Protein AF-0000000085131841 (afdb_homodimer)

Sequence (648 aa):
MAEFGRPSVGIVGLGHIGASLALRLGRRGPLAVIDEDPEAVAWVRERTSATVGWDAVSAAEIVVVATPTPVVGDVLCALGERGARGLVLDVASVKRPVVDAAPAGLRHLSVHPMAGREGHGAASADPSIWDGASWAFVLHGSESDDDVATALEFVFGDAGAGAVVALDATAHDETLAVVSHLPHLLAAAMGRVLVADSGHPAAWWLGSGSLRDATRVARSDGARVAEMVVPNRDALTSAASVFRAELERLVADLEAPARLRADLDEAWVGASRVVADVVATETVEVRSDLARALLAVSEAGEAVIGFVAPRTVALARRATPTTSMAEFGRPSVGIVGLGHIGASLALRLGRRGPLAVIDEDPEAVAWVRERTSATVGWDAVSAAEIVVVATPTPVVGDVLCALGERGARGLVLDVASVKRPVVDAAPAGLRHLSVHPMAGREGHGAASADPSIWDGASWAFVLHGSESDDDVATALEFVFGDAGAGAVVALDATAHDETLAVVSHLPHLLAAAMGRVLVADSGHPAAWWLGSGSLRDATRVARSDGARVAEMVVPNRDALTSAASVFRAELERLVADLEAPARLRADLDEAWVGASRVVADVVATETVEVRSDLARALLAVSEAGEAVIGFVAPRTVALARRATPTTS

InterPro domains:
  IPR003099 Prephenate dehydrogenase [PS51176] (7-286)
  IPR008927 6-phosphogluconate dehydrogenase-like, C-terminal domain superfamily [SSF48179] (168-256)
  IPR036291 NAD(P)-binding domain superfamily [SSF51735] (9-153)
  IPR046825 Prephenate dehydrogenase, dimerization domain [PF20463] (169-254)
  IPR046826 Prephenate dehydrogenase, nucleotide-binding domain [PF02153] (54-154)
  IPR050812 Prephenate/Arogenate Dehydrogenase [PTHR21363] (7-257)

pLDDT: mean 91.51, std 9.26, range [27.36, 98.69]

Radius of gyration: 29.01 Å; Cα contacts (8 Å, |Δi|>4): 1388; chains: 2; bounding box: 50×90×65 Å

Foldseek 3Di:
DPPPADFAEEEEDQKQVRLLLLLLCAERHAYAYEYPDVVSVVLSVVGHVYHYDDLSQLATQEYEYEDQPVCLLVVLVVSVVSPRDHAYEYAYQAFPVNVVSHDPPHNYKYKHWPFDDFDIGSVNYHNCRLAQTEMETADDPPHALVSVLVVQCCSCPRSHYQWYAYDHRVCSLLVCLQPPLLLLVQLLVLVVCVVPCPDDPCVVVVDDPVNCSSNVSVPGDPVVSCSNCVVSVVSNVVNVVVVVVLVVVLVVCVVPVVVNVVSVLVVVQVVCQVVFDWDDKDKDAAPDDLNVVSNVCVVVVKIFRHDDDSRITMITHTDRDDRD/DPPPADFAEEEEDQKQVRLLLLLLCAERHAYEYEYPDVVSVVLSVVGHVYHYDDLSQLATQEYEYEDQPVCLLVVLVVSVVSVRDHAYEYAYQAFPVNVVSHDPPHNYKYKHWPFDDFDIGSVNYHNCRLAQTEMETADDPPHALVSVLVVQCCSCPRSHYQWYAYDHRVCSLLVCLQPPLLLLVQLLVLVVCVVPCPDDPCVVVVDDPVNCSSNVSVPGDPVVSCSNCVVSVVSNVVNVVVVVVLVVVLVVCVVPVVVNVVSVLVVVQVVCQVVFDWDDKDKDAAPDDLNVVSNVCVVVVKIFRHDPDSRITMITHTDRDDRD

Organism: Acidimicrobium ferrooxidans (strain DSM 10331 / JCM 15462 / NBRC 103882 / ICP) (NCBI:txid525909)

Secondary structure (DSSP, 8-state):
----PPPPEEEE--SHHHHHHHHHHTTSS-EEEE-S-HHHHHHHHTTS--EESHHHHHTSSEEEE-S-HHHHHHHHHHHHHTT--SEEEE--S--HHHHHHSPTT--EEEEEE----S--SGGG--GGGGTT-EEEEE--S-S-HHHHHHHHHIIIIII--SEEEEE-HHHHHHHHIIIIIHHHHHHHHHHHHHHH----GGGGGG--HHHHHHHGGGGS-HHHHHHHHGGGHHHHHHHHHHHHHHHHHHHHHTT-HHHHHHHHHHHHHHHHHHTPPEEEEEEEE--S-HHHHHHHHHHTT-EEEEEEETTEEEEEEE------/----PPPPEEEE--SHHHHHHHHHHTTSS-EEEE-S-HHHHHHHHTTS--EESHHHHHTSSEEEE-S-HHHHHHHHHHHHHTT--SEEEE--S--HHHHHHSPTT--EEEEEE----S--SGGG--GGGGTT-EEEEE--S-S-HHHHHHHHHIIIIII--SEEEEE-HHHHHHHHIIIIIHHHHHHHHHHHHHHH----GGGGGG--HHHHHHHGGGGS-HHHHHHHHGGGHHHHHHHHHHHHHHHHHHHHHTT-HHHHHHHHHHHHHHHHHHTPPEEEEEEEE--S-HHHHHHHHHHTT-EEEEEEETTEEEEEEE------

Solvent-accessible surface area (backbone atoms only — not comparable to full-atom values): 31858 Å² total; per-residue (Å²): 120,80,79,74,72,61,69,30,35,8,34,38,23,33,30,31,68,25,30,11,49,47,54,54,47,25,76,72,43,54,34,15,31,41,48,92,48,64,66,32,46,52,55,49,45,74,65,30,68,46,42,79,34,68,70,56,22,36,67,15,50,31,27,38,38,35,46,62,61,90,49,42,32,59,51,45,40,50,35,46,76,67,61,33,76,26,45,32,32,34,50,36,90,56,39,51,73,42,65,72,42,49,49,88,88,47,48,61,44,48,31,28,60,63,48,73,70,94,58,67,37,34,88,46,38,48,50,68,48,34,59,55,19,25,28,40,37,42,56,82,78,82,63,51,51,66,56,53,50,51,48,42,46,42,38,48,66,67,50,29,38,36,29,39,34,36,34,36,39,66,56,43,38,44,37,42,13,56,29,40,43,41,33,40,49,50,7,23,16,47,5,37,43,52,56,66,51,74,55,56,55,35,43,50,66,61,51,39,70,49,33,49,37,36,16,54,64,10,59,49,60,26,65,58,50,42,65,62,37,38,83,41,34,70,40,29,48,53,43,50,51,53,35,52,51,39,39,50,50,50,57,60,22,45,81,34,62,71,60,33,27,53,53,31,45,49,2,21,36,26,26,41,40,60,70,40,51,78,74,44,74,48,77,45,78,47,90,66,58,45,64,60,51,41,36,52,40,10,66,71,36,24,32,38,55,42,65,78,43,96,49,23,35,27,35,36,33,55,48,79,64,73,81,129,121,83,78,76,70,61,69,31,35,8,34,37,22,33,29,31,68,26,29,10,48,46,53,53,47,26,76,72,42,55,35,17,31,42,46,94,46,63,64,33,47,52,55,50,46,75,65,32,69,47,43,79,32,68,69,54,21,36,68,15,51,31,27,38,39,35,44,63,61,91,50,41,31,60,51,44,38,50,35,47,76,68,61,33,76,27,45,34,34,34,50,36,90,56,38,51,71,42,65,71,41,49,48,87,88,47,50,61,46,49,30,29,63,63,48,74,70,94,60,66,37,35,86,47,36,49,50,67,48,34,58,54,19,25,28,39,38,43,54,83,78,80,63,49,51,64,57,54,50,52,49,43,48,42,37,47,66,66,50,29,38,36,29,40,35,36,36,35,39,67,55,43,38,46,37,41,13,56,30,40,43,41,34,40,49,51,7,23,17,48,6,36,43,53,56,66,50,74,54,57,54,35,44,50,66,61,50,39,71,49,32,50,36,37,16,53,64,11,58,49,61,27,65,58,51,44,64,62,39,40,84,41,33,69,42,30,48,53,42,51,51,52,35,51,53,41,39,50,50,52,57,61,22,45,81,35,61,71,58,32,25,54,53,31,44,48,2,21,36,26,26,40,40,59,71,40,52,78,73,44,74,48,77,46,76,47,90,67,58,46,64,60,50,41,35,52,41,9,64,71,36,22,32,37,54,40,64,79,43,99,49,24,36,26,35,35,32,56,47,78,63,74,81,130

Nearest PDB structures (foldseek):
  3ggp-assembly2_D  TM=8.596E-01  e=8.292E-19  Aquifex aeolicus
  7mqv-assembly1_B  TM=8.521E-01  e=2.688E-17  Bacillus anthracis
  2g5c-assembly1_A  TM=8.497E-01  e=4.848E-17  Aquifex aeolicus VF5
  4wji-assembly1_A-2  TM=8.175E-01  e=4.848E-17  Sinorhizobium meliloti 1021
  5uyy-assembly2_D  TM=7.425E-01  e=5.804E-18  Bacillus anthracis

Structure (mmCIF, N/CA/C/O backbone):
data_AF-0000000085131841-model_v1
#
loop_
_entity.id
_entity.type
_entity.pdbx_description
1 polymer 'Prephenate dehydrogenase'
#
loop_
_atom_site.group_PDB
_atom_site.id
_atom_site.type_symbol
_atom_site.label_atom_id
_atom_site.label_alt_id
_atom_site.label_comp_id
_atom_site.label_asym_id
_atom_site.label_entity_id
_atom_site.label_seq_id
_atom_site.pdbx_PDB_ins_code
_atom_site.Cartn_x
_atom_site.Cartn_y
_atom_site.Cartn_z
_atom_site.occupancy
_atom_site.B_iso_or_equiv
_atom_site.auth_seq_id
_atom_site.auth_comp_id
_atom_site.auth_asym_id
_atom_site.auth_atom_id
_atom_site.pdbx_PDB_model_num
ATOM 1 N N . MET A 1 1 ? -29.016 36.031 12.867 1 27.67 1 MET A N 1
ATOM 2 C CA . MET A 1 1 ? -27.703 35.688 13.383 1 27.67 1 MET A CA 1
ATOM 3 C C . MET A 1 1 ? -26.656 36.688 12.93 1 27.67 1 MET A C 1
ATOM 5 O O . MET A 1 1 ? -26.641 37.125 11.766 1 27.67 1 MET A O 1
ATOM 9 N N . ALA A 1 2 ? -26.344 37.594 13.789 1 36.19 2 ALA A N 1
ATOM 10 C CA . ALA A 1 2 ? -25.516 38.719 13.367 1 36.19 2 ALA A CA 1
ATOM 11 C C . ALA A 1 2 ? -24.531 38.281 12.281 1 36.19 2 ALA A C 1
ATOM 13 O O . ALA A 1 2 ? -23.984 37.188 12.32 1 36.19 2 ALA A O 1
ATOM 14 N N . GLU A 1 3 ? -24.656 38.5 11.125 1 38.31 3 GLU A N 1
ATOM 15 C CA . GLU A 1 3 ? -23.797 38.156 9.992 1 38.31 3 GLU A CA 1
ATOM 16 C C . GLU A 1 3 ? -22.328 38.25 10.367 1 38.31 3 GLU A C 1
ATOM 18 O O . GLU A 1 3 ? -21.688 39.281 10.195 1 38.31 3 GLU A O 1
ATOM 23 N N . PHE A 1 4 ? -21.859 37.969 11.562 1 42.41 4 PHE A N 1
ATOM 24 C CA . PHE A 1 4 ? -20.5 38.094 12.109 1 42.41 4 PHE A CA 1
ATOM 25 C C . PHE A 1 4 ? -19.469 37.625 11.102 1 42.41 4 PHE A C 1
ATOM 27 O O . PHE A 1 4 ? -19.547 36.5 10.609 1 42.41 4 PHE A O 1
ATOM 34 N N . GLY A 1 5 ? -19.047 38.562 10.195 1 62.38 5 GLY A N 1
ATOM 35 C CA . GLY A 1 5 ? -18.297 38.406 8.945 1 62.38 5 GLY A CA 1
ATOM 36 C C . GLY A 1 5 ? -17.078 37.531 9.078 1 62.38 5 GLY A C 1
ATOM 37 O O . GLY A 1 5 ? -16.547 37.344 10.18 1 62.38 5 GLY A O 1
ATOM 38 N N . ARG A 1 6 ? -16.828 36.594 8.172 1 80.5 6 ARG A N 1
ATOM 39 C CA . ARG A 1 6 ? -15.664 35.719 8.07 1 80.5 6 ARG A CA 1
ATOM 40 C C . ARG A 1 6 ? -14.367 36.5 8.203 1 80.5 6 ARG A C 1
ATOM 42 O O . ARG A 1 6 ? -14.242 37.594 7.68 1 80.5 6 ARG A O 1
ATOM 49 N N . PRO A 1 7 ? -13.539 36.031 9.117 1 88.5 7 PRO A N 1
ATOM 50 C CA . PRO A 1 7 ? -12.25 36.688 9.25 1 88.5 7 PRO A CA 1
ATOM 51 C C . PRO A 1 7 ? -11.531 36.844 7.91 1 88.5 7 PRO A C 1
ATOM 53 O O . PRO A 1 7 ? -11.711 36.031 7.008 1 88.5 7 PRO A O 1
ATOM 56 N N . SER A 1 8 ? -10.867 38.031 7.805 1 94.44 8 SER A N 1
ATOM 57 C CA . SER A 1 8 ? -10 38.188 6.641 1 94.44 8 SER A CA 1
ATOM 58 C C . SER A 1 8 ? -8.844 37.188 6.676 1 94.44 8 SER A C 1
ATOM 60 O O . SER A 1 8 ? -8.281 36.938 7.738 1 94.44 8 SER A O 1
ATOM 62 N N . VAL A 1 9 ? -8.57 36.625 5.5 1 96.5 9 VAL A N 1
ATOM 63 C CA . VAL A 1 9 ? -7.523 35.625 5.418 1 96.5 9 VAL A CA 1
ATOM 64 C C . VAL A 1 9 ? -6.449 36.062 4.43 1 96.5 9 VAL A C 1
ATOM 66 O O . VAL A 1 9 ? -6.762 36.562 3.348 1 96.5 9 VAL A O 1
ATOM 69 N N . GLY A 1 10 ? -5.238 36.062 4.867 1 97.75 10 GLY A N 1
ATOM 70 C CA . GLY A 1 10 ? -4.082 36.219 3.994 1 97.75 10 GLY A CA 1
ATOM 71 C C . GLY A 1 10 ? -3.371 34.906 3.738 1 97.75 10 GLY A C 1
ATOM 72 O O . GLY A 1 10 ? -3.225 34.062 4.645 1 97.75 10 GLY A O 1
ATOM 73 N N . ILE A 1 11 ? -2.932 34.656 2.465 1 98.25 11 ILE A N 1
ATOM 74 C CA . ILE A 1 11 ? -2.199 33.438 2.123 1 98.25 11 ILE A CA 1
ATOM 75 C C . ILE A 1 11 ? -0.853 33.812 1.502 1 98.25 11 ILE A C 1
ATOM 77 O O . ILE A 1 11 ? -0.795 34.594 0.539 1 98.25 11 ILE A O 1
ATOM 81 N N . VAL A 1 12 ? 0.19 33.312 2.1 1 98.62 12 VAL A N 1
ATOM 82 C CA . VAL A 1 12 ? 1.527 33.438 1.529 1 98.62 12 VAL A CA 1
ATOM 83 C C . VAL A 1 12 ? 1.936 32.094 0.898 1 98.62 12 VAL A C 1
ATOM 85 O O . VAL A 1 12 ? 2.109 31.109 1.6 1 98.62 12 VAL A O 1
ATOM 88 N N . GLY A 1 13 ? 2.203 32.094 -0.384 1 97.75 13 GLY A N 1
ATOM 89 C CA . GLY A 1 13 ? 2.484 30.875 -1.111 1 97.75 13 GLY A CA 1
ATOM 90 C C . GLY A 1 13 ? 1.262 30.297 -1.795 1 97.75 13 GLY A C 1
ATOM 91 O O . GLY A 1 13 ? 0.273 29.969 -1.136 1 97.75 13 GLY A O 1
ATOM 92 N N . LEU A 1 14 ? 1.386 30.188 -3.137 1 97.62 14 LEU A N 1
ATOM 93 C CA . LEU A 1 14 ? 0.25 29.734 -3.932 1 97.62 14 LEU A CA 1
ATOM 94 C C . LEU A 1 14 ? 0.615 28.5 -4.746 1 97.62 14 LEU A C 1
ATOM 96 O O . LEU A 1 14 ? 0.299 28.422 -5.934 1 97.62 14 LEU A O 1
ATOM 100 N N . GLY A 1 15 ? 1.354 27.594 -4.047 1 94.19 15 GLY A N 1
ATOM 101 C CA . GLY A 1 15 ? 1.459 26.25 -4.598 1 94.19 15 GLY A CA 1
ATOM 102 C C . GLY A 1 15 ? 0.165 25.469 -4.508 1 94.19 15 GLY A C 1
ATOM 103 O O . GLY A 1 15 ? -0.92 26.062 -4.453 1 94.19 15 GLY A O 1
ATOM 104 N N . HIS A 1 16 ? 0.294 24.203 -4.5 1 93.19 16 HIS A N 1
ATOM 105 C CA . HIS A 1 16 ? -0.886 23.344 -4.48 1 93.19 16 HIS A CA 1
ATOM 106 C C . HIS A 1 16 ? -1.741 23.609 -3.246 1 93.19 16 HIS A C 1
ATOM 108 O O . HIS A 1 16 ? -2.953 23.812 -3.357 1 93.19 16 HIS A O 1
ATOM 114 N N . ILE A 1 17 ? -1.094 23.688 -2.064 1 93.31 17 ILE A N 1
ATOM 115 C CA . ILE A 1 17 ? -1.803 23.844 -0.798 1 93.31 17 ILE A CA 1
ATOM 116 C C . ILE A 1 17 ? -2.404 25.234 -0.697 1 93.31 17 ILE A C 1
ATOM 118 O O . ILE A 1 17 ? -3.609 25.391 -0.477 1 93.31 17 ILE A O 1
ATOM 122 N N . GLY A 1 18 ? -1.619 26.266 -0.951 1 95.75 18 GLY A N 1
ATOM 123 C CA . GLY A 1 18 ? -2.092 27.641 -0.825 1 95.75 18 GLY A CA 1
ATOM 124 C C . GLY A 1 18 ? -3.17 27.984 -1.831 1 95.75 18 GLY A C 1
ATOM 125 O O . GLY A 1 18 ? -4.168 28.625 -1.482 1 95.75 18 GLY A O 1
ATOM 126 N N . ALA A 1 19 ? -2.969 27.531 -3.047 1 96.5 19 ALA A N 1
ATOM 127 C CA . ALA A 1 19 ? -3.965 27.812 -4.078 1 96.5 19 ALA A CA 1
ATOM 128 C C . ALA A 1 19 ? -5.27 27.062 -3.795 1 96.5 19 ALA A C 1
ATOM 130 O O . ALA A 1 19 ? -6.355 27.594 -4.059 1 96.5 19 ALA A O 1
ATOM 131 N N . SER A 1 20 ? -5.141 25.875 -3.258 1 95.44 20 SER A N 1
ATOM 132 C CA . SER A 1 20 ? -6.344 25.125 -2.895 1 95.44 20 SER A CA 1
ATOM 133 C C . SER A 1 20 ? -7.129 25.844 -1.804 1 95.44 20 SER A C 1
ATOM 135 O O . SER A 1 20 ? -8.359 25.875 -1.838 1 95.44 20 SER A O 1
ATOM 137 N N . LEU A 1 21 ? -6.402 26.406 -0.882 1 94.56 21 LEU A N 1
ATOM 138 C CA . LEU A 1 21 ? -7.066 27.156 0.177 1 94.56 21 LEU A CA 1
ATOM 139 C C . LEU A 1 21 ? -7.715 28.422 -0.38 1 94.56 21 LEU A C 1
ATOM 141 O O . LEU A 1 21 ? -8.844 28.766 -0.014 1 94.56 21 LEU A O 1
ATOM 145 N N . ALA A 1 22 ? -7.031 29.078 -1.261 1 96.25 22 ALA A N 1
ATOM 146 C CA . ALA A 1 22 ? -7.578 30.297 -1.879 1 96.25 22 ALA A CA 1
ATOM 147 C C . ALA A 1 22 ? -8.891 29.984 -2.605 1 96.25 22 ALA A C 1
ATOM 149 O O . ALA A 1 22 ? -9.867 30.719 -2.453 1 96.25 22 ALA A O 1
ATOM 150 N N . LEU A 1 23 ? -8.867 28.891 -3.27 1 94.81 23 LEU A N 1
ATOM 151 C CA . LEU A 1 23 ? -10.07 28.484 -3.988 1 94.81 23 LEU A CA 1
ATOM 152 C C . LEU A 1 23 ? -11.211 28.188 -3.02 1 94.81 23 LEU A C 1
ATOM 154 O O . LEU A 1 23 ? -12.367 28.516 -3.283 1 94.81 23 LEU A O 1
ATOM 158 N N . ARG A 1 24 ? -10.828 27.516 -2.021 1 92.56 24 ARG A N 1
ATOM 159 C CA . ARG A 1 24 ? -11.82 27.141 -1.02 1 92.56 24 ARG A CA 1
ATOM 160 C C . ARG A 1 24 ? -12.477 28.391 -0.412 1 92.56 24 ARG A C 1
ATOM 162 O O . ARG A 1 24 ? -13.688 28.406 -0.191 1 92.56 24 ARG A O 1
ATOM 169 N N . LEU A 1 25 ? -11.695 29.312 -0.131 1 90.31 25 LEU A N 1
ATOM 170 C CA . LEU A 1 25 ? -12.195 30.547 0.474 1 90.31 25 LEU A CA 1
ATOM 171 C C . LEU A 1 25 ? -12.922 31.391 -0.557 1 90.31 25 LEU A C 1
ATOM 173 O O . LEU A 1 25 ? -13.891 32.094 -0.227 1 90.31 25 LEU A O 1
ATOM 177 N N . GLY A 1 26 ? -12.422 31.188 -1.828 1 80.06 26 GLY A N 1
ATOM 178 C CA . GLY A 1 26 ? -13.125 31.797 -2.945 1 80.06 26 GLY A CA 1
ATOM 179 C C . GLY A 1 26 ? -13.398 33.281 -2.74 1 80.06 26 GLY A C 1
ATOM 180 O O . GLY A 1 26 ? -12.469 34.062 -2.635 1 80.06 26 GLY A O 1
ATOM 181 N N . ARG A 1 27 ? -14.812 33.344 -2.67 1 74.38 27 ARG A N 1
ATOM 182 C CA . ARG A 1 27 ? -15.281 34.719 -2.553 1 74.38 27 ARG A CA 1
ATOM 183 C C . ARG A 1 27 ? -16.062 34.938 -1.257 1 74.38 27 ARG A C 1
ATOM 185 O O . ARG A 1 27 ? -16.891 35.844 -1.163 1 74.38 27 ARG A O 1
ATOM 192 N N . ARG A 1 28 ? -15.781 34.031 -0.267 1 75.56 28 ARG A N 1
ATOM 193 C CA . ARG A 1 28 ? -16.578 33.969 0.955 1 75.56 28 ARG A CA 1
ATOM 194 C C . ARG A 1 28 ? -16.172 35.062 1.933 1 75.56 28 ARG A C 1
ATOM 196 O O . ARG A 1 28 ? -16.844 35.281 2.936 1 75.56 28 ARG A O 1
ATOM 203 N N . GLY A 1 29 ? -15.195 35.75 1.612 1 79.88 29 GLY A N 1
ATOM 204 C CA . GLY A 1 29 ? -14.688 36.781 2.498 1 79.88 29 GLY A CA 1
ATOM 205 C C . GLY A 1 29 ? -13.438 37.469 1.973 1 79.88 29 GLY A C 1
ATOM 206 O O . GLY A 1 29 ? -12.969 37.156 0.873 1 79.88 29 GLY A O 1
ATOM 207 N N . PRO A 1 30 ? -12.969 38.438 2.803 1 91.75 30 PRO A N 1
ATOM 208 C CA . PRO A 1 30 ? -11.75 39.125 2.371 1 91.75 30 PRO A CA 1
ATOM 209 C C . PRO A 1 30 ? -10.539 38.188 2.297 1 91.75 30 PRO A C 1
ATOM 211 O O . PRO A 1 30 ? -10.25 37.469 3.256 1 91.75 30 PRO A O 1
ATOM 214 N N . LEU A 1 31 ? -9.953 38.188 1.14 1 96.19 31 LEU A N 1
ATOM 215 C CA . LEU A 1 31 ? -8.812 37.312 0.865 1 96.19 31 LEU A CA 1
ATOM 216 C C . LEU A 1 31 ? -7.652 38.125 0.277 1 96.19 31 LEU A C 1
ATOM 218 O O . LEU A 1 31 ? -7.848 38.969 -0.605 1 96.19 31 LEU A O 1
ATOM 222 N N . ALA A 1 32 ? -6.512 37.969 0.877 1 97.75 32 ALA A N 1
ATOM 223 C CA . ALA A 1 32 ? -5.27 38.531 0.346 1 97.75 32 ALA A CA 1
ATOM 224 C C . ALA A 1 32 ? -4.254 37.406 0.062 1 97.75 32 ALA A C 1
ATOM 226 O O . ALA A 1 32 ? -4.16 36.438 0.811 1 97.75 32 ALA A O 1
ATOM 227 N N . VAL A 1 33 ? -3.514 37.594 -1.059 1 98.38 33 VAL A N 1
ATOM 228 C CA . VAL A 1 33 ? -2.578 36.531 -1.41 1 98.38 33 VAL A CA 1
ATOM 229 C C . VAL A 1 33 ? -1.257 37.125 -1.874 1 98.38 33 VAL A C 1
ATOM 231 O O . VAL A 1 33 ? -1.214 38.281 -2.303 1 98.38 33 VAL A O 1
ATOM 234 N N . ILE A 1 34 ? -0.196 36.375 -1.756 1 98.12 34 ILE A N 1
ATOM 235 C CA . ILE A 1 34 ? 1.095 36.75 -2.326 1 98.12 34 ILE A CA 1
ATOM 236 C C . ILE A 1 34 ? 1.894 35.5 -2.656 1 98.12 34 ILE A C 1
ATOM 238 O O . ILE A 1 34 ? 1.784 34.5 -1.962 1 98.12 34 ILE A O 1
ATOM 242 N N . ASP A 1 35 ? 2.584 35.531 -3.707 1 98.12 35 ASP A N 1
ATOM 243 C CA . ASP A 1 35 ? 3.504 34.5 -4.145 1 98.12 35 ASP A CA 1
ATOM 244 C C . ASP A 1 35 ? 4.652 35.094 -4.961 1 98.12 35 ASP A C 1
ATOM 246 O O . ASP A 1 35 ? 4.488 36.125 -5.621 1 98.12 35 ASP A O 1
ATOM 250 N N . GLU A 1 36 ? 5.754 34.438 -4.902 1 96.31 36 GLU A N 1
ATOM 251 C CA . GLU A 1 36 ? 6.883 34.906 -5.711 1 96.31 36 GLU A CA 1
ATOM 252 C C . GLU A 1 36 ? 6.648 34.625 -7.191 1 96.31 36 GLU A C 1
ATOM 254 O O . GLU A 1 36 ? 7.215 35.281 -8.055 1 96.31 36 GLU A O 1
ATOM 259 N N . ASP A 1 37 ? 5.844 33.625 -7.477 1 96.38 37 ASP A N 1
ATOM 260 C CA . ASP A 1 37 ? 5.512 33.281 -8.852 1 96.38 37 ASP A CA 1
ATOM 261 C C . ASP A 1 37 ? 4.328 34.094 -9.359 1 96.38 37 ASP A C 1
ATOM 263 O O . ASP A 1 37 ? 3.186 33.844 -8.969 1 96.38 37 ASP A O 1
ATOM 267 N N . PRO A 1 38 ? 4.582 34.969 -10.344 1 96.38 38 PRO A N 1
ATOM 268 C CA . PRO A 1 38 ? 3.494 35.812 -10.844 1 96.38 38 PRO A CA 1
ATOM 269 C C . PRO A 1 38 ? 2.398 35 -11.539 1 96.38 38 PRO A C 1
ATOM 271 O O . PRO A 1 38 ? 1.231 35.406 -11.523 1 96.38 38 PRO A O 1
ATOM 274 N N . GLU A 1 39 ? 2.814 33.875 -12.023 1 97 39 GLU A N 1
ATOM 275 C CA . GLU A 1 39 ? 1.814 33.031 -12.68 1 97 39 GLU A CA 1
ATOM 276 C C . GLU A 1 39 ? 0.84 32.438 -11.672 1 97 39 GLU A C 1
ATOM 278 O O . GLU A 1 39 ? -0.355 32.312 -11.953 1 97 39 GLU A O 1
ATOM 283 N N . ALA A 1 40 ? 1.385 32.094 -10.547 1 97.56 40 ALA A N 1
ATOM 284 C CA . ALA A 1 40 ? 0.525 31.562 -9.484 1 97.56 40 ALA A CA 1
ATOM 285 C C . ALA A 1 40 ? -0.447 32.625 -8.992 1 97.56 40 ALA A C 1
ATOM 287 O O . ALA A 1 40 ? -1.631 32.344 -8.789 1 97.56 40 ALA A O 1
ATOM 288 N N . VAL A 1 41 ? 0.021 33.844 -8.852 1 97.75 41 VAL A N 1
ATOM 289 C CA . VAL A 1 41 ? -0.802 34.969 -8.398 1 97.75 41 VAL A CA 1
ATOM 290 C C . VAL A 1 41 ? -1.911 35.25 -9.414 1 97.75 41 VAL A C 1
ATOM 292 O O . VAL A 1 41 ? -3.082 35.375 -9.047 1 97.75 41 VAL A O 1
ATOM 295 N N . ALA A 1 42 ? -1.519 35.25 -10.68 1 97.19 42 ALA A N 1
ATOM 296 C CA . ALA A 1 42 ? -2.498 35.5 -11.742 1 97.19 42 ALA A CA 1
ATOM 297 C C . ALA A 1 42 ? -3.564 34.406 -11.766 1 97.19 42 ALA A C 1
ATOM 299 O O . ALA A 1 42 ? -4.754 34.688 -11.914 1 97.19 42 ALA A O 1
ATOM 300 N N . TRP A 1 43 ? -3.072 33.219 -11.602 1 97.12 43 TRP A N 1
ATOM 301 C CA . TRP A 1 43 ? -3.975 32.062 -11.617 1 97.12 43 TRP A CA 1
ATOM 302 C C . TRP A 1 43 ? -5.031 32.188 -10.523 1 97.12 43 TRP A C 1
ATOM 304 O O . TRP A 1 43 ? -6.223 32.031 -10.781 1 97.12 43 TRP A O 1
ATOM 314 N N . VAL A 1 44 ? -4.625 32.531 -9.344 1 97.06 44 VAL A N 1
ATOM 315 C CA . VAL A 1 44 ? -5.523 32.625 -8.195 1 97.06 44 VAL A CA 1
ATOM 316 C C . VAL A 1 44 ? -6.434 33.844 -8.352 1 97.06 44 VAL A C 1
ATOM 318 O O . VAL A 1 44 ? -7.629 33.75 -8.055 1 97.06 44 VAL A O 1
ATOM 321 N N . ARG A 1 45 ? -5.965 34.938 -8.852 1 94.75 45 ARG A N 1
ATOM 322 C CA . ARG A 1 45 ? -6.73 36.156 -9.016 1 94.75 45 ARG A CA 1
ATOM 323 C C . ARG A 1 45 ? -7.875 35.969 -10 1 94.75 45 ARG A C 1
ATOM 325 O O . ARG A 1 45 ? -8.945 36.562 -9.844 1 94.75 45 ARG A O 1
ATOM 332 N N . GLU A 1 46 ? -7.617 35.156 -10.93 1 94.69 46 GLU A N 1
ATOM 333 C CA . GLU A 1 46 ? -8.641 34.875 -11.938 1 94.69 46 GLU A CA 1
ATOM 334 C C . GLU A 1 46 ? -9.805 34.094 -11.344 1 94.69 46 GLU A C 1
ATOM 336 O O . GLU A 1 46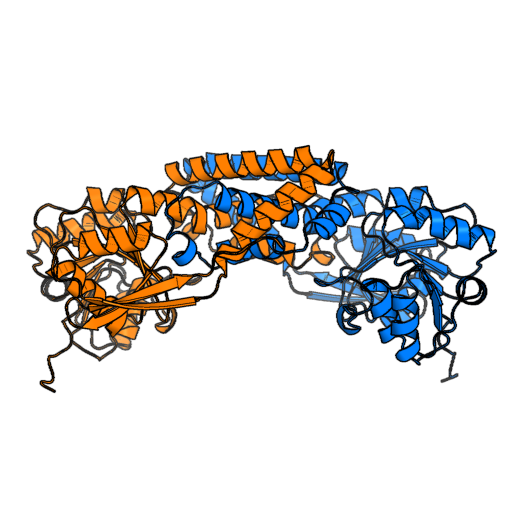 ? -10.906 34.094 -11.891 1 94.69 46 GLU A O 1
ATOM 341 N N . ARG A 1 47 ? -9.547 33.562 -10.219 1 94.5 47 ARG A N 1
ATOM 342 C CA . ARG A 1 47 ? -10.508 32.594 -9.734 1 94.5 47 ARG A CA 1
ATOM 343 C C . ARG A 1 47 ? -11.078 33 -8.375 1 94.5 47 ARG A C 1
ATOM 345 O O . ARG A 1 47 ? -11.992 32.344 -7.859 1 94.5 47 ARG A O 1
ATOM 352 N N . THR A 1 48 ? -10.477 34.062 -7.832 1 94.69 48 THR A N 1
ATOM 353 C CA . THR A 1 48 ? -10.906 34.531 -6.523 1 94.69 48 THR A CA 1
ATOM 354 C C . THR A 1 48 ? -11.008 36.062 -6.508 1 94.69 48 THR A C 1
ATOM 356 O O . THR A 1 48 ? -10.781 36.688 -7.523 1 94.69 48 THR A O 1
ATOM 359 N N . SER A 1 49 ? -11.406 36.594 -5.336 1 90.94 49 SER A N 1
ATOM 360 C CA . SER A 1 49 ? -11.469 38.062 -5.152 1 90.94 49 SER A CA 1
ATOM 361 C C . SER A 1 49 ? -10.266 38.562 -4.363 1 90.94 49 SER A C 1
ATOM 363 O O . SER A 1 49 ? -10.336 39.625 -3.721 1 90.94 49 SER A O 1
ATOM 365 N N . ALA A 1 50 ? -9.203 37.844 -4.469 1 95.5 50 ALA A N 1
ATOM 366 C CA . ALA A 1 50 ? -8.078 38.094 -3.58 1 95.5 50 ALA A CA 1
ATOM 367 C C . ALA A 1 50 ? -7.375 39.406 -3.945 1 95.5 50 ALA A C 1
ATOM 369 O O . ALA A 1 50 ? -7.195 39.719 -5.129 1 95.5 50 ALA A O 1
ATOM 370 N N . THR A 1 51 ? -7.102 40.188 -2.996 1 96.44 51 THR A N 1
ATOM 371 C CA . THR A 1 51 ? -6.145 41.281 -3.127 1 96.44 51 THR A CA 1
ATOM 372 C C . THR A 1 51 ? -4.711 40.781 -3.068 1 96.44 51 THR A C 1
ATOM 374 O O . THR A 1 51 ? -4.445 39.75 -2.42 1 96.44 51 THR A O 1
ATOM 377 N N . VAL A 1 52 ? -3.844 41.5 -3.842 1 97.5 52 VAL A N 1
ATOM 378 C CA . VAL A 1 52 ? -2.486 40.969 -3.936 1 97.5 52 VAL A CA 1
ATOM 379 C C . VAL A 1 52 ? -1.519 41.906 -3.209 1 97.5 52 VAL A C 1
ATOM 381 O O . VAL A 1 52 ? -1.56 43.125 -3.396 1 97.5 52 VAL A O 1
ATOM 384 N N . GLY A 1 53 ? -0.685 41.281 -2.312 1 97.19 53 GLY A N 1
ATOM 385 C CA . GLY A 1 53 ? 0.424 42.062 -1.788 1 97.19 53 GLY A CA 1
ATOM 386 C C . GLY A 1 53 ? 0.656 41.844 -0.304 1 97.19 53 GLY A C 1
ATOM 387 O O . GLY A 1 53 ? -0.259 41.469 0.422 1 97.19 53 GLY A O 1
ATOM 388 N N . TRP A 1 54 ? 1.838 42.188 0.132 1 97.69 54 TRP A N 1
ATOM 389 C CA . TRP A 1 54 ? 2.275 41.969 1.506 1 97.69 54 TRP A CA 1
ATOM 390 C C . TRP A 1 54 ? 1.456 42.812 2.48 1 97.69 54 TRP A C 1
ATOM 392 O O . TRP A 1 54 ? 1.146 42.375 3.586 1 97.69 54 TRP A O 1
ATOM 402 N N . ASP A 1 55 ? 1.087 44 2.09 1 97.44 55 ASP A N 1
ATOM 403 C CA . ASP A 1 55 ? 0.346 44.875 2.984 1 97.44 55 ASP A CA 1
ATOM 404 C C . ASP A 1 55 ? -1.018 44.281 3.336 1 97.44 55 ASP A C 1
ATOM 406 O O . ASP A 1 55 ? -1.396 44.25 4.508 1 97.44 55 ASP A O 1
ATOM 410 N N . ALA A 1 56 ? -1.688 43.812 2.322 1 97 56 ALA A N 1
ATOM 411 C CA . ALA A 1 56 ? -3.004 43.219 2.535 1 97 56 ALA A CA 1
ATOM 412 C C . ALA A 1 56 ? -2.893 41.906 3.326 1 97 56 ALA A C 1
ATOM 414 O O . ALA A 1 56 ? -3.686 41.656 4.238 1 97 56 ALA A O 1
ATOM 415 N N . VAL A 1 57 ? -1.874 41.125 3.023 1 98.12 57 VAL A N 1
ATOM 416 C CA . VAL A 1 57 ? -1.685 39.812 3.688 1 98.12 57 VAL A CA 1
ATOM 417 C C . VAL A 1 57 ? -1.358 40.062 5.164 1 98.12 57 VAL A C 1
ATOM 419 O O . VAL A 1 57 ? -1.958 39.438 6.039 1 98.12 57 VAL A O 1
ATOM 422 N N . SER A 1 58 ? -0.448 41 5.461 1 97.69 58 SER A N 1
ATOM 423 C CA . SER A 1 58 ? 0.009 41.219 6.828 1 97.69 58 SER A CA 1
ATOM 424 C C . SER A 1 58 ? -1.096 41.812 7.688 1 97.69 58 SER A C 1
ATOM 426 O O . SER A 1 58 ? -1.046 41.75 8.914 1 97.69 58 SER A O 1
ATOM 428 N N . ALA A 1 59 ? -2.123 42.406 7.074 1 97.38 59 ALA A N 1
ATOM 429 C CA . ALA A 1 59 ? -3.207 43.062 7.801 1 97.38 59 ALA A CA 1
ATOM 430 C C . ALA A 1 59 ? -4.34 42.062 8.102 1 97.38 59 ALA A C 1
ATOM 432 O O . ALA A 1 59 ? -5.262 42.406 8.859 1 97.38 59 ALA A O 1
ATOM 433 N N . ALA A 1 60 ? -4.277 40.875 7.527 1 97.12 60 ALA A N 1
ATOM 434 C CA . ALA A 1 60 ? -5.363 39.906 7.66 1 97.12 60 ALA A CA 1
ATOM 435 C C . ALA A 1 60 ? -5.477 39.406 9.094 1 97.12 60 ALA A C 1
ATOM 437 O O . ALA A 1 60 ? -4.496 39.438 9.844 1 97.12 60 ALA A O 1
ATOM 438 N N . GLU A 1 61 ? -6.664 39 9.461 1 96.31 61 GLU A N 1
ATOM 439 C CA . GLU A 1 61 ? -6.918 38.469 10.797 1 96.31 61 GLU A CA 1
ATOM 440 C C . GLU A 1 61 ? -6.305 37.062 10.969 1 96.31 61 GLU A C 1
ATOM 442 O O . GLU A 1 61 ? -5.938 36.688 12.078 1 96.31 61 GLU A O 1
ATOM 447 N N . ILE A 1 62 ? -6.27 36.312 9.883 1 96.94 62 ILE A N 1
ATOM 448 C CA . ILE A 1 62 ? -5.59 35.031 9.812 1 96.94 62 ILE A CA 1
ATOM 449 C C . ILE A 1 62 ? -4.668 35 8.594 1 96.94 62 ILE A C 1
ATOM 451 O O . ILE A 1 62 ? -5.078 35.344 7.488 1 96.94 62 ILE A O 1
ATOM 455 N N . VAL A 1 63 ? -3.445 34.688 8.812 1 98.25 63 VAL A N 1
ATOM 456 C CA . VAL A 1 63 ? -2.494 34.531 7.723 1 98.25 63 VAL A CA 1
ATOM 457 C C . VAL A 1 63 ? -2.045 33.062 7.648 1 98.25 63 VAL A C 1
ATOM 459 O O . VAL A 1 63 ? -1.644 32.469 8.656 1 98.25 63 VAL A O 1
ATOM 462 N N . VAL A 1 64 ? -2.166 32.469 6.465 1 98 64 VAL A N 1
ATOM 463 C CA . VAL A 1 64 ? -1.709 31.094 6.246 1 98 64 VAL A CA 1
ATOM 464 C C . VAL A 1 64 ? -0.444 31.109 5.391 1 98 64 VAL A C 1
ATOM 466 O O . VAL A 1 64 ? -0.45 31.609 4.266 1 98 64 VAL A O 1
ATOM 469 N N . VAL A 1 65 ? 0.607 30.609 5.973 1 98.38 65 VAL A N 1
ATOM 470 C CA . VAL A 1 65 ? 1.872 30.469 5.258 1 98.38 65 VAL A CA 1
ATOM 471 C C . VAL A 1 65 ? 1.97 29.078 4.637 1 98.38 65 VAL A C 1
ATOM 473 O O . VAL A 1 65 ? 2.162 28.094 5.348 1 98.38 65 VAL A O 1
ATOM 476 N N . ALA A 1 66 ? 1.888 29 3.346 1 96.75 66 ALA A N 1
ATOM 477 C CA . ALA A 1 66 ? 1.871 27.75 2.594 1 96.75 66 ALA A CA 1
ATOM 478 C C . ALA A 1 66 ? 3.021 27.703 1.593 1 96.75 66 ALA A C 1
ATOM 480 O O . ALA A 1 66 ? 2.844 27.25 0.456 1 96.75 66 ALA A O 1
ATOM 481 N N . THR A 1 67 ? 4.172 28.219 1.969 1 95.5 67 THR A N 1
ATOM 482 C CA . THR A 1 67 ? 5.391 28.156 1.168 1 95.5 67 THR A CA 1
ATOM 483 C C . THR A 1 67 ? 6.148 26.859 1.42 1 95.5 67 THR A C 1
ATOM 485 O O . THR A 1 67 ? 5.816 26.109 2.34 1 95.5 67 THR A O 1
ATOM 488 N N . PRO A 1 68 ? 7.141 26.547 0.57 1 90 68 PRO A N 1
ATOM 489 C CA . PRO A 1 68 ? 8.008 25.406 0.903 1 90 68 PRO A CA 1
ATOM 490 C C . PRO A 1 68 ? 8.648 25.547 2.283 1 90 68 PRO A C 1
ATOM 492 O O . PRO A 1 68 ? 8.961 26.656 2.719 1 90 68 PRO A O 1
ATOM 495 N N . THR A 1 69 ? 8.883 24.453 2.895 1 89.88 69 THR A N 1
ATOM 496 C CA . THR A 1 69 ? 9.273 24.375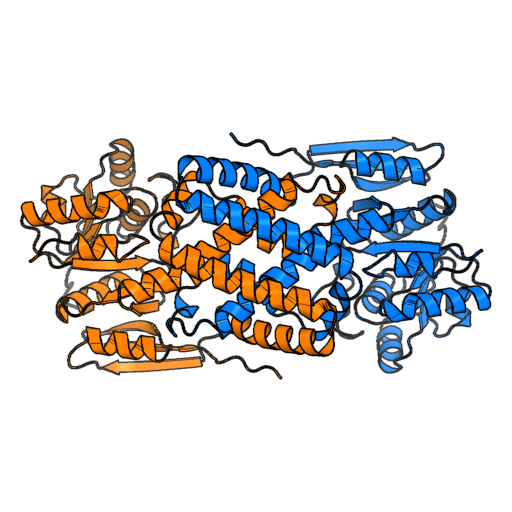 4.297 1 89.88 69 THR A CA 1
ATOM 497 C C . THR A 1 69 ? 10.539 25.188 4.547 1 89.88 69 THR A C 1
ATOM 499 O O . THR A 1 69 ? 10.617 25.938 5.52 1 89.88 69 THR A O 1
ATOM 502 N N . PRO A 1 70 ? 11.5 25.203 3.646 1 88 70 PRO A N 1
ATOM 503 C CA . PRO A 1 70 ? 12.75 25.906 3.936 1 88 70 PRO A CA 1
ATOM 504 C C . PRO A 1 70 ? 12.578 27.422 4.004 1 88 70 PRO A C 1
ATOM 506 O O . PRO A 1 70 ? 13.43 28.109 4.566 1 88 70 PRO A O 1
ATOM 509 N N . VAL A 1 71 ? 11.477 27.906 3.467 1 93.44 71 VAL A N 1
ATOM 510 C CA . VAL A 1 71 ? 11.344 29.359 3.393 1 93.44 71 VAL A CA 1
ATOM 511 C C . VAL A 1 71 ? 10.32 29.828 4.418 1 93.44 71 VAL A C 1
ATOM 513 O O . VAL A 1 71 ? 10.148 31.031 4.617 1 93.44 71 VAL A O 1
ATOM 516 N N . VAL A 1 72 ? 9.695 28.953 5.137 1 96.56 72 VAL A N 1
ATOM 517 C CA . VAL A 1 72 ? 8.633 29.297 6.07 1 96.56 72 VAL A CA 1
ATOM 518 C C . VAL A 1 72 ? 9.18 30.234 7.156 1 96.56 72 VAL A C 1
ATOM 520 O O . VAL A 1 72 ? 8.555 31.234 7.488 1 96.56 72 VAL A O 1
ATOM 523 N N . GLY A 1 73 ? 10.352 29.906 7.664 1 95.94 73 GLY A N 1
ATOM 524 C CA . GLY A 1 73 ? 10.953 30.734 8.688 1 95.94 73 GLY A CA 1
ATOM 525 C C . GLY A 1 73 ? 11.133 32.188 8.25 1 95.94 73 GLY A C 1
ATOM 526 O O . GLY A 1 73 ? 10.797 33.094 8.992 1 95.94 73 GLY A O 1
ATOM 527 N N . ASP A 1 74 ? 11.594 32.344 7.023 1 96.94 74 ASP A N 1
ATOM 528 C CA . ASP A 1 74 ? 11.812 33.656 6.473 1 96.94 74 ASP A CA 1
ATOM 529 C C . ASP A 1 74 ? 10.492 34.406 6.332 1 96.94 74 ASP A C 1
ATOM 531 O O . ASP A 1 74 ? 10.43 35.625 6.594 1 96.94 74 ASP A O 1
ATOM 535 N N . VAL A 1 75 ? 9.484 33.719 5.953 1 98.38 75 VAL A N 1
ATOM 536 C CA . VAL A 1 75 ? 8.172 34.312 5.762 1 98.38 75 VAL A CA 1
ATOM 537 C C . VAL A 1 75 ? 7.598 34.75 7.109 1 98.38 75 VAL A C 1
ATOM 539 O O . VAL A 1 75 ? 7.035 35.844 7.234 1 98.38 75 VAL A O 1
ATOM 542 N N . LEU A 1 76 ? 7.766 33.938 8.125 1 97.94 76 LEU A N 1
ATOM 543 C CA . LEU A 1 76 ? 7.309 34.281 9.461 1 97.94 76 LEU A CA 1
ATOM 544 C C . LEU A 1 76 ? 8.016 35.531 9.961 1 97.94 76 LEU A C 1
ATOM 546 O O . LEU A 1 76 ? 7.371 36.438 10.516 1 97.94 76 LEU A O 1
ATOM 550 N N . CYS A 1 77 ? 9.273 35.625 9.727 1 97.12 77 CYS A N 1
ATOM 551 C CA . CYS A 1 77 ? 10.047 36.781 10.133 1 97.12 77 CYS A CA 1
ATOM 552 C C . CYS A 1 77 ? 9.578 38.031 9.391 1 97.12 77 CYS A C 1
ATOM 554 O O . CYS A 1 77 ? 9.406 39.094 9.992 1 97.12 77 CYS A O 1
ATOM 556 N N . ALA A 1 78 ? 9.344 37.875 8.117 1 97.69 78 ALA A N 1
ATOM 557 C CA . ALA A 1 78 ? 8.867 38.969 7.301 1 97.69 78 ALA A CA 1
ATOM 558 C C . ALA A 1 78 ? 7.523 39.5 7.805 1 97.69 78 ALA A C 1
ATOM 560 O O . ALA A 1 78 ? 7.297 40.719 7.859 1 97.69 78 ALA A O 1
ATOM 561 N N . LEU A 1 79 ? 6.645 38.625 8.164 1 98.12 79 LEU A N 1
ATOM 562 C CA . LEU A 1 79 ? 5.348 39 8.711 1 98.12 79 LEU A CA 1
ATOM 563 C C . LEU A 1 79 ? 5.516 39.75 10.031 1 98.12 79 LEU A C 1
ATOM 565 O O . LEU A 1 79 ? 4.844 40.75 10.273 1 98.12 79 LEU A O 1
ATOM 569 N N . GLY A 1 80 ? 6.391 39.219 10.891 1 96.69 80 GLY A N 1
ATOM 570 C CA . GLY A 1 80 ? 6.695 39.906 12.133 1 96.69 80 GLY A CA 1
ATOM 571 C C . GLY A 1 80 ? 7.207 41.312 11.906 1 96.69 80 GLY A C 1
ATOM 572 O O . GLY A 1 80 ? 6.758 42.25 12.57 1 96.69 80 GLY A O 1
ATOM 573 N N . GLU A 1 81 ? 8.109 41.469 10.969 1 96.75 81 GLU A N 1
ATOM 574 C CA . GLU A 1 81 ? 8.703 42.781 10.656 1 96.75 81 GLU A CA 1
ATOM 575 C C . GLU A 1 81 ? 7.668 43.75 10.102 1 96.75 81 GLU A C 1
ATOM 577 O O . GLU A 1 81 ? 7.777 44.938 10.289 1 96.75 81 GLU A O 1
ATOM 582 N N . ARG A 1 82 ? 6.664 43.156 9.5 1 96.69 82 ARG A N 1
ATOM 583 C CA . ARG A 1 82 ? 5.617 44 8.891 1 96.69 82 ARG A CA 1
ATOM 584 C C . ARG A 1 82 ? 4.531 44.312 9.906 1 96.69 82 ARG A C 1
ATOM 586 O O . ARG A 1 82 ? 3.572 45.031 9.586 1 96.69 82 ARG A O 1
ATOM 593 N N . GLY A 1 83 ? 4.652 43.781 11.109 1 95.81 83 GLY A N 1
ATOM 594 C CA . GLY A 1 83 ? 3.738 44.125 12.188 1 95.81 83 GLY A CA 1
ATOM 595 C C . GLY A 1 83 ? 2.424 43.375 12.117 1 95.81 83 GLY A C 1
ATOM 596 O O . GLY A 1 83 ? 1.373 43.906 12.477 1 95.81 83 GLY A O 1
ATOM 597 N N . ALA A 1 84 ? 2.486 42.156 11.516 1 96.94 84 ALA A N 1
ATOM 598 C CA . ALA A 1 84 ? 1.275 41.344 11.5 1 96.94 84 ALA A CA 1
ATOM 599 C C . ALA A 1 84 ? 0.738 41.125 12.914 1 96.94 84 ALA A C 1
ATOM 601 O O . ALA A 1 84 ? 1.495 40.781 13.828 1 96.94 84 ALA A O 1
ATOM 602 N N . ARG A 1 85 ? -0.571 41.312 13.086 1 95.56 85 ARG A N 1
ATOM 603 C CA . ARG A 1 85 ? -1.187 41.156 14.406 1 95.56 85 ARG A CA 1
ATOM 604 C C . ARG A 1 85 ? -2.176 40 14.438 1 95.56 85 ARG A C 1
ATOM 606 O O . ARG A 1 85 ? -2.594 39.562 15.516 1 95.56 85 ARG A O 1
ATOM 613 N N . GLY A 1 86 ? -2.574 39.562 13.266 1 96.94 86 GLY A N 1
ATOM 614 C CA . GLY A 1 86 ? -3.465 38.438 13.188 1 96.94 86 GLY A CA 1
ATOM 615 C C . GLY A 1 86 ? -2.787 37.125 13.547 1 96.94 86 GLY A C 1
ATOM 616 O O . GLY A 1 86 ? -1.586 37.094 13.82 1 96.94 86 GLY A O 1
ATOM 617 N N . LEU A 1 87 ? -3.551 36.031 13.625 1 97.31 87 LEU A N 1
ATOM 618 C CA . LEU A 1 87 ? -3.016 34.688 13.859 1 97.31 87 LEU A CA 1
ATOM 619 C C . LEU A 1 87 ? -2.338 34.156 12.602 1 97.31 87 LEU A C 1
ATOM 621 O O . LEU A 1 87 ? -2.941 34.156 11.523 1 97.31 87 LEU A O 1
ATOM 625 N N . VAL A 1 88 ? -1.065 33.844 12.75 1 97.75 88 VAL A N 1
ATOM 626 C CA . VAL A 1 88 ? -0.32 33.281 11.633 1 97.75 88 VAL A CA 1
ATOM 627 C C . VAL A 1 88 ? -0.25 31.75 11.781 1 97.75 88 VAL A C 1
ATOM 629 O O . VAL A 1 88 ? 0.218 31.234 12.805 1 97.75 88 VAL A O 1
ATOM 632 N N . LEU A 1 89 ? -0.756 31.016 10.734 1 97.62 89 LEU A N 1
ATOM 633 C CA . LEU A 1 89 ? -0.662 29.562 10.633 1 97.62 89 LEU A CA 1
ATOM 634 C C . LEU A 1 89 ? 0.323 29.156 9.547 1 97.62 89 LEU A C 1
ATOM 636 O O . LEU A 1 89 ? 0.24 29.641 8.414 1 97.62 89 LEU A O 1
ATOM 640 N N . ASP A 1 90 ? 1.297 28.375 9.883 1 97.44 90 ASP A N 1
ATOM 641 C CA . ASP A 1 90 ? 1.997 27.703 8.789 1 97.44 90 ASP A CA 1
ATOM 642 C C . ASP A 1 90 ? 1.492 26.266 8.609 1 97.44 90 ASP A C 1
ATOM 644 O O . ASP A 1 90 ? 1.002 25.656 9.562 1 97.44 90 ASP A O 1
ATOM 648 N N . VAL A 1 91 ? 1.64 25.797 7.32 1 96.12 91 VAL A N 1
ATOM 649 C CA . VAL A 1 91 ? 1.122 24.469 7.035 1 96.12 91 VAL A CA 1
ATOM 650 C C . VAL A 1 91 ? 2.26 23.547 6.578 1 96.12 91 VAL A C 1
ATOM 652 O O . VAL A 1 91 ? 2.043 22.609 5.816 1 96.12 91 VAL A O 1
ATOM 655 N N . ALA A 1 92 ? 3.494 23.891 7.039 1 93.81 92 ALA A N 1
ATOM 656 C CA . ALA A 1 92 ? 4.66 23.078 6.684 1 93.81 92 ALA A CA 1
ATOM 657 C C . ALA A 1 92 ? 4.504 21.641 7.18 1 93.81 92 ALA A C 1
ATOM 659 O O . ALA A 1 92 ? 3.779 21.391 8.141 1 93.81 92 ALA A O 1
ATOM 660 N N . SER A 1 93 ? 5.227 20.734 6.539 1 91.44 93 SER A N 1
ATOM 661 C CA . SER A 1 93 ? 5.07 19.328 6.859 1 91.44 93 SER A CA 1
ATOM 662 C C . SER A 1 93 ? 6.082 18.891 7.914 1 91.44 93 SER A C 1
ATOM 664 O O . SER A 1 93 ? 5.996 17.781 8.438 1 91.44 93 SER A O 1
ATOM 666 N N . VAL A 1 94 ? 7.043 19.703 8.219 1 93.38 94 VAL A N 1
ATOM 667 C CA . VAL A 1 94 ? 7.965 19.484 9.328 1 93.38 94 VAL A CA 1
ATOM 668 C C . VAL A 1 94 ? 7.883 20.672 10.297 1 93.38 94 VAL A C 1
ATOM 670 O O . VAL A 1 94 ? 7.762 21.828 9.867 1 93.38 94 VAL A O 1
ATOM 673 N N . LYS A 1 95 ? 7.988 20.422 11.578 1 95.25 95 LYS A N 1
ATOM 674 C CA . LYS A 1 95 ? 7.523 21.453 12.5 1 95.25 95 LYS A CA 1
ATOM 675 C C . LYS A 1 95 ? 8.68 22.031 13.32 1 95.25 95 LYS A C 1
ATOM 677 O O . LYS A 1 95 ? 8.75 23.234 13.555 1 95.25 95 LYS A O 1
ATOM 682 N N . ARG A 1 96 ? 9.617 21.219 13.766 1 93.25 96 ARG A N 1
ATOM 683 C CA . ARG A 1 96 ? 10.641 21.688 14.703 1 93.25 96 ARG A CA 1
ATOM 684 C C . ARG A 1 96 ? 11.414 22.875 14.125 1 93.25 96 ARG A C 1
ATOM 686 O O . ARG A 1 96 ? 11.508 23.922 14.75 1 93.25 96 ARG A O 1
ATOM 693 N N . PRO A 1 97 ? 11.891 22.781 12.859 1 91.06 97 PRO A N 1
ATOM 694 C CA . PRO A 1 97 ? 12.625 23.922 12.305 1 91.06 97 PRO A CA 1
ATOM 695 C C . PRO A 1 97 ? 11.758 25.172 12.156 1 91.06 97 PRO A C 1
ATOM 697 O O . PRO A 1 97 ? 12.25 26.297 12.297 1 91.06 97 PRO A O 1
ATOM 700 N N . VAL A 1 98 ? 10.516 25 11.945 1 93.62 98 VAL A N 1
ATOM 701 C CA . VAL A 1 98 ? 9.594 26.109 11.727 1 93.62 98 VAL A CA 1
ATOM 702 C C . VAL A 1 98 ? 9.305 26.812 13.055 1 93.62 98 VAL A C 1
ATOM 704 O O . VAL A 1 98 ? 9.406 28.031 13.164 1 93.62 98 VAL A O 1
ATOM 707 N N . VAL A 1 99 ? 8.969 25.984 14.055 1 94.06 99 VAL A N 1
ATOM 708 C CA . VAL A 1 99 ? 8.641 26.531 15.367 1 94.06 99 VAL A CA 1
ATOM 709 C C . VAL A 1 99 ? 9.859 27.25 15.953 1 94.06 99 VAL A C 1
ATOM 711 O O . VAL A 1 99 ? 9.734 28.312 16.531 1 94.06 99 VAL A O 1
ATOM 714 N N . ASP A 1 100 ? 11.031 26.75 15.68 1 92.06 100 ASP A N 1
ATOM 715 C CA . ASP A 1 100 ? 12.273 27.344 16.188 1 92.06 100 ASP A CA 1
ATOM 716 C C . ASP A 1 100 ? 12.57 28.672 15.492 1 92.06 100 ASP A C 1
ATOM 718 O O . ASP A 1 100 ? 13.219 29.547 16.078 1 92.06 100 ASP A O 1
ATOM 722 N N . ALA A 1 101 ? 12.086 28.797 14.305 1 92.56 101 ALA A N 1
ATOM 723 C CA . ALA A 1 101 ? 12.406 29.969 13.5 1 92.56 101 ALA A CA 1
ATOM 724 C C . ALA A 1 101 ? 11.391 31.094 13.727 1 92.56 101 ALA A C 1
ATOM 726 O O . ALA A 1 101 ? 11.617 32.25 13.32 1 92.56 101 ALA A O 1
ATOM 727 N N . ALA A 1 102 ? 10.281 30.781 14.336 1 93.06 102 ALA A N 1
ATOM 728 C CA . ALA A 1 102 ? 9.227 31.766 14.516 1 93.06 102 ALA A CA 1
ATOM 729 C C . ALA A 1 102 ? 9.695 32.906 15.422 1 93.06 102 ALA A C 1
ATOM 731 O O . ALA A 1 102 ? 10.219 32.656 16.516 1 93.06 102 ALA A O 1
ATOM 732 N N . PRO A 1 103 ? 9.555 34.188 15.016 1 93.19 103 PRO A N 1
ATOM 733 C CA . PRO A 1 103 ? 10 35.312 15.859 1 93.19 103 PRO A CA 1
ATOM 734 C C . PRO A 1 103 ? 9.125 35.5 17.094 1 93.19 103 PRO A C 1
ATOM 736 O O . PRO A 1 103 ? 7.922 35.219 17.062 1 93.19 103 PRO A O 1
ATOM 739 N N . ALA A 1 104 ? 9.781 36 18.125 1 89.06 104 ALA A N 1
ATOM 740 C CA . ALA A 1 104 ? 9.055 36.312 19.344 1 89.06 104 ALA A CA 1
ATOM 741 C C . ALA A 1 104 ? 7.977 37.375 19.094 1 89.06 104 ALA A C 1
ATOM 743 O O . ALA A 1 104 ? 8.188 38.312 18.328 1 89.06 104 ALA A O 1
ATOM 744 N N . GLY A 1 105 ? 6.809 37.188 19.672 1 89.81 105 GLY A N 1
ATOM 745 C CA . GLY A 1 105 ? 5.758 38.188 19.609 1 89.81 105 GLY A CA 1
ATOM 746 C C . GLY A 1 105 ? 4.75 37.906 18.5 1 89.81 105 GLY A C 1
ATOM 747 O O . GLY A 1 105 ? 3.66 38.5 18.5 1 89.81 105 GLY A O 1
ATOM 748 N N . LEU A 1 106 ? 5.191 37.188 17.438 1 94.56 106 LEU A N 1
ATOM 749 C CA . LEU A 1 106 ? 4.234 36.812 16.406 1 94.56 106 LEU A CA 1
ATOM 750 C C . LEU A 1 106 ? 3.217 35.812 16.953 1 94.56 106 LEU A C 1
ATOM 752 O O . LEU A 1 106 ? 3.586 34.844 17.609 1 94.56 106 LEU A O 1
ATOM 756 N N . ARG A 1 107 ? 1.921 36.094 16.812 1 96.12 107 ARG A N 1
ATOM 757 C CA . ARG A 1 107 ? 0.893 35.094 17.109 1 96.12 107 ARG A CA 1
ATOM 758 C C . ARG A 1 107 ? 0.919 33.969 16.109 1 96.12 107 ARG A C 1
ATOM 760 O O . ARG A 1 107 ? 0.324 34.062 15.031 1 96.12 107 ARG A O 1
ATOM 767 N N . HIS A 1 108 ? 1.681 32.938 16.469 1 96.62 108 HIS A N 1
ATOM 768 C CA . HIS A 1 108 ? 1.964 31.875 15.516 1 96.62 108 HIS A CA 1
ATOM 769 C C . HIS A 1 108 ? 1.505 30.531 16.047 1 96.62 108 HIS A C 1
ATOM 771 O O . HIS A 1 108 ? 1.7 30.234 17.234 1 96.62 108 HIS A O 1
ATOM 777 N N . LEU A 1 109 ? 0.818 29.766 15.25 1 96.81 109 LEU A N 1
ATOM 778 C CA . LEU A 1 109 ? 0.484 28.359 15.469 1 96.81 109 LEU A CA 1
ATOM 779 C C . LEU A 1 109 ? 0.838 27.516 14.25 1 96.81 109 LEU A C 1
ATOM 781 O O . LEU A 1 109 ? 0.33 27.75 13.148 1 96.81 109 LEU A O 1
ATOM 785 N N . SER A 1 110 ? 1.744 26.562 14.438 1 96.81 110 SER A N 1
ATOM 786 C CA . SER A 1 110 ? 2.096 25.656 13.352 1 96.81 110 SER A CA 1
ATOM 787 C C . SER A 1 110 ? 1.089 24.516 13.227 1 96.81 110 SER A C 1
ATOM 789 O O . SER A 1 110 ? 0.79 23.844 14.219 1 96.81 110 SER A O 1
ATOM 791 N N . VAL A 1 111 ? 0.478 24.359 12.031 1 96.94 111 VAL A N 1
ATOM 792 C CA . VAL A 1 111 ? -0.505 23.297 11.781 1 96.94 111 VAL A CA 1
ATOM 793 C C . VAL A 1 111 ? -0.104 22.5 10.539 1 96.94 111 VAL A C 1
ATOM 795 O O . VAL A 1 111 ? 0.735 22.953 9.75 1 96.94 111 VAL A O 1
ATOM 798 N N . HIS A 1 112 ? -0.613 21.328 10.453 1 95.94 112 HIS A N 1
ATOM 799 C CA . HIS A 1 112 ? -0.3 20.453 9.328 1 95.94 112 HIS A CA 1
ATOM 800 C C . HIS A 1 112 ? -1.549 19.734 8.828 1 95.94 112 HIS A C 1
ATOM 802 O O . HIS A 1 112 ? -1.958 18.719 9.391 1 95.94 112 HIS A O 1
ATOM 808 N N . PRO A 1 113 ? -2.109 20.297 7.727 1 94.94 113 PRO A N 1
ATOM 809 C CA . PRO A 1 113 ? -3.182 19.516 7.098 1 94.94 113 PRO A CA 1
ATOM 810 C C . PRO A 1 113 ? -2.67 18.25 6.414 1 94.94 113 PRO A C 1
ATOM 812 O O . PRO A 1 113 ? -1.776 18.328 5.566 1 94.94 113 PRO A O 1
ATOM 815 N N . MET A 1 114 ? -3.229 17.172 6.91 1 92.25 114 MET A N 1
ATOM 816 C CA . MET A 1 114 ? -2.914 15.914 6.238 1 92.25 114 MET A CA 1
ATOM 817 C C . MET A 1 114 ? -3.678 15.789 4.926 1 92.25 114 MET A C 1
ATOM 819 O O . MET A 1 114 ? -4.492 14.875 4.762 1 92.25 114 MET A O 1
ATOM 823 N N . ALA A 1 115 ? -3.379 16.703 4.16 1 85 115 ALA A N 1
ATOM 824 C CA . ALA A 1 115 ? -4.031 16.844 2.861 1 85 115 ALA A CA 1
ATOM 825 C C . ALA A 1 115 ? -3.004 17.031 1.748 1 85 115 ALA A C 1
ATOM 827 O O . ALA A 1 115 ? -1.816 17.234 2.018 1 85 115 ALA A O 1
ATOM 828 N N . GLY A 1 116 ? -3.361 16.875 0.672 1 76.69 116 GLY A N 1
ATOM 829 C CA . GLY A 1 116 ? -2.51 17.094 -0.487 1 76.69 116 GLY A CA 1
ATOM 830 C C . GLY A 1 116 ? -2.406 15.875 -1.384 1 76.69 116 GLY A C 1
ATOM 831 O O . GLY A 1 116 ? -2.551 14.742 -0.92 1 76.69 116 GLY A O 1
ATOM 832 N N . ARG A 1 117 ? -2.525 16.156 -2.564 1 70.06 117 ARG A N 1
ATOM 833 C CA . ARG A 1 117 ? -2.4 15.164 -3.621 1 70.06 117 ARG A CA 1
ATOM 834 C C . ARG A 1 117 ? -1.15 15.406 -4.461 1 70.06 117 ARG A C 1
ATOM 836 O O . ARG A 1 117 ? -0.377 16.328 -4.18 1 70.06 117 ARG A O 1
ATOM 843 N N . GLU A 1 118 ? -1.044 14.5 -5.348 1 66.81 118 GLU A N 1
ATOM 844 C CA . GLU A 1 118 ? 0.022 14.664 -6.332 1 66.81 118 GLU A CA 1
ATOM 845 C C . GLU A 1 118 ? -0.235 15.867 -7.234 1 66.81 118 GLU A C 1
ATOM 847 O O . GLU A 1 118 ? -1.388 16.203 -7.516 1 66.81 118 GLU A O 1
ATOM 852 N N . GLY A 1 119 ? 0.617 16.984 -7.074 1 69.81 119 GLY A N 1
ATOM 853 C CA . GLY A 1 119 ? 0.509 18.156 -7.93 1 69.81 119 GLY A CA 1
ATOM 854 C C . GLY A 1 119 ? 1.472 19.266 -7.551 1 69.81 119 GLY A C 1
ATOM 855 O O . GLY A 1 119 ? 1.945 19.328 -6.414 1 69.81 119 GLY A O 1
ATOM 856 N N . HIS A 1 120 ? 1.669 19.922 -8.625 1 78.56 120 HIS A N 1
ATOM 857 C CA . HIS A 1 120 ? 2.592 21.031 -8.391 1 78.56 120 HIS A CA 1
ATOM 858 C C . HIS A 1 120 ? 2.023 22.344 -8.914 1 78.56 120 HIS A C 1
ATOM 860 O O . HIS A 1 120 ? 1.415 22.375 -9.984 1 78.56 120 HIS A O 1
ATOM 866 N N . GLY A 1 121 ? 2.15 23.344 -8.031 1 87.06 121 GLY A N 1
ATOM 867 C CA . GLY A 1 121 ? 1.78 24.672 -8.484 1 87.06 121 GLY A CA 1
ATOM 868 C C . GLY A 1 121 ? 0.302 24.969 -8.312 1 87.06 121 GLY A C 1
ATOM 869 O O . GLY A 1 121 ? -0.464 24.109 -7.879 1 87.06 121 GLY A O 1
ATOM 870 N N . ALA A 1 122 ? -0.026 26.188 -8.68 1 93.19 122 ALA A N 1
ATOM 871 C CA . ALA A 1 122 ? -1.384 26.688 -8.508 1 93.19 122 ALA A CA 1
ATOM 872 C C . ALA A 1 122 ? -2.375 25.922 -9.383 1 93.19 122 ALA A C 1
ATOM 874 O O . ALA A 1 122 ? -3.516 25.688 -8.984 1 93.19 122 ALA A O 1
ATOM 875 N N . ALA A 1 123 ? -1.849 25.469 -10.508 1 91.56 123 ALA A N 1
ATOM 876 C CA . ALA A 1 123 ? -2.729 24.844 -11.484 1 91.56 123 ALA A CA 1
ATOM 877 C C . ALA A 1 123 ? -3.217 23.484 -10.992 1 91.56 123 ALA A C 1
ATOM 879 O O . ALA A 1 123 ? -4.199 22.938 -11.516 1 91.56 123 ALA A O 1
ATOM 880 N N . SER A 1 124 ? -2.553 22.938 -10.047 1 91.62 124 SER A N 1
ATOM 881 C CA . SER A 1 124 ? -2.947 21.641 -9.5 1 91.62 124 SER A CA 1
ATOM 882 C C . SER A 1 124 ? -3.898 21.797 -8.32 1 91.62 124 SER A C 1
ATOM 884 O O . SER A 1 124 ? -4.281 20.828 -7.684 1 91.62 124 SER A O 1
ATOM 886 N N . ALA A 1 125 ? -4.332 22.984 -8.078 1 94.38 125 ALA A N 1
ATOM 887 C CA . ALA A 1 125 ? -5.137 23.297 -6.902 1 94.38 125 ALA A CA 1
ATOM 888 C C . ALA A 1 125 ? -6.48 22.578 -6.953 1 94.38 125 ALA A C 1
ATOM 890 O O . ALA A 1 125 ? -7.086 22.453 -8.023 1 94.38 125 ALA A O 1
ATOM 891 N N . ASP A 1 126 ? -6.934 22.109 -5.863 1 93.81 126 ASP A N 1
ATOM 892 C CA . ASP A 1 126 ? -8.219 21.438 -5.656 1 93.81 126 ASP A CA 1
ATOM 893 C C . ASP A 1 126 ? -8.773 21.75 -4.27 1 93.81 126 ASP A C 1
ATOM 895 O O . ASP A 1 126 ? -8.242 21.281 -3.262 1 93.81 126 ASP A O 1
ATOM 899 N N . PRO A 1 127 ? -9.859 22.5 -4.199 1 92.12 127 PRO A N 1
ATOM 900 C CA . PRO A 1 127 ? -10.398 22.891 -2.895 1 92.12 127 PRO A CA 1
ATOM 901 C C . PRO A 1 127 ? -10.922 21.703 -2.088 1 92.12 127 PRO A C 1
ATOM 903 O O . PRO A 1 127 ? -11.141 21.828 -0.879 1 92.12 127 PRO A O 1
ATOM 906 N N . SER A 1 128 ? -11.133 20.562 -2.74 1 92.69 128 SER A N 1
ATOM 907 C CA . SER A 1 128 ? -11.727 19.422 -2.061 1 92.69 128 SER A CA 1
ATOM 908 C C . SER A 1 128 ? -10.695 18.656 -1.243 1 92.69 128 SER A C 1
ATOM 910 O O . SER A 1 128 ? -11.047 17.797 -0.438 1 92.69 128 SER A O 1
ATOM 912 N N . ILE A 1 129 ? -9.359 19.016 -1.337 1 90.75 129 ILE A N 1
ATOM 913 C CA . ILE A 1 129 ? -8.328 18.266 -0.637 1 90.75 129 ILE A CA 1
ATOM 914 C C . ILE A 1 129 ? -8.492 18.438 0.871 1 90.75 129 ILE A C 1
ATOM 916 O O . ILE A 1 129 ? -8.008 17.625 1.653 1 90.75 129 ILE A O 1
ATOM 920 N N . TRP A 1 130 ? -9.227 19.484 1.271 1 88.44 130 TRP A N 1
ATOM 921 C CA . TRP A 1 130 ? -9.344 19.859 2.676 1 88.44 130 TRP A CA 1
ATOM 922 C C . TRP A 1 130 ? -10.5 19.109 3.342 1 88.44 130 TRP A C 1
ATOM 924 O O . TRP A 1 130 ? -10.562 19.031 4.57 1 88.44 130 TRP A O 1
ATOM 934 N N . ASP A 1 131 ? -11.383 18.656 2.533 1 91.12 131 ASP A N 1
ATOM 935 C CA . ASP A 1 131 ? -12.602 18.047 3.062 1 91.12 131 ASP A CA 1
ATOM 936 C C . ASP A 1 131 ? -12.281 16.797 3.859 1 91.12 131 ASP A C 1
ATOM 938 O O . ASP A 1 131 ? -11.727 15.828 3.318 1 91.12 131 ASP A O 1
ATOM 942 N N . GLY A 1 132 ? -12.531 16.906 5.164 1 91.31 132 GLY A N 1
ATOM 943 C CA . GLY A 1 132 ? -12.398 15.742 6.016 1 91.31 132 GLY A CA 1
ATOM 944 C C . GLY A 1 132 ? -10.961 15.43 6.383 1 91.31 132 GLY A C 1
ATOM 945 O O . GLY A 1 132 ? -10.68 14.422 7.031 1 91.31 132 GLY A O 1
ATOM 946 N N . ALA A 1 133 ? -10.078 16.297 6.023 1 93.19 133 ALA A N 1
ATOM 947 C CA . ALA A 1 133 ? -8.672 16.047 6.293 1 93.19 133 ALA A CA 1
ATOM 948 C C . ALA A 1 133 ? -8.352 16.203 7.777 1 93.19 133 ALA A C 1
ATOM 950 O O . ALA A 1 133 ? -8.914 17.062 8.445 1 93.19 133 ALA A O 1
ATOM 951 N N . SER A 1 134 ? -7.5 15.367 8.281 1 94.88 134 SER A N 1
ATOM 952 C CA . SER A 1 134 ? -6.977 15.555 9.625 1 94.88 134 SER A CA 1
ATOM 953 C C . SER A 1 134 ? -5.922 16.656 9.656 1 94.88 134 SER A C 1
ATOM 955 O O . SER A 1 134 ? -5.184 16.844 8.688 1 94.88 134 SER A O 1
ATOM 957 N N . TRP A 1 135 ? -5.883 17.375 10.758 1 96.38 135 TRP A N 1
ATOM 958 C CA . TRP A 1 135 ? -4.895 18.422 10.984 1 96.38 135 TRP A CA 1
ATOM 959 C C . TRP A 1 135 ? -4.113 18.156 12.266 1 96.38 135 TRP A C 1
ATOM 961 O O . TRP A 1 135 ? -4.695 17.828 13.305 1 96.38 135 TRP A O 1
ATOM 971 N N . ALA A 1 136 ? -2.865 18.312 12.18 1 96.25 136 ALA A N 1
ATOM 972 C CA . ALA A 1 136 ? -2.049 18.359 13.391 1 96.25 136 ALA A CA 1
ATOM 973 C C . ALA A 1 136 ? -1.863 19.797 13.859 1 96.25 136 ALA A C 1
ATOM 975 O O . ALA A 1 136 ? -1.486 20.672 13.078 1 96.25 136 ALA A O 1
ATOM 976 N N . PHE A 1 137 ? -2.215 20.078 15.086 1 97.06 137 PHE A N 1
ATOM 977 C CA . PHE A 1 137 ? -1.906 21.328 15.766 1 97.06 137 PHE A CA 1
ATOM 978 C C . PHE A 1 137 ? -0.654 21.188 16.625 1 97.06 137 PHE A C 1
ATOM 980 O O . PHE A 1 137 ? -0.604 20.344 17.516 1 97.06 137 PHE A O 1
ATOM 987 N N . VAL A 1 138 ? 0.3 21.953 16.312 1 96.69 138 VAL A N 1
ATOM 988 C CA . VAL A 1 138 ? 1.542 21.906 17.062 1 96.69 138 VAL A CA 1
ATOM 989 C C . VAL A 1 138 ? 1.491 22.906 18.219 1 96.69 138 VAL A C 1
ATOM 991 O O . VAL A 1 138 ? 1.601 24.125 17.984 1 96.69 138 VAL A O 1
ATOM 994 N N . LEU A 1 139 ? 1.392 22.406 19.453 1 94.88 139 LEU A N 1
ATOM 995 C CA . LEU A 1 139 ? 1.211 23.25 20.625 1 94.88 139 LEU A CA 1
ATOM 996 C C . LEU A 1 139 ? 2.408 23.141 21.562 1 94.88 139 LEU A C 1
ATOM 998 O O . LEU A 1 139 ? 2.838 22.031 21.891 1 94.88 139 LEU A O 1
ATOM 1002 N N . HIS A 1 140 ? 3.004 24.312 21.859 1 84.62 140 HIS A N 1
ATOM 1003 C CA . HIS A 1 140 ? 4.203 24.312 22.688 1 84.62 140 HIS A CA 1
ATOM 1004 C C . HIS A 1 140 ? 4.02 25.188 23.922 1 84.62 140 HIS A C 1
ATOM 1006 O O . HIS A 1 140 ? 4.992 25.531 24.594 1 84.62 140 HIS A O 1
ATOM 1012 N N . GLY A 1 141 ? 2.873 25.547 24.141 1 78.62 141 GLY A N 1
ATOM 1013 C CA . GLY A 1 141 ? 2.59 26.234 25.391 1 78.62 141 GLY A CA 1
ATOM 1014 C C . GLY A 1 141 ? 2.6 27.75 25.25 1 78.62 141 GLY A C 1
ATOM 1015 O O . GLY A 1 141 ? 2.168 28.469 26.156 1 78.62 141 GLY A O 1
ATOM 1016 N N . SER A 1 142 ? 3.07 28.344 24.109 1 78.31 142 SER A N 1
ATOM 1017 C CA . SER A 1 142 ? 3.133 29.781 23.953 1 78.31 142 SER A CA 1
ATOM 1018 C C . SER A 1 142 ? 1.854 30.328 23.328 1 78.31 142 SER A C 1
ATOM 1020 O O . SER A 1 142 ? 1.618 31.547 23.328 1 78.31 142 SER A O 1
ATOM 1022 N N . GLU A 1 143 ? 1.016 29.484 22.844 1 87.62 143 GLU A N 1
ATOM 1023 C CA . GLU A 1 143 ? -0.207 29.906 22.172 1 87.62 143 GLU A CA 1
ATOM 1024 C C . GLU A 1 143 ? -1.289 30.281 23.188 1 87.62 143 GLU A C 1
ATOM 1026 O O . GLU A 1 143 ? -1.431 29.625 24.219 1 87.62 143 GLU A O 1
ATOM 1031 N N . SER A 1 144 ? -2.045 31.328 22.938 1 90.75 144 SER A N 1
ATOM 1032 C CA . SER A 1 144 ? -3.184 31.672 23.781 1 90.75 144 SER A CA 1
ATOM 1033 C C . SER A 1 144 ? -4.387 30.781 23.469 1 90.75 144 SER A C 1
ATOM 1035 O O . SER A 1 144 ? -4.492 30.234 22.375 1 90.75 144 SER A O 1
ATOM 1037 N N . ASP A 1 145 ? -5.246 30.688 24.422 1 90.31 145 ASP A N 1
ATOM 1038 C CA . ASP A 1 145 ? -6.492 29.969 24.203 1 90.31 145 ASP A CA 1
ATOM 1039 C C . ASP A 1 145 ? -7.277 30.547 23.031 1 90.31 145 ASP A C 1
ATOM 1041 O O . ASP A 1 145 ? -7.883 29.812 22.25 1 90.31 145 ASP A O 1
ATOM 1045 N N . ASP A 1 146 ? -7.184 31.844 22.984 1 91.44 146 ASP A N 1
ATOM 1046 C CA . ASP A 1 146 ? -7.91 32.531 21.906 1 91.44 146 ASP A CA 1
ATOM 1047 C C . ASP A 1 146 ? -7.34 32.156 20.547 1 91.44 146 ASP A C 1
ATOM 1049 O O . ASP A 1 146 ? -8.094 31.953 19.578 1 91.44 146 ASP A O 1
ATOM 1053 N N . ASP A 1 147 ? -6.035 32.062 20.453 1 93.81 147 ASP A N 1
ATOM 1054 C CA . ASP A 1 147 ? -5.398 31.688 19.188 1 93.81 147 ASP A CA 1
ATOM 1055 C C . ASP A 1 147 ? -5.781 30.266 18.781 1 93.81 147 ASP A C 1
ATOM 1057 O O . ASP A 1 147 ? -6.113 30.016 17.609 1 93.81 147 ASP A O 1
ATOM 1061 N N . VAL A 1 148 ? -5.781 29.375 19.75 1 95 148 VAL A N 1
ATOM 1062 C CA . VAL A 1 148 ? -6.129 27.984 19.484 1 95 148 VAL A CA 1
ATOM 1063 C C . VAL A 1 148 ? -7.59 27.875 19.062 1 95 148 VAL A C 1
ATOM 1065 O O . VAL A 1 148 ? -7.914 27.188 18.094 1 95 148 VAL A O 1
ATOM 1068 N N . ALA A 1 149 ? -8.445 28.625 19.734 1 93.31 149 ALA A N 1
ATOM 1069 C CA . ALA A 1 149 ? -9.867 28.625 19.391 1 93.31 149 ALA A CA 1
ATOM 1070 C C . ALA A 1 149 ? -10.094 29.188 17.984 1 93.31 149 ALA A C 1
ATOM 1072 O O . ALA A 1 149 ? -10.883 28.641 17.219 1 93.31 149 ALA A O 1
ATOM 1073 N N . THR A 1 150 ? -9.414 30.266 17.703 1 93.88 150 THR A N 1
ATOM 1074 C CA . THR A 1 150 ? -9.508 30.875 16.375 1 93.88 150 THR A CA 1
ATOM 1075 C C . THR A 1 150 ? -9.062 29.891 15.297 1 93.88 150 THR A C 1
ATOM 1077 O O . THR A 1 150 ? -9.711 29.781 14.25 1 93.88 150 THR A O 1
ATOM 1080 N N . ALA A 1 151 ? -8 29.172 15.539 1 95.62 151 ALA A N 1
ATOM 1081 C CA . ALA A 1 151 ? -7.5 28.188 14.594 1 95.62 151 ALA A CA 1
ATOM 1082 C C . ALA A 1 151 ? -8.508 27.062 14.398 1 95.62 151 ALA A C 1
ATOM 1084 O O . ALA A 1 151 ? -8.766 26.641 13.266 1 95.62 151 ALA A O 1
ATOM 1085 N N . LEU A 1 152 ? -9.094 26.594 15.484 1 95.31 152 LEU A N 1
ATOM 1086 C CA . LEU A 1 152 ? -10.102 25.531 15.406 1 95.31 152 LEU A CA 1
ATOM 1087 C C . LEU A 1 152 ? -11.305 26 14.586 1 95.31 152 LEU A C 1
ATOM 1089 O O . LEU A 1 152 ? -11.805 25.25 13.742 1 95.31 152 LEU A O 1
ATOM 1093 N N . GLU A 1 153 ? -11.711 27.172 14.867 1 93.06 153 GLU A N 1
ATOM 1094 C CA . GLU A 1 153 ? -12.836 27.734 14.125 1 93.06 153 GLU A CA 1
ATOM 1095 C C . GLU A 1 153 ? -12.531 27.812 12.633 1 93.06 153 GLU A C 1
ATOM 1097 O O . GLU A 1 153 ? -13.375 27.469 11.805 1 93.06 153 GLU A O 1
ATOM 1102 N N . PHE A 1 154 ? -11.375 28.203 12.336 1 93.19 154 PHE A N 1
ATOM 1103 C CA . PHE A 1 154 ? -10.953 28.359 10.945 1 93.19 154 PHE A CA 1
ATOM 1104 C C . PHE A 1 154 ? -10.906 27 10.25 1 93.19 154 PHE A C 1
ATOM 1106 O O . PHE A 1 154 ? -11.461 26.828 9.164 1 93.19 154 PHE A O 1
ATOM 1113 N N . VAL A 1 155 ? -10.305 25.938 10.867 1 93.69 155 VAL A N 1
ATOM 1114 C CA . VAL A 1 155 ? -10.047 24.672 10.18 1 93.69 155 VAL A CA 1
ATOM 1115 C C . VAL A 1 155 ? -11.344 23.891 10.039 1 93.69 155 VAL A C 1
ATOM 1117 O O . VAL A 1 155 ? -11.57 23.219 9.031 1 93.69 155 VAL A O 1
ATOM 1120 N N . PHE A 1 156 ? -12.203 23.984 11.047 1 93 156 PHE A N 1
ATOM 1121 C CA . PHE A 1 156 ? -13.453 23.25 10.961 1 93 156 PHE A CA 1
ATOM 1122 C C . PHE A 1 156 ? -14.484 24.031 10.148 1 93 156 PHE A C 1
ATOM 1124 O O . PHE A 1 156 ? -15.32 23.438 9.461 1 93 156 PHE A O 1
ATOM 1131 N N . GLY A 1 157 ? -14.453 25.281 10.195 1 88.44 157 GLY A N 1
ATOM 1132 C CA . GLY A 1 157 ? -15.445 26.125 9.547 1 88.44 157 GLY A CA 1
ATOM 1133 C C . GLY A 1 157 ? -15.102 26.453 8.102 1 88.44 157 GLY A C 1
ATOM 1134 O O . GLY A 1 157 ? -15.906 26.203 7.199 1 88.44 157 GLY A O 1
ATOM 1135 N N . ASP A 1 158 ? -13.914 26.922 7.879 1 84.81 158 ASP A N 1
ATOM 1136 C CA . ASP A 1 158 ? -13.531 27.438 6.566 1 84.81 158 ASP A CA 1
ATOM 1137 C C . ASP A 1 158 ? -12.828 26.359 5.746 1 84.81 158 ASP A C 1
ATOM 1139 O O . ASP A 1 158 ? -13.117 26.172 4.562 1 84.81 158 ASP A O 1
ATOM 1143 N N . ALA A 1 159 ? -11.977 25.562 6.324 1 82 159 ALA A N 1
ATOM 1144 C CA . ALA A 1 159 ? -11.188 24.578 5.582 1 82 159 ALA A CA 1
ATOM 1145 C C . ALA A 1 159 ? -11.938 23.266 5.469 1 82 159 ALA A C 1
ATOM 1147 O O . ALA A 1 159 ? -11.789 22.547 4.477 1 82 159 ALA A O 1
ATOM 1148 N N . GLY A 1 160 ? -12.789 22.984 6.508 1 85.06 160 GLY A N 1
ATOM 1149 C CA . GLY A 1 160 ? -13.562 21.75 6.473 1 85.06 160 GLY A CA 1
ATOM 1150 C C . GLY A 1 160 ? -12.773 20.531 6.93 1 85.06 160 GLY A C 1
ATOM 1151 O O . GLY A 1 160 ? -12.875 19.469 6.332 1 85.06 160 GLY A O 1
ATOM 1152 N N . ALA A 1 161 ? -12.055 20.703 7.996 1 88.69 161 ALA A N 1
ATOM 1153 C CA . ALA A 1 161 ? -11.266 19.609 8.57 1 88.69 161 ALA A CA 1
ATOM 1154 C C . ALA A 1 161 ? -12.172 18.5 9.102 1 88.69 161 ALA A C 1
ATOM 1156 O O . ALA A 1 161 ? -13.305 18.75 9.523 1 88.69 161 ALA A O 1
ATOM 1157 N N . GLY A 1 162 ? -11.625 17.359 9.086 1 91.44 162 GLY A N 1
ATOM 1158 C CA . GLY A 1 162 ? -12.328 16.219 9.656 1 91.44 162 GLY A CA 1
ATOM 1159 C C . GLY A 1 162 ? -11.938 15.93 11.094 1 91.44 162 GLY A C 1
ATOM 1160 O O . GLY A 1 162 ? -12.758 15.453 11.875 1 91.44 162 GLY A O 1
ATOM 1161 N N . ALA A 1 163 ? -10.734 16.203 11.414 1 95.25 163 ALA A N 1
ATOM 1162 C CA . ALA A 1 163 ? -10.219 15.945 12.758 1 95.25 163 ALA A CA 1
ATOM 1163 C C . ALA A 1 163 ? -8.984 16.781 13.055 1 95.25 163 ALA A C 1
ATOM 1165 O O . ALA A 1 163 ? -8.242 17.156 12.141 1 95.25 163 ALA A O 1
ATOM 1166 N N . VAL A 1 164 ? -8.82 17.109 14.32 1 96.12 164 VAL A N 1
ATOM 1167 C CA . VAL A 1 164 ? -7.629 17.812 14.781 1 96.12 164 VAL A CA 1
ATOM 1168 C C . VAL A 1 164 ? -6.969 17.031 15.906 1 96.12 164 VAL A C 1
ATOM 1170 O O . VAL A 1 164 ? -7.645 16.594 16.844 1 96.12 164 VAL A O 1
ATOM 1173 N N . VAL A 1 165 ? -5.699 16.859 15.719 1 96.06 165 VAL A N 1
ATOM 1174 C CA . VAL A 1 165 ? -4.867 16.25 16.75 1 96.06 165 VAL A CA 1
ATOM 1175 C C . VAL A 1 165 ? -3.787 17.234 17.188 1 96.06 165 VAL A C 1
ATOM 1177 O O . VAL A 1 165 ? -3.205 17.938 16.375 1 96.06 165 VAL A O 1
ATOM 1180 N N . ALA A 1 166 ? -3.598 17.281 18.531 1 95.69 166 ALA A N 1
ATOM 1181 C CA . ALA A 1 166 ? -2.594 18.203 19.078 1 95.69 166 ALA A CA 1
ATOM 1182 C C . ALA A 1 166 ? -1.349 17.438 19.531 1 95.69 166 ALA A C 1
ATOM 1184 O O . ALA A 1 166 ? -1.45 16.359 20.141 1 95.69 166 ALA A O 1
ATOM 1185 N N . LEU A 1 167 ? -0.227 17.984 19.125 1 94.38 167 LEU A N 1
ATOM 1186 C CA . LEU A 1 167 ? 1.063 17.438 19.531 1 94.38 167 LEU A CA 1
ATOM 1187 C C . LEU A 1 167 ? 2.119 18.531 19.594 1 94.38 167 LEU A C 1
ATOM 1189 O O . LEU A 1 167 ? 1.878 19.656 19.156 1 94.38 167 LEU A O 1
ATOM 1193 N N . ASP A 1 168 ? 3.219 18.234 20.25 1 93.44 168 ASP A N 1
ATOM 1194 C CA . ASP A 1 168 ? 4.328 19.188 20.141 1 93.44 168 ASP A CA 1
ATOM 1195 C C . ASP A 1 168 ? 5.133 18.922 18.859 1 93.44 168 ASP A C 1
ATOM 1197 O O . ASP A 1 168 ? 4.844 17.984 18.125 1 93.44 168 ASP A O 1
ATOM 1201 N N . ALA A 1 169 ? 6.117 19.766 18.641 1 94.25 169 ALA A N 1
ATOM 1202 C CA . ALA A 1 169 ? 6.844 19.719 17.375 1 94.25 169 ALA A CA 1
ATOM 1203 C C . ALA A 1 169 ? 7.621 18.422 17.219 1 94.25 169 ALA A C 1
ATOM 1205 O O . ALA A 1 169 ? 7.648 17.828 16.141 1 94.25 169 ALA A O 1
ATOM 1206 N N . THR A 1 170 ? 8.227 17.953 18.297 1 93 170 THR A N 1
ATOM 1207 C CA . THR A 1 170 ? 9.008 16.719 18.25 1 93 170 THR A CA 1
ATOM 1208 C C . THR A 1 170 ? 8.109 15.516 18 1 93 170 THR A C 1
ATOM 1210 O O . THR A 1 170 ? 8.383 14.703 17.109 1 93 170 THR A O 1
ATOM 1213 N N . ALA A 1 171 ? 7.008 15.445 18.734 1 93.25 171 ALA A N 1
ATOM 1214 C CA . ALA A 1 171 ? 6.062 14.344 18.547 1 93.25 171 ALA A CA 1
ATOM 1215 C C . ALA A 1 171 ? 5.484 14.352 17.125 1 93.25 171 ALA A C 1
ATOM 1217 O O . ALA A 1 171 ? 5.285 13.297 16.531 1 93.25 171 ALA A O 1
ATOM 1218 N N . HIS A 1 172 ? 5.219 15.523 16.641 1 94.81 172 HIS A N 1
ATOM 1219 C CA . HIS A 1 172 ? 4.715 15.641 15.281 1 94.81 172 HIS A CA 1
ATOM 1220 C C . HIS A 1 172 ? 5.695 15.039 14.273 1 94.81 172 HIS A C 1
ATOM 1222 O O . HIS A 1 172 ? 5.328 14.156 13.492 1 94.81 172 HIS A O 1
ATOM 1228 N N . ASP A 1 173 ? 6.918 15.508 14.328 1 94.69 173 ASP A N 1
ATOM 1229 C CA . ASP A 1 173 ? 7.902 15.094 13.328 1 94.69 173 ASP A CA 1
ATOM 1230 C C . ASP A 1 173 ? 8.188 13.602 13.43 1 94.69 173 ASP A C 1
ATOM 1232 O O . ASP A 1 173 ? 8.32 12.922 12.406 1 94.69 173 ASP A O 1
ATOM 1236 N N . GLU A 1 174 ? 8.219 13.094 14.641 1 93.88 174 GLU A N 1
ATOM 1237 C CA . GLU A 1 174 ? 8.414 11.664 14.844 1 93.88 174 GLU A CA 1
ATOM 1238 C C . GLU A 1 174 ? 7.219 10.859 14.344 1 93.88 174 GLU A C 1
ATOM 1240 O O . GLU A 1 174 ? 7.387 9.812 13.719 1 93.88 174 GLU A O 1
ATOM 1245 N N . THR A 1 175 ? 6.059 11.375 14.625 1 93.38 175 THR A N 1
ATOM 1246 C CA . THR A 1 175 ? 4.84 10.711 14.164 1 93.38 175 THR A CA 1
ATOM 1247 C C . THR A 1 175 ? 4.785 10.68 12.641 1 93.38 175 THR A C 1
ATOM 1249 O O . THR A 1 175 ? 4.531 9.633 12.047 1 93.38 175 THR A O 1
ATOM 1252 N N . LEU A 1 176 ? 5.094 11.75 12 1 93.94 176 LEU A N 1
ATOM 1253 C CA . LEU A 1 176 ? 5 11.828 10.547 1 93.94 176 LEU A CA 1
ATOM 1254 C C . LEU A 1 176 ? 6.07 10.969 9.891 1 93.94 176 LEU A C 1
ATOM 1256 O O . LEU A 1 176 ? 5.852 10.422 8.805 1 93.94 176 LEU A O 1
ATOM 1260 N N . ALA A 1 177 ? 7.238 10.828 10.578 1 94.75 177 ALA A N 1
ATOM 1261 C CA . ALA A 1 177 ? 8.258 9.922 10.062 1 94.75 177 ALA A CA 1
ATOM 1262 C C . ALA A 1 177 ? 7.695 8.523 9.859 1 94.75 177 ALA A C 1
ATOM 1264 O O . ALA A 1 177 ? 8.008 7.859 8.867 1 94.75 177 ALA A O 1
ATOM 1265 N N . VAL A 1 178 ? 6.793 8.156 10.742 1 94.38 178 VAL A N 1
ATOM 1266 C CA . VAL A 1 178 ? 6.285 6.789 10.734 1 94.38 178 VAL A CA 1
ATOM 1267 C C . VAL A 1 178 ? 5.055 6.695 9.836 1 94.38 178 VAL A C 1
ATOM 1269 O O . VAL A 1 178 ? 4.957 5.801 8.992 1 94.38 178 VAL A O 1
ATOM 1272 N N . VAL A 1 179 ? 4.16 7.664 9.883 1 93 179 VAL A N 1
ATOM 1273 C CA . VAL A 1 179 ? 2.836 7.457 9.305 1 93 179 VAL A CA 1
ATOM 1274 C C . VAL A 1 179 ? 2.793 8.031 7.895 1 93 179 VAL A C 1
ATOM 1276 O O . VAL A 1 179 ? 1.808 7.859 7.176 1 93 179 VAL A O 1
ATOM 1279 N N . SER A 1 180 ? 3.869 8.664 7.449 1 93.31 180 SER A N 1
ATOM 1280 C CA . SER A 1 180 ? 3.867 9.266 6.121 1 93.31 180 SER A CA 1
ATOM 1281 C C . SER A 1 180 ? 5.207 9.07 5.422 1 93.31 180 SER A C 1
ATOM 1283 O O . SER A 1 180 ? 5.277 8.43 4.371 1 93.31 180 SER A O 1
ATOM 1285 N N . HIS A 1 181 ? 6.328 9.523 6.043 1 95.19 181 HIS A N 1
ATOM 1286 C CA . HIS A 1 181 ? 7.617 9.57 5.359 1 95.19 181 HIS A CA 1
ATOM 1287 C C . HIS A 1 181 ? 8.156 8.164 5.109 1 95.19 181 HIS A C 1
ATOM 1289 O O . HIS A 1 181 ? 8.602 7.852 4.004 1 95.19 181 HIS A O 1
ATOM 1295 N N . LEU A 1 182 ? 8.07 7.332 6.129 1 96.38 182 LEU A N 1
ATOM 1296 C CA . LEU A 1 182 ? 8.609 5.98 6.02 1 96.38 182 LEU A CA 1
ATOM 1297 C C . LEU A 1 182 ? 7.887 5.191 4.938 1 96.38 182 LEU A C 1
ATOM 1299 O O . LEU A 1 182 ? 8.523 4.559 4.09 1 96.38 182 LEU A O 1
ATOM 1303 N N . PRO A 1 183 ? 6.555 5.234 4.875 1 96.81 183 PRO A N 1
ATOM 1304 C CA . PRO A 1 183 ? 5.871 4.527 3.791 1 96.81 183 PRO A CA 1
ATOM 1305 C C . PRO A 1 183 ? 6.352 4.961 2.408 1 96.81 183 PRO A C 1
ATOM 1307 O O . PRO A 1 183 ? 6.453 4.133 1.498 1 96.81 183 PRO A O 1
ATOM 1310 N N . HIS A 1 184 ? 6.664 6.227 2.207 1 96.94 184 HIS A N 1
ATOM 1311 C CA . HIS A 1 184 ? 7.195 6.695 0.931 1 96.94 184 HIS A CA 1
ATOM 1312 C C . HIS A 1 184 ? 8.57 6.094 0.651 1 96.94 184 HIS A C 1
ATOM 1314 O O . HIS A 1 184 ? 8.852 5.684 -0.477 1 96.94 184 HIS A O 1
ATOM 1320 N N . LEU A 1 185 ? 9.391 6.043 1.664 1 98.25 185 LEU A N 1
ATOM 1321 C CA . LEU A 1 185 ? 10.719 5.465 1.487 1 98.25 185 LEU A CA 1
ATOM 1322 C C . LEU A 1 185 ? 10.625 3.971 1.205 1 98.25 185 LEU A C 1
ATOM 1324 O O . LEU A 1 185 ? 11.383 3.441 0.387 1 98.25 185 LEU A O 1
ATOM 1328 N N . LEU A 1 186 ? 9.727 3.291 1.904 1 98.69 186 LEU A N 1
ATOM 1329 C CA . LEU A 1 186 ? 9.539 1.861 1.685 1 98.69 186 LEU A CA 1
ATOM 1330 C C . LEU A 1 186 ? 9.086 1.586 0.254 1 98.69 186 LEU A C 1
ATOM 1332 O O . LEU A 1 186 ? 9.594 0.67 -0.396 1 98.69 186 LEU A O 1
ATOM 1336 N N . ALA A 1 187 ? 8.148 2.395 -0.219 1 98.38 187 ALA A N 1
ATOM 1337 C CA . ALA A 1 187 ? 7.691 2.244 -1.598 1 98.38 187 ALA A CA 1
ATOM 1338 C C . ALA A 1 187 ? 8.836 2.477 -2.582 1 98.38 187 ALA A C 1
ATOM 1340 O O . ALA A 1 187 ? 8.992 1.726 -3.549 1 98.38 187 ALA A O 1
ATOM 1341 N N . ALA A 1 188 ? 9.609 3.504 -2.309 1 98.25 188 ALA A N 1
ATOM 1342 C CA . ALA A 1 188 ? 10.75 3.795 -3.172 1 98.25 188 ALA A CA 1
ATOM 1343 C C . ALA A 1 188 ? 11.758 2.646 -3.16 1 98.25 188 ALA A C 1
ATOM 1345 O O . ALA A 1 188 ? 12.281 2.266 -4.207 1 98.25 188 ALA A O 1
ATOM 1346 N N . ALA A 1 189 ? 12.031 2.088 -1.973 1 98.38 189 ALA A N 1
ATOM 1347 C CA . ALA A 1 189 ? 12.938 0.946 -1.878 1 98.38 189 ALA A CA 1
ATOM 1348 C C . ALA A 1 189 ? 12.414 -0.234 -2.693 1 98.38 189 ALA A C 1
ATOM 1350 O O . ALA A 1 189 ? 13.188 -0.896 -3.398 1 98.38 189 ALA A O 1
ATOM 1351 N N . MET A 1 190 ? 11.133 -0.479 -2.619 1 96.81 190 MET A N 1
ATOM 1352 C CA . MET A 1 190 ? 10.539 -1.554 -3.41 1 96.81 190 MET A CA 1
ATOM 1353 C C . MET A 1 190 ? 10.68 -1.273 -4.902 1 96.81 190 MET A C 1
ATOM 1355 O O . MET A 1 190 ? 10.984 -2.18 -5.68 1 96.81 190 MET A O 1
ATOM 1359 N N . GLY A 1 191 ? 10.414 0.003 -5.297 1 95.06 191 GLY A N 1
ATOM 1360 C CA . GLY A 1 191 ? 10.641 0.371 -6.684 1 95.06 191 GLY A CA 1
ATOM 1361 C C . GLY A 1 191 ? 12.055 0.077 -7.156 1 95.06 191 GLY A C 1
ATOM 1362 O O . GLY A 1 191 ? 12.25 -0.413 -8.273 1 95.06 191 GLY A O 1
ATOM 1363 N N . ARG A 1 192 ? 13 0.317 -6.32 1 95 192 ARG A N 1
ATOM 1364 C CA . ARG A 1 192 ? 14.398 0.098 -6.672 1 95 192 ARG A CA 1
ATOM 1365 C C . ARG A 1 192 ? 14.711 -1.392 -6.766 1 95 192 ARG A C 1
ATOM 1367 O O . ARG A 1 192 ? 15.5 -1.812 -7.613 1 95 192 ARG A O 1
ATOM 1374 N N . VAL A 1 193 ? 14.133 -2.201 -5.871 1 94.19 193 VAL A N 1
ATOM 1375 C CA . VAL A 1 193 ? 14.273 -3.65 -5.953 1 94.19 193 VAL A CA 1
ATOM 1376 C C . VAL A 1 193 ? 13.828 -4.133 -7.332 1 94.19 193 VAL A C 1
ATOM 1378 O O . VAL A 1 193 ? 14.484 -4.98 -7.941 1 94.19 193 VAL A O 1
ATOM 1381 N N . LEU A 1 194 ? 12.742 -3.531 -7.809 1 90.25 194 LEU A N 1
ATOM 1382 C CA . LEU A 1 194 ? 12.156 -3.951 -9.078 1 90.25 194 LEU A CA 1
ATOM 1383 C C . LEU A 1 194 ? 13.055 -3.555 -10.25 1 90.25 194 LEU A C 1
ATOM 1385 O O . LEU A 1 194 ? 13.062 -4.223 -11.281 1 90.25 194 LEU A O 1
ATOM 1389 N N . VAL A 1 195 ? 13.758 -2.492 -10.094 1 85.88 195 VAL A N 1
ATOM 1390 C CA . VAL A 1 195 ? 14.703 -2.07 -11.125 1 85.88 195 VAL A CA 1
ATOM 1391 C C . VAL A 1 195 ? 15.922 -2.988 -11.109 1 85.88 195 VAL A C 1
ATOM 1393 O O . VAL A 1 195 ? 16.391 -3.428 -12.164 1 85.88 195 VAL A O 1
ATOM 1396 N N . ALA A 1 196 ? 16.453 -3.189 -9.883 1 75.81 196 ALA A N 1
ATOM 1397 C CA . ALA A 1 196 ? 17.672 -3.98 -9.727 1 75.81 196 ALA A CA 1
ATOM 1398 C C . ALA A 1 196 ? 17.438 -5.441 -10.102 1 75.81 196 ALA A C 1
ATOM 1400 O O . ALA A 1 196 ? 18.344 -6.133 -10.555 1 75.81 196 ALA A O 1
ATOM 1401 N N . ASP A 1 197 ? 16.297 -5.938 -9.539 1 65.88 197 ASP A N 1
ATOM 1402 C CA . ASP A 1 197 ? 15.984 -7.355 -9.68 1 65.88 197 ASP A CA 1
ATOM 1403 C C . ASP A 1 197 ? 15.844 -7.742 -11.156 1 65.88 197 ASP A C 1
ATOM 1405 O O . ASP A 1 197 ? 14.938 -7.27 -11.844 1 65.88 197 ASP A O 1
ATOM 1409 N N . SER A 1 198 ? 16.969 -8.07 -11.656 1 57.06 198 SER A N 1
ATOM 1410 C CA . SER A 1 198 ? 17.094 -8.742 -12.945 1 57.06 198 SER A CA 1
ATOM 1411 C C . SER A 1 198 ? 16.109 -9.898 -13.062 1 57.06 198 SER A C 1
ATOM 1413 O O . SER A 1 198 ? 16.125 -10.633 -14.055 1 57.06 198 SER A O 1
ATOM 1415 N N . GLY A 1 199 ? 15.258 -9.961 -12.039 1 63.16 199 GLY A N 1
ATOM 1416 C CA . GLY A 1 199 ? 14.383 -11.125 -12.031 1 63.16 199 GLY A CA 1
ATOM 1417 C C . GLY A 1 199 ? 13.812 -11.445 -13.398 1 63.16 199 GLY A C 1
ATOM 1418 O O . GLY A 1 199 ? 14.453 -11.203 -14.422 1 63.16 199 GLY A O 1
ATOM 1419 N N . HIS A 1 200 ? 12.867 -12.281 -13.359 1 74.31 200 HIS A N 1
ATOM 1420 C CA . HIS A 1 200 ? 12.234 -12.68 -14.609 1 74.31 200 HIS A CA 1
ATOM 1421 C C . HIS A 1 200 ? 11.477 -11.523 -15.242 1 74.31 200 HIS A C 1
ATOM 1423 O O . HIS A 1 200 ? 10.695 -10.844 -14.57 1 74.31 200 HIS A O 1
ATOM 1429 N N . PRO A 1 201 ? 11.852 -11.133 -16.438 1 77.62 201 PRO A N 1
ATOM 1430 C CA . PRO A 1 201 ? 11.266 -9.961 -17.094 1 77.62 201 PRO A CA 1
ATOM 1431 C C . PRO A 1 201 ? 9.734 -9.969 -17.062 1 77.62 201 PRO A C 1
ATOM 1433 O O . PRO A 1 201 ? 9.109 -8.914 -17.172 1 77.62 201 PRO A O 1
ATOM 1436 N N . ALA A 1 202 ? 9.25 -11.195 -16.953 1 76.44 202 ALA A N 1
ATOM 1437 C CA . ALA A 1 202 ? 7.789 -11.266 -16.984 1 76.44 202 ALA A CA 1
ATOM 1438 C C . ALA A 1 202 ? 7.199 -11.094 -15.578 1 76.44 202 ALA A C 1
ATOM 1440 O O . ALA A 1 202 ? 5.996 -11.281 -15.383 1 76.44 202 ALA A O 1
ATOM 1441 N N . ALA A 1 203 ? 8.039 -10.695 -14.586 1 79.25 203 ALA A N 1
ATOM 1442 C CA . ALA A 1 203 ? 7.625 -10.547 -13.188 1 79.25 203 ALA A CA 1
ATOM 1443 C C . ALA A 1 203 ? 6.473 -9.555 -13.062 1 79.25 203 ALA A C 1
ATOM 1445 O O . ALA A 1 203 ? 5.555 -9.758 -12.266 1 79.25 203 ALA A O 1
ATOM 1446 N N . TRP A 1 204 ? 6.391 -8.68 -13.984 1 83 204 TRP A N 1
ATOM 1447 C CA . TRP A 1 204 ? 5.426 -7.59 -13.883 1 83 204 TRP A CA 1
ATOM 1448 C C . TRP A 1 204 ? 4.023 -8.07 -14.234 1 83 204 TRP A C 1
ATOM 1450 O O . TRP A 1 204 ? 3.031 -7.453 -13.836 1 83 204 TRP A O 1
ATOM 1460 N N . TRP A 1 205 ? 3.967 -9.148 -14.906 1 90.06 205 TRP A N 1
ATOM 1461 C CA . TRP A 1 205 ? 2.666 -9.695 -15.266 1 90.06 205 TRP A CA 1
ATOM 1462 C C . TRP A 1 205 ? 2.057 -10.461 -14.094 1 90.06 205 TRP A C 1
ATOM 1464 O O . TRP A 1 205 ? 0.86 -10.766 -14.094 1 90.06 205 TRP A O 1
ATOM 1474 N N . LEU A 1 206 ? 2.941 -10.758 -13.07 1 91.94 206 LEU A N 1
ATOM 1475 C CA . LEU A 1 206 ? 2.494 -11.594 -11.969 1 91.94 206 LEU A CA 1
ATOM 1476 C C . LEU A 1 206 ? 2.32 -10.781 -10.695 1 91.94 206 LEU A C 1
ATOM 1478 O O . LEU A 1 206 ? 2.109 -11.336 -9.609 1 91.94 206 LEU A O 1
ATOM 1482 N N . GLY A 1 207 ? 2.416 -9.469 -10.852 1 89.19 207 GLY A N 1
ATOM 1483 C CA . GLY A 1 207 ? 2.303 -8.602 -9.688 1 89.19 207 GLY A CA 1
ATOM 1484 C C . GLY A 1 207 ? 0.949 -8.695 -9.008 1 89.19 207 GLY A C 1
ATOM 1485 O O . GLY A 1 207 ? -0.087 -8.688 -9.68 1 89.19 207 GLY A O 1
ATOM 1486 N N . SER A 1 208 ? 0.913 -8.781 -7.715 1 83 208 SER A N 1
ATOM 1487 C CA . SER A 1 208 ? -0.292 -8.875 -6.898 1 83 208 SER A CA 1
ATOM 1488 C C . SER A 1 208 ? -0.762 -7.492 -6.449 1 83 208 SER A C 1
ATOM 1490 O O . SER A 1 208 ? -0.121 -6.484 -6.75 1 83 208 SER A O 1
ATOM 1492 N N . GLY A 1 209 ? -1.923 -7.438 -5.781 1 89.44 209 GLY A N 1
ATOM 1493 C CA . GLY A 1 209 ? -2.41 -6.211 -5.164 1 89.44 209 GLY A CA 1
ATOM 1494 C C . GLY A 1 209 ? -1.474 -5.668 -4.102 1 89.44 209 GLY A C 1
ATOM 1495 O O . GLY A 1 209 ? -1.329 -4.453 -3.955 1 89.44 209 GLY A O 1
ATOM 1496 N N . SER A 1 210 ? -0.815 -6.621 -3.438 1 92.94 210 SER A N 1
ATOM 1497 C CA . SER A 1 210 ? 0.124 -6.207 -2.402 1 92.94 210 SER A CA 1
ATOM 1498 C C . SER A 1 210 ? 1.311 -5.457 -3 1 92.94 210 SER A C 1
ATOM 1500 O O . SER A 1 210 ? 1.843 -4.531 -2.385 1 92.94 210 SER A O 1
ATOM 1502 N N . LEU A 1 211 ? 1.73 -5.852 -4.242 1 93.81 211 LEU A N 1
ATOM 1503 C CA . LEU A 1 211 ? 2.824 -5.152 -4.906 1 93.81 211 LEU A CA 1
ATOM 1504 C C . LEU A 1 211 ? 2.395 -3.748 -5.324 1 93.81 211 LEU A C 1
ATOM 1506 O O . LEU A 1 211 ? 3.152 -2.789 -5.164 1 93.81 211 LEU A O 1
ATOM 1510 N N . ARG A 1 212 ? 1.229 -3.682 -5.828 1 94.25 212 ARG A N 1
ATOM 1511 C CA . ARG A 1 212 ? 0.708 -2.375 -6.219 1 94.25 212 ARG A CA 1
ATOM 1512 C C . ARG A 1 212 ? 0.657 -1.428 -5.027 1 94.25 212 ARG A C 1
ATOM 1514 O O . ARG A 1 212 ? 1.068 -0.27 -5.129 1 94.25 212 ARG A O 1
ATOM 1521 N N . ASP A 1 213 ? 0.189 -1.927 -3.916 1 96.12 213 ASP A N 1
ATOM 1522 C CA . ASP A 1 213 ? 0.161 -1.132 -2.691 1 96.12 213 ASP A CA 1
ATOM 1523 C C . ASP A 1 213 ? 1.568 -0.701 -2.283 1 96.12 213 ASP A C 1
ATOM 1525 O O . ASP A 1 213 ? 1.796 0.465 -1.956 1 96.12 213 ASP A O 1
ATOM 1529 N N . ALA A 1 214 ? 2.49 -1.604 -2.365 1 97 214 ALA A N 1
ATOM 1530 C CA . ALA A 1 214 ? 3.844 -1.402 -1.856 1 97 214 ALA A CA 1
ATOM 1531 C C . ALA A 1 214 ? 4.625 -0.439 -2.746 1 97 214 ALA A C 1
ATOM 1533 O O . ALA A 1 214 ? 5.699 0.037 -2.363 1 97 214 ALA A O 1
ATOM 1534 N N . THR A 1 215 ? 4.016 -0.065 -3.967 1 96.19 215 THR A N 1
ATOM 1535 C CA . THR A 1 215 ? 4.824 0.716 -4.895 1 96.19 215 THR A CA 1
ATOM 1536 C C . THR A 1 215 ? 4.082 1.974 -5.336 1 96.19 215 THR A C 1
ATOM 1538 O O . THR A 1 215 ? 4.656 2.844 -5.992 1 96.19 215 THR A O 1
ATOM 1541 N N . ARG A 1 216 ? 2.855 2.084 -5.004 1 96.19 216 ARG A N 1
ATOM 1542 C CA . ARG A 1 216 ? 2.006 3.141 -5.543 1 96.19 216 ARG A CA 1
ATOM 1543 C C . ARG A 1 216 ? 2.652 4.508 -5.363 1 96.19 216 ARG A C 1
ATOM 1545 O O . ARG A 1 216 ? 2.809 5.262 -6.328 1 96.19 216 ARG A O 1
ATOM 1552 N N . VAL A 1 217 ? 3.096 4.812 -4.168 1 95.94 217 VAL A N 1
ATOM 1553 C CA . VAL A 1 217 ? 3.535 6.18 -3.896 1 95.94 217 VAL A CA 1
ATOM 1554 C C . VAL A 1 217 ? 4.984 6.355 -4.348 1 95.94 217 VAL A C 1
ATOM 1556 O O . VAL A 1 217 ? 5.52 7.465 -4.316 1 95.94 217 VAL A O 1
ATOM 1559 N N . ALA A 1 218 ? 5.617 5.281 -4.789 1 96.62 218 ALA A N 1
ATOM 1560 C CA . ALA A 1 218 ? 6.918 5.414 -5.441 1 96.62 218 ALA A CA 1
ATOM 1561 C C . ALA A 1 218 ? 6.789 6.133 -6.781 1 96.62 218 ALA A C 1
ATOM 1563 O O . ALA A 1 218 ? 7.789 6.555 -7.367 1 96.62 218 ALA A O 1
ATOM 1564 N N . ARG A 1 219 ? 5.59 6.273 -7.27 1 94.38 219 ARG A N 1
ATOM 1565 C CA . ARG A 1 219 ? 5.367 6.953 -8.547 1 94.38 219 ARG A CA 1
ATOM 1566 C C . ARG A 1 219 ? 5.102 8.438 -8.328 1 94.3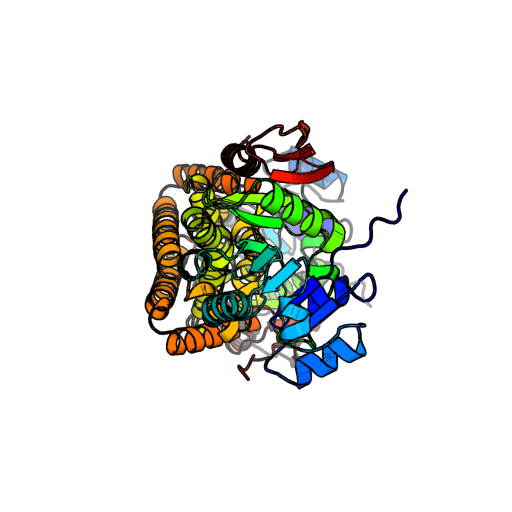8 219 ARG A C 1
ATOM 1568 O O . ARG A 1 219 ? 4.789 9.164 -9.281 1 94.38 219 ARG A O 1
ATOM 1575 N N . SER A 1 220 ? 5.266 8.906 -7.098 1 91.19 220 SER A N 1
ATOM 1576 C CA . SER A 1 220 ? 5.211 10.336 -6.82 1 91.19 220 SER A CA 1
ATOM 1577 C C . SER A 1 220 ? 6.449 11.055 -7.352 1 91.19 220 SER A C 1
ATOM 1579 O O . SER A 1 220 ? 7.48 10.422 -7.59 1 91.19 220 SER A O 1
ATOM 1581 N N . ASP A 1 221 ? 6.336 12.328 -7.508 1 89.94 221 ASP A N 1
ATOM 1582 C CA . ASP A 1 221 ? 7.461 13.141 -7.961 1 89.94 221 ASP A CA 1
ATOM 1583 C C . ASP A 1 221 ? 8.609 13.102 -6.957 1 89.94 221 ASP A C 1
ATOM 1585 O O . ASP A 1 221 ? 8.438 13.453 -5.789 1 89.94 221 ASP A O 1
ATOM 1589 N N . GLY A 1 222 ? 9.773 12.68 -7.465 1 91.25 222 GLY A N 1
ATOM 1590 C CA . GLY A 1 222 ? 10.922 12.477 -6.598 1 91.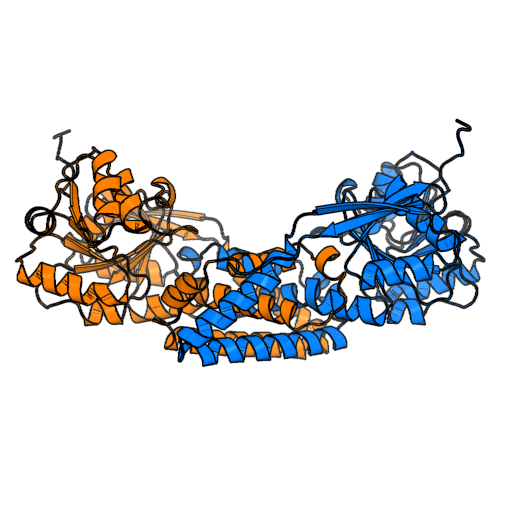25 222 GLY A CA 1
ATOM 1591 C C . GLY A 1 222 ? 11.359 13.742 -5.887 1 91.25 222 GLY A C 1
ATOM 1592 O O . GLY A 1 222 ? 11.773 13.695 -4.727 1 91.25 222 GLY A O 1
ATOM 1593 N N . ALA A 1 223 ? 11.328 14.836 -6.555 1 88.94 223 ALA A N 1
ATOM 1594 C CA . ALA A 1 223 ? 11.695 16.109 -5.945 1 88.94 223 ALA A CA 1
ATOM 1595 C C . ALA A 1 223 ? 10.773 16.453 -4.781 1 88.94 223 ALA A C 1
ATOM 1597 O O . ALA A 1 223 ? 11.227 16.906 -3.73 1 88.94 223 ALA A O 1
ATOM 1598 N N . ARG A 1 224 ? 9.539 16.203 -4.91 1 86.19 224 ARG A N 1
ATOM 1599 C CA . ARG A 1 224 ? 8.562 16.5 -3.867 1 86.19 224 ARG A CA 1
ATOM 1600 C C . ARG A 1 224 ? 8.742 15.57 -2.672 1 86.19 224 ARG A C 1
ATOM 1602 O O . ARG A 1 224 ? 8.641 16 -1.522 1 86.19 224 ARG A O 1
ATOM 1609 N N . VAL A 1 225 ? 8.961 14.359 -3.018 1 92.62 225 VAL A N 1
ATOM 1610 C CA . VAL A 1 225 ? 9.18 13.398 -1.941 1 92.62 225 VAL A CA 1
ATOM 1611 C C . VAL A 1 225 ? 10.43 13.789 -1.149 1 92.62 225 VAL A C 1
ATOM 1613 O O . VAL A 1 225 ? 10.406 13.797 0.084 1 92.62 225 VAL A O 1
ATOM 1616 N N . ALA A 1 226 ? 11.461 14.164 -1.877 1 93.19 226 ALA A N 1
ATOM 1617 C CA . ALA A 1 226 ? 12.688 14.586 -1.207 1 93.19 226 ALA A CA 1
ATOM 1618 C C . ALA A 1 226 ? 12.438 15.805 -0.323 1 93.19 226 ALA A C 1
ATOM 1620 O O . ALA A 1 226 ? 12.922 15.867 0.809 1 93.19 226 ALA A O 1
ATOM 1621 N N . GLU A 1 227 ? 11.672 16.719 -0.809 1 87.25 227 GLU A N 1
ATOM 1622 C CA . GLU A 1 227 ? 11.352 17.922 -0.052 1 87.25 227 GLU A CA 1
ATOM 1623 C C . GLU A 1 227 ? 10.578 17.594 1.222 1 87.25 227 GLU A C 1
ATOM 1625 O O . GLU A 1 227 ? 10.719 18.266 2.236 1 87.25 227 GLU A O 1
ATOM 1630 N N . MET A 1 228 ? 9.836 16.578 1.108 1 88.19 228 MET A N 1
ATOM 1631 C CA . MET A 1 228 ? 9.016 16.156 2.242 1 88.19 228 MET A CA 1
ATOM 1632 C C . MET A 1 228 ? 9.852 15.414 3.279 1 88.19 228 MET A C 1
ATOM 1634 O O . MET A 1 228 ? 9.734 15.68 4.477 1 88.19 228 MET A O 1
ATOM 1638 N N . VAL A 1 229 ? 10.797 14.594 2.867 1 95.25 229 VAL A N 1
ATOM 1639 C CA . VAL A 1 229 ? 11.375 13.648 3.816 1 95.25 229 VAL A CA 1
ATOM 1640 C C . VAL A 1 229 ? 12.703 14.188 4.34 1 95.25 229 VAL A C 1
ATOM 1642 O O . VAL A 1 229 ? 13.086 13.914 5.477 1 95.25 229 VAL A O 1
ATOM 1645 N N . VAL A 1 230 ? 13.438 14.992 3.584 1 94.75 230 VAL A N 1
ATOM 1646 C CA . VAL A 1 230 ? 14.797 15.406 3.928 1 94.75 230 VAL A CA 1
ATOM 1647 C C . VAL A 1 230 ? 14.773 16.266 5.188 1 94.75 230 VAL A C 1
ATOM 1649 O O . VAL A 1 230 ? 15.57 16.062 6.105 1 94.75 230 VAL A O 1
ATOM 1652 N N . PRO A 1 231 ? 13.781 17.203 5.285 1 92.75 231 PRO A N 1
ATOM 1653 C CA . PRO A 1 231 ? 13.773 18.016 6.5 1 92.75 231 PRO A CA 1
ATOM 1654 C C . PRO A 1 231 ? 13.508 17.203 7.762 1 92.75 231 PRO A C 1
ATOM 1656 O O . PRO A 1 231 ? 13.766 17.672 8.875 1 92.75 231 PRO A O 1
ATOM 1659 N N . ASN A 1 232 ? 12.961 16 7.641 1 94.81 232 ASN A N 1
ATOM 1660 C CA . ASN A 1 232 ? 12.641 15.141 8.781 1 94.81 232 ASN A CA 1
ATOM 1661 C C . ASN A 1 232 ? 13.594 13.953 8.867 1 94.81 232 ASN A C 1
ATOM 1663 O O . ASN A 1 232 ? 13.219 12.891 9.359 1 94.81 232 ASN A O 1
ATOM 1667 N N . ARG A 1 233 ? 14.812 14.133 8.367 1 96.06 233 ARG A N 1
ATOM 1668 C CA . ARG A 1 233 ? 15.75 13.031 8.148 1 96.06 233 ARG A CA 1
ATOM 1669 C C . ARG A 1 233 ? 16.078 12.32 9.453 1 96.06 233 ARG A C 1
ATOM 1671 O O . ARG A 1 233 ? 16.219 11.102 9.484 1 96.06 233 ARG A O 1
ATOM 1678 N N . ASP A 1 234 ? 16.219 13.023 10.594 1 95.38 234 ASP A N 1
ATOM 1679 C CA . ASP A 1 234 ? 16.609 12.375 11.844 1 95.38 234 ASP A CA 1
ATOM 1680 C C . ASP A 1 234 ? 15.516 11.422 12.328 1 95.38 234 ASP A C 1
ATOM 1682 O O . ASP A 1 234 ? 15.781 10.258 12.617 1 95.38 234 ASP A O 1
ATOM 1686 N N . ALA A 1 235 ? 14.289 11.906 12.414 1 94.75 235 ALA A N 1
ATOM 1687 C CA . ALA A 1 235 ? 13.164 11.07 12.828 1 94.75 235 ALA A CA 1
ATOM 1688 C C . ALA A 1 235 ? 12.945 9.922 11.852 1 94.75 235 ALA A C 1
ATOM 1690 O O . ALA A 1 235 ? 12.633 8.805 12.258 1 94.75 235 ALA A O 1
ATOM 1691 N N . LEU A 1 236 ? 13.133 10.211 10.594 1 96.75 236 LEU A N 1
ATOM 1692 C CA . LEU A 1 236 ? 12.914 9.203 9.562 1 96.75 236 LEU A CA 1
ATOM 1693 C C . LEU A 1 236 ? 13.969 8.109 9.641 1 96.75 236 LEU A C 1
ATOM 1695 O O . LEU A 1 236 ? 13.664 6.926 9.469 1 96.75 236 LEU A O 1
ATOM 1699 N N . THR A 1 237 ? 15.219 8.484 9.891 1 97.94 237 THR A N 1
ATOM 1700 C CA . THR A 1 237 ? 16.281 7.508 10.062 1 97.94 237 THR A CA 1
ATOM 1701 C C . THR A 1 237 ? 15.992 6.578 11.234 1 97.94 237 THR A C 1
ATOM 1703 O O . THR A 1 237 ? 16.172 5.363 11.125 1 97.94 237 THR A O 1
ATOM 1706 N N . SER A 1 238 ? 15.523 7.176 12.289 1 95.75 238 SER A N 1
ATOM 1707 C CA . SER A 1 238 ? 15.156 6.383 13.461 1 95.75 238 SER A CA 1
ATOM 1708 C C . SER A 1 238 ? 14 5.438 13.148 1 95.75 238 SER A C 1
ATOM 1710 O O . SER A 1 238 ? 14.039 4.262 13.508 1 95.75 238 SER A O 1
ATOM 1712 N N . ALA A 1 239 ? 12.977 5.945 12.469 1 95.19 239 ALA A N 1
ATOM 1713 C CA . ALA A 1 239 ? 11.828 5.129 12.102 1 95.19 239 ALA A CA 1
ATOM 1714 C C . ALA A 1 239 ? 12.242 3.98 11.188 1 95.19 239 ALA A C 1
ATOM 1716 O O . ALA A 1 239 ? 11.766 2.852 11.344 1 95.19 239 ALA A O 1
ATOM 1717 N N . ALA A 1 240 ? 13.148 4.262 10.227 1 97.81 240 ALA A N 1
ATOM 1718 C CA . ALA A 1 240 ? 13.641 3.244 9.312 1 97.81 240 ALA A CA 1
ATOM 1719 C C . ALA A 1 240 ? 14.391 2.148 10.055 1 97.81 240 ALA A C 1
ATOM 1721 O O . ALA A 1 240 ? 14.305 0.97 9.703 1 97.81 240 ALA A O 1
ATOM 1722 N N . SER A 1 241 ? 15.117 2.564 11.047 1 97 241 SER A N 1
ATOM 1723 C CA . SER A 1 241 ? 15.852 1.598 11.859 1 97 241 SER A CA 1
ATOM 1724 C C . SER A 1 241 ? 14.906 0.645 12.578 1 97 241 SER A C 1
ATOM 1726 O O . SER A 1 241 ? 15.148 -0.564 12.617 1 97 241 SER A O 1
ATOM 1728 N N . VAL A 1 242 ? 13.867 1.197 13.148 1 95.88 242 VAL A N 1
ATOM 1729 C CA . VAL A 1 242 ? 12.875 0.369 13.828 1 95.88 242 VAL A CA 1
ATOM 1730 C C . VAL A 1 242 ? 12.227 -0.591 12.828 1 95.88 242 VAL A C 1
ATOM 1732 O O . VAL A 1 242 ? 12.078 -1.781 13.117 1 95.88 242 VAL A O 1
ATOM 1735 N N . PHE A 1 243 ? 11.922 -0.118 11.656 1 97.69 243 PHE A N 1
ATOM 1736 C CA . PHE A 1 243 ? 11.32 -0.949 10.617 1 97.69 243 PHE A CA 1
ATOM 1737 C C . PHE A 1 243 ? 12.25 -2.094 10.234 1 97.69 243 PHE A C 1
ATOM 1739 O O . PHE A 1 243 ? 11.812 -3.242 10.125 1 97.69 243 PHE A O 1
ATOM 1746 N N . ARG A 1 244 ? 13.461 -1.788 9.984 1 97.94 244 ARG A N 1
ATOM 1747 C CA . ARG A 1 244 ? 14.43 -2.799 9.586 1 97.94 244 ARG A CA 1
ATOM 1748 C C . ARG A 1 244 ? 14.531 -3.904 10.633 1 97.94 244 ARG A C 1
ATOM 1750 O O . ARG A 1 244 ? 14.648 -5.082 10.289 1 97.94 244 ARG A O 1
ATOM 1757 N N . ALA A 1 245 ? 14.508 -3.502 11.891 1 97.12 245 ALA A N 1
ATOM 1758 C CA . ALA A 1 245 ? 14.562 -4.492 12.961 1 97.12 245 ALA A CA 1
ATOM 1759 C C . ALA A 1 245 ? 13.344 -5.406 12.93 1 97.12 245 ALA A C 1
ATOM 1761 O O . ALA A 1 245 ? 13.461 -6.621 13.102 1 97.12 245 ALA A O 1
ATOM 1762 N N . GLU A 1 246 ? 12.156 -4.816 12.719 1 97.44 246 GLU A N 1
ATOM 1763 C CA . GLU A 1 246 ? 10.938 -5.613 12.641 1 97.44 246 GLU A CA 1
ATOM 1764 C C . GLU A 1 246 ? 10.961 -6.547 11.43 1 97.44 246 GLU A C 1
ATOM 1766 O O . GLU A 1 246 ? 10.523 -7.691 11.516 1 97.44 246 GLU A O 1
ATOM 1771 N N . LEU A 1 247 ? 11.469 -6.047 10.281 1 98.56 247 LEU A N 1
ATOM 1772 C CA . LEU A 1 247 ? 11.586 -6.887 9.094 1 98.56 247 LEU A CA 1
ATOM 1773 C C . LEU A 1 247 ? 12.547 -8.047 9.336 1 98.56 247 LEU A C 1
ATOM 1775 O O . LEU A 1 247 ? 12.258 -9.188 8.953 1 98.56 247 LEU A O 1
ATOM 1779 N N . GLU A 1 248 ? 13.664 -7.758 9.992 1 98 248 GLU A N 1
ATOM 1780 C CA . GLU A 1 248 ? 14.633 -8.805 10.305 1 98 248 GLU A CA 1
ATOM 1781 C C . GLU A 1 248 ? 14.016 -9.875 11.203 1 98 248 GLU A C 1
ATOM 1783 O O . GLU A 1 248 ? 14.266 -11.062 11.016 1 98 248 GLU A O 1
ATOM 1788 N N . ARG A 1 249 ? 13.266 -9.422 12.156 1 97.56 249 ARG A N 1
ATOM 1789 C CA . ARG A 1 249 ? 12.57 -10.352 13.039 1 97.56 249 ARG A CA 1
ATOM 1790 C C . ARG A 1 249 ? 11.664 -11.289 12.242 1 97.56 249 ARG A C 1
ATOM 1792 O O . ARG A 1 249 ? 11.703 -12.508 12.43 1 97.56 249 ARG A O 1
ATOM 1799 N N . LEU A 1 250 ? 10.867 -10.758 11.367 1 98.5 250 LEU A N 1
ATOM 1800 C CA . LEU A 1 250 ? 9.922 -11.555 10.586 1 98.5 250 LEU A CA 1
ATOM 1801 C C . LEU A 1 250 ? 10.664 -12.508 9.656 1 98.5 250 LEU A C 1
ATOM 1803 O O . LEU A 1 250 ? 10.227 -13.641 9.453 1 98.5 250 LEU A O 1
ATOM 1807 N N . VAL A 1 251 ? 11.75 -12.047 9.031 1 98.62 251 VAL A N 1
ATOM 1808 C CA . VAL A 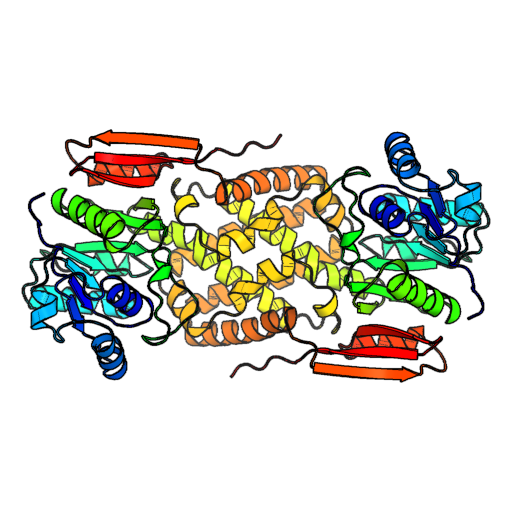1 251 ? 12.555 -12.898 8.164 1 98.62 251 VAL A CA 1
ATOM 1809 C C . VAL A 1 251 ? 13.109 -14.07 8.969 1 98.62 251 VAL A C 1
ATOM 1811 O O . VAL A 1 251 ? 13.07 -15.219 8.516 1 98.62 251 VAL A O 1
ATOM 1814 N N . ALA A 1 252 ? 13.594 -13.797 10.188 1 98.19 252 ALA A N 1
ATOM 1815 C CA . ALA A 1 252 ? 14.094 -14.852 11.062 1 98.19 252 ALA A CA 1
ATOM 1816 C C . ALA A 1 252 ? 12.984 -15.844 11.406 1 98.19 252 ALA A C 1
ATOM 1818 O O . ALA A 1 252 ? 13.227 -17.047 11.484 1 98.19 252 ALA A O 1
ATOM 1819 N N . ASP A 1 253 ? 11.789 -15.336 11.555 1 98.06 253 ASP A N 1
ATOM 1820 C CA . ASP A 1 253 ? 10.648 -16.141 11.969 1 98.06 253 ASP A CA 1
ATOM 1821 C C . ASP A 1 253 ? 10.195 -17.062 10.844 1 98.06 253 ASP A C 1
ATOM 1823 O O . ASP A 1 253 ? 9.398 -17.984 11.062 1 98.06 253 ASP A O 1
ATOM 1827 N N . LEU A 1 254 ? 10.68 -16.859 9.602 1 97.5 254 LEU A N 1
ATOM 1828 C CA . LEU A 1 254 ? 10.336 -17.75 8.508 1 97.5 254 LEU A CA 1
ATOM 1829 C C . LEU A 1 254 ? 10.742 -19.188 8.828 1 97.5 254 LEU A C 1
ATOM 1831 O O . LEU A 1 254 ? 10.18 -20.141 8.273 1 97.5 254 LEU A O 1
ATOM 1835 N N . GLU A 1 255 ? 11.688 -19.391 9.758 1 96.5 255 GLU A N 1
ATOM 1836 C CA . GLU A 1 255 ? 12.141 -20.703 10.188 1 96.5 255 GLU A CA 1
ATOM 1837 C C . GLU A 1 255 ? 11.312 -21.219 11.367 1 96.5 255 GLU A C 1
ATOM 1839 O O . GLU A 1 255 ? 11.516 -22.344 11.828 1 96.5 255 GLU A O 1
ATOM 1844 N N . ALA A 1 256 ? 10.484 -20.422 11.906 1 96.38 256 ALA A N 1
ATOM 1845 C CA . ALA A 1 256 ? 9.633 -20.75 13.047 1 96.38 256 ALA A CA 1
ATOM 1846 C C . ALA A 1 256 ? 8.18 -20.344 12.781 1 96.38 256 ALA A C 1
ATOM 1848 O O . ALA A 1 256 ? 7.699 -19.344 13.32 1 96.38 256 ALA A O 1
ATOM 1849 N N . PRO A 1 257 ? 7.453 -21.188 12.086 1 93.5 257 PRO A N 1
ATOM 1850 C CA . PRO A 1 257 ? 6.129 -20.812 11.578 1 93.5 257 PRO A CA 1
ATOM 1851 C C . PRO A 1 257 ? 5.168 -20.391 12.688 1 93.5 257 PRO A C 1
ATOM 1853 O O . PRO A 1 257 ? 4.379 -19.469 12.5 1 93.5 257 PRO A O 1
ATOM 1856 N N . ALA A 1 258 ? 5.219 -21.047 13.852 1 94.5 258 ALA A N 1
ATOM 1857 C CA . ALA A 1 258 ? 4.324 -20.672 14.945 1 94.5 258 ALA A CA 1
ATOM 1858 C C . ALA A 1 258 ? 4.617 -19.266 15.438 1 94.5 258 ALA A C 1
ATOM 1860 O O . ALA A 1 258 ? 3.693 -18.484 15.688 1 94.5 258 ALA A O 1
ATOM 1861 N N . ARG A 1 259 ? 5.891 -18.969 15.586 1 96.81 259 ARG A N 1
ATOM 1862 C CA . ARG A 1 259 ? 6.289 -17.625 16 1 96.81 259 ARG A CA 1
ATOM 1863 C C . ARG A 1 259 ? 5.926 -16.594 14.93 1 96.81 259 ARG A C 1
ATOM 1865 O O . ARG A 1 259 ? 5.477 -15.492 15.25 1 96.81 259 ARG A O 1
ATOM 1872 N N . LEU A 1 260 ? 6.156 -16.969 13.672 1 97.81 260 LEU A N 1
ATOM 1873 C CA . LEU A 1 260 ? 5.781 -16.078 12.578 1 97.81 260 LEU A CA 1
ATOM 1874 C C . LEU A 1 260 ? 4.297 -15.742 12.633 1 97.81 260 LEU A C 1
ATOM 1876 O O . LEU A 1 260 ? 3.914 -14.57 12.523 1 97.81 260 LEU A O 1
ATOM 1880 N N . ARG A 1 261 ? 3.51 -16.75 12.875 1 96.19 261 ARG A N 1
ATOM 1881 C CA . ARG A 1 261 ? 2.068 -16.547 12.938 1 96.19 261 ARG A CA 1
ATOM 1882 C C . ARG A 1 261 ? 1.711 -15.57 14.062 1 96.19 261 ARG A C 1
ATOM 1884 O O . ARG A 1 261 ? 0.891 -14.672 13.875 1 96.19 261 ARG A O 1
ATOM 1891 N N . ALA A 1 262 ? 2.328 -15.727 15.172 1 95.75 262 ALA A N 1
ATOM 1892 C CA . ALA A 1 262 ? 2.072 -14.844 16.297 1 95.75 262 ALA A CA 1
ATOM 1893 C C . ALA A 1 262 ? 2.453 -13.406 15.977 1 95.75 262 ALA A C 1
ATOM 1895 O O . ALA A 1 262 ? 1.706 -12.469 16.281 1 95.75 262 ALA A O 1
ATOM 1896 N N . ASP A 1 263 ? 3.586 -13.234 15.344 1 96.94 263 ASP A N 1
ATOM 1897 C CA . ASP A 1 263 ? 4.055 -11.906 14.977 1 96.94 263 ASP A CA 1
ATOM 1898 C C . ASP A 1 263 ? 3.15 -11.281 13.914 1 96.94 263 ASP A C 1
ATOM 1900 O O . ASP A 1 263 ? 2.91 -10.07 13.93 1 96.94 263 ASP A O 1
ATOM 1904 N N . LEU A 1 264 ? 2.65 -12.117 12.984 1 97.44 264 LEU A N 1
ATOM 1905 C CA . LEU A 1 264 ? 1.717 -11.633 11.969 1 97.44 264 LEU A CA 1
ATOM 1906 C C . LEU A 1 264 ? 0.4 -11.203 12.609 1 97.44 264 LEU A C 1
ATOM 1908 O O . LEU A 1 264 ? -0.196 -10.203 12.195 1 97.44 264 LEU A O 1
ATOM 1912 N N . ASP A 1 265 ? 0.014 -11.906 13.609 1 95.19 265 ASP A N 1
ATOM 1913 C CA . ASP A 1 265 ? -1.203 -11.539 14.328 1 95.19 265 ASP A CA 1
ATOM 1914 C C . ASP A 1 265 ? -1.037 -10.203 15.047 1 95.19 265 ASP A C 1
ATOM 1916 O O . ASP A 1 265 ? -1.966 -9.398 15.086 1 95.19 265 ASP A O 1
ATOM 1920 N N . GLU A 1 266 ? 0.088 -9.992 15.617 1 93.25 266 GLU A N 1
ATOM 1921 C CA . GLU A 1 266 ? 0.364 -8.711 16.25 1 93.25 266 GLU A CA 1
ATOM 1922 C C . GLU A 1 266 ? 0.383 -7.582 15.219 1 93.25 266 GLU A C 1
ATOM 1924 O O . GLU A 1 266 ? -0.126 -6.488 15.477 1 93.25 266 GLU A O 1
ATOM 1929 N N . ALA A 1 267 ? 1.03 -7.863 14.07 1 95.62 267 ALA A N 1
ATOM 1930 C CA . ALA A 1 267 ? 1.055 -6.883 12.992 1 95.62 267 ALA A CA 1
ATOM 1931 C C . ALA A 1 267 ? -0.36 -6.504 12.562 1 95.62 267 ALA A C 1
ATOM 1933 O O . ALA A 1 267 ? -0.624 -5.352 12.211 1 95.62 267 ALA A O 1
ATOM 1934 N N . TRP A 1 268 ? -1.235 -7.492 12.586 1 95.31 268 TRP A N 1
ATOM 1935 C CA . TRP A 1 268 ? -2.637 -7.277 12.242 1 95.31 268 TRP A CA 1
ATOM 1936 C C . TRP A 1 268 ? -3.262 -6.219 13.141 1 95.31 268 TRP A C 1
ATOM 1938 O O . TRP A 1 268 ? -4.023 -5.367 12.672 1 95.31 268 TRP A O 1
ATOM 1948 N N . VAL A 1 269 ? -2.926 -6.195 14.398 1 92.06 269 VAL A N 1
ATOM 1949 C CA . VAL A 1 269 ? -3.473 -5.242 15.359 1 92.06 269 VAL A CA 1
ATOM 1950 C C . VAL A 1 269 ? -3.049 -3.824 14.977 1 92.06 269 VAL A C 1
ATOM 1952 O O . VAL A 1 269 ? -3.883 -2.92 14.898 1 92.06 269 VAL A O 1
ATOM 1955 N N . GLY A 1 270 ? -1.782 -3.652 14.719 1 90.69 270 GLY A N 1
ATOM 1956 C CA . GLY A 1 270 ? -1.28 -2.35 14.305 1 90.69 270 GLY A CA 1
ATOM 1957 C C . GLY A 1 270 ? -1.919 -1.84 13.031 1 90.69 270 GLY A C 1
ATOM 1958 O O . GLY A 1 270 ? -2.363 -0.691 12.969 1 90.69 270 GLY A O 1
ATOM 1959 N N . ALA A 1 271 ? -2.027 -2.742 12.039 1 93.31 271 ALA A N 1
ATOM 1960 C CA . ALA A 1 271 ? -2.602 -2.377 10.75 1 93.31 271 ALA A CA 1
ATOM 1961 C C . ALA A 1 271 ? -4.09 -2.057 10.875 1 93.31 271 ALA A C 1
ATOM 1963 O O . ALA A 1 271 ? -4.598 -1.158 10.203 1 93.31 271 ALA A O 1
ATOM 1964 N N . SER A 1 272 ? -4.766 -2.744 11.742 1 92.25 272 SER A N 1
ATOM 1965 C CA . SER A 1 272 ? -6.199 -2.555 11.93 1 92.25 272 SER A CA 1
ATOM 1966 C C . SER A 1 272 ? -6.5 -1.221 12.602 1 92.25 272 SER A C 1
ATOM 1968 O O . SER A 1 272 ? -7.559 -0.629 12.383 1 92.25 272 SER A O 1
ATOM 1970 N N . ARG A 1 273 ? -5.582 -0.704 13.359 1 88.88 273 ARG A N 1
ATOM 1971 C CA . ARG A 1 273 ? -5.762 0.587 14.016 1 88.88 273 ARG A CA 1
ATOM 1972 C C . ARG A 1 273 ? -5.762 1.723 13 1 88.88 273 ARG A C 1
ATOM 1974 O O . ARG A 1 273 ? -6.422 2.742 13.195 1 88.88 273 ARG A O 1
ATOM 1981 N N . VAL A 1 274 ? -5.043 1.518 11.93 1 87.94 274 VAL A N 1
ATOM 1982 C CA . VAL A 1 274 ? -4.926 2.523 10.875 1 87.94 274 VAL A CA 1
ATOM 1983 C C . VAL A 1 274 ? -6.305 2.82 10.289 1 87.94 274 VAL A C 1
ATOM 1985 O O . VAL A 1 274 ? -6.598 3.963 9.93 1 87.94 274 VAL A O 1
ATOM 1988 N N . VAL A 1 275 ? -7.207 1.814 10.289 1 88.81 275 VAL A N 1
ATOM 1989 C CA . VAL A 1 275 ? -8.477 1.975 9.586 1 88.81 275 VAL A CA 1
ATOM 1990 C C . VAL A 1 275 ? -9.633 1.819 10.57 1 88.81 275 VAL A C 1
ATOM 1992 O O . VAL A 1 275 ? -10.773 1.569 10.172 1 88.81 275 VAL A O 1
ATOM 1995 N N . ALA A 1 276 ? -9.359 1.902 11.867 1 88.81 276 ALA A N 1
ATOM 1996 C CA . ALA A 1 276 ? -10.383 1.672 12.883 1 88.81 276 ALA A CA 1
ATOM 1997 C C . ALA A 1 276 ? -11.5 2.707 12.773 1 88.81 276 ALA A C 1
ATOM 1999 O O . ALA A 1 276 ? -11.242 3.887 12.531 1 88.81 276 ALA A O 1
ATOM 2000 N N . ASP A 1 277 ? -12.648 2.293 13.047 1 88.25 277 ASP A N 1
ATOM 2001 C CA . ASP A 1 277 ? -13.812 3.17 13.008 1 88.25 277 ASP A CA 1
ATOM 2002 C C . ASP A 1 277 ? -13.898 4.035 14.258 1 88.25 277 ASP A C 1
ATOM 2004 O O . ASP A 1 277 ? -13.375 3.662 15.312 1 88.25 277 ASP A O 1
ATOM 2008 N N . VAL A 1 278 ? -14.594 5.172 14.062 1 88.38 278 VAL A N 1
ATOM 2009 C CA . VAL A 1 278 ? -14.938 5.98 15.227 1 88.38 278 VAL A CA 1
ATOM 2010 C C . VAL A 1 278 ? -16.062 5.305 16.016 1 88.38 278 VAL A C 1
ATOM 2012 O O . VAL A 1 278 ? -17.078 4.914 15.445 1 88.38 278 VAL A O 1
ATOM 2015 N N . VAL A 1 279 ? -15.914 5.09 17.359 1 87.88 279 VAL A N 1
ATOM 2016 C CA . VAL A 1 279 ? -16.891 4.336 18.125 1 87.88 279 VAL A CA 1
ATOM 2017 C C . VAL A 1 279 ? -17.531 5.242 19.188 1 87.88 279 VAL A C 1
ATOM 2019 O O . VAL A 1 279 ? -18.547 4.895 19.781 1 87.88 279 VAL A O 1
ATOM 2022 N N . ALA A 1 280 ? -16.938 6.348 19.453 1 86.12 280 ALA A N 1
ATOM 2023 C CA . ALA A 1 280 ? -17.5 7.246 20.469 1 86.12 280 ALA A CA 1
ATOM 2024 C C . ALA A 1 280 ? -17.234 8.703 20.109 1 86.12 280 ALA A C 1
ATOM 2026 O O . ALA A 1 280 ? -16.156 9.039 19.609 1 86.12 280 ALA A O 1
ATOM 2027 N N . THR A 1 281 ? -18.344 9.414 20.281 1 90.62 281 THR A N 1
ATOM 2028 C CA . THR A 1 281 ? -18.234 10.859 20.156 1 90.62 281 THR A CA 1
ATOM 2029 C C . THR A 1 281 ? -18.828 11.555 21.375 1 90.62 281 THR A C 1
ATOM 2031 O O . THR A 1 281 ? -19.766 11.055 21.984 1 90.62 281 THR A O 1
ATOM 2034 N N . GLU A 1 282 ? -18.125 12.547 21.828 1 93.62 282 GLU A N 1
ATOM 2035 C CA . GLU A 1 282 ? -18.625 13.336 22.953 1 93.62 282 GLU A CA 1
ATOM 2036 C C . GLU A 1 282 ? -18.328 14.82 22.766 1 93.62 282 GLU A C 1
ATOM 2038 O O . GLU A 1 282 ? -17.359 15.18 22.078 1 93.62 282 GLU A O 1
ATOM 2043 N N . THR A 1 283 ? -19.203 15.617 23.281 1 93.94 283 THR A N 1
ATOM 2044 C CA . THR A 1 283 ? -18.984 17.062 23.312 1 93.94 283 THR A CA 1
ATOM 2045 C C . THR A 1 283 ? -18.484 17.516 24.688 1 93.94 283 THR A C 1
ATOM 2047 O O . THR A 1 283 ? -19.078 17.156 25.703 1 93.94 283 THR A O 1
ATOM 2050 N N . VAL A 1 284 ? -17.406 18.203 24.672 1 93 284 VAL A N 1
ATOM 2051 C CA . VAL A 1 284 ? -16.797 18.625 25.922 1 93 284 VAL A CA 1
ATOM 2052 C C . VAL A 1 284 ? -16.594 20.141 25.922 1 93 284 VAL A C 1
ATOM 2054 O O . VAL A 1 284 ? -16.141 20.7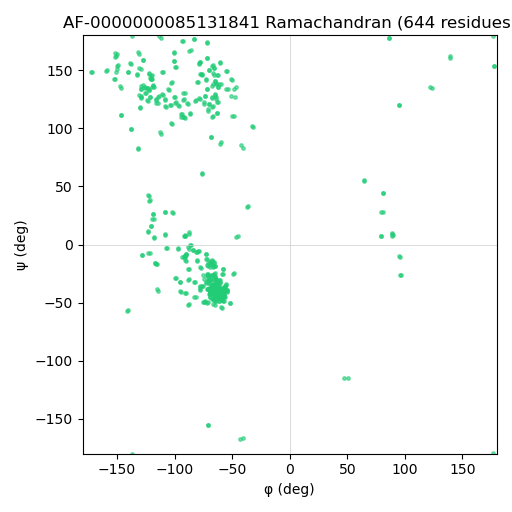03 24.922 1 93 284 VAL A O 1
ATOM 2057 N N . GLU A 1 285 ? -16.953 20.781 27.016 1 92.25 285 GLU A N 1
ATOM 2058 C CA . GLU A 1 285 ? -16.625 22.188 27.219 1 92.25 285 GLU A CA 1
ATOM 2059 C C . GLU A 1 285 ? -15.273 22.344 27.906 1 92.25 285 GLU A C 1
ATOM 2061 O O . GLU A 1 285 ? -15.008 21.719 28.938 1 92.25 285 GLU A O 1
ATOM 2066 N N . VAL A 1 286 ? -14.414 23.031 27.25 1 88.88 286 VAL A N 1
ATOM 2067 C CA . VAL A 1 286 ? -13.094 23.312 27.812 1 88.88 286 VAL A CA 1
ATOM 2068 C C . VAL A 1 286 ? -13.047 24.75 28.328 1 88.88 286 VAL A C 1
ATOM 2070 O O . VAL A 1 286 ? -12.922 25.688 27.547 1 88.88 286 VAL A O 1
ATOM 2073 N N . ARG A 1 287 ? -13.102 24.953 29.641 1 82.06 287 ARG A N 1
ATOM 2074 C CA . ARG A 1 287 ? -13.273 26.266 30.266 1 82.06 287 ARG A CA 1
ATOM 2075 C C . ARG A 1 287 ? -11.969 27.062 30.266 1 82.06 287 ARG A C 1
ATOM 2077 O O . ARG A 1 287 ? -11.977 28.281 30.156 1 82.06 287 ARG A O 1
ATOM 2084 N N . SER A 1 288 ? -10.875 26.328 30.469 1 83.69 288 SER A N 1
ATOM 2085 C CA . SER A 1 288 ? -9.586 27.016 30.438 1 83.69 288 SER A CA 1
ATOM 2086 C C . SER A 1 288 ? -8.484 26.094 29.938 1 83.69 288 SER A C 1
ATOM 2088 O O . SER A 1 288 ? -8.633 24.859 29.953 1 83.69 288 SER A O 1
ATOM 2090 N N . ASP A 1 289 ? -7.43 26.703 29.375 1 89.88 289 ASP A N 1
ATOM 2091 C CA . ASP A 1 289 ? -6.23 26 28.922 1 89.88 289 ASP A CA 1
ATOM 2092 C C . ASP A 1 289 ? -6.547 25.047 27.781 1 89.88 289 ASP A C 1
ATOM 2094 O O . ASP A 1 289 ? -6.246 23.844 27.844 1 89.88 289 ASP A O 1
ATOM 2098 N N . LEU A 1 290 ? -7.137 25.641 26.766 1 92.12 290 LEU A N 1
ATOM 2099 C CA . LEU A 1 290 ? -7.586 24.875 25.609 1 92.12 290 LEU A CA 1
ATOM 2100 C C . LEU A 1 290 ? -6.434 24.078 25 1 92.12 290 LEU A C 1
ATOM 2102 O O . LEU A 1 290 ? -6.598 22.906 24.656 1 92.12 290 LEU A O 1
ATOM 2106 N N . ALA A 1 291 ? -5.27 24.656 24.938 1 92.62 291 ALA A N 1
ATOM 2107 C CA . ALA A 1 291 ? -4.102 23.984 24.375 1 92.62 291 ALA A CA 1
ATOM 2108 C C . ALA A 1 291 ? -3.756 22.719 25.156 1 92.62 291 ALA A C 1
ATOM 2110 O O . ALA A 1 291 ? -3.559 21.656 24.578 1 92.62 291 ALA A O 1
ATOM 2111 N N . ARG A 1 292 ? -3.75 22.859 26.453 1 92 292 ARG A N 1
ATOM 2112 C CA . ARG A 1 292 ? -3.434 21.734 27.312 1 92 292 ARG A CA 1
ATOM 2113 C C . ARG A 1 292 ? -4.504 20.641 27.203 1 92 292 ARG A C 1
ATOM 2115 O O . ARG A 1 292 ? -4.188 19.453 27.203 1 92 292 ARG A O 1
ATOM 2122 N N . ALA A 1 293 ? -5.703 21.094 27.125 1 93 293 ALA A N 1
ATOM 2123 C CA . ALA A 1 293 ? -6.801 20.141 27 1 93 293 ALA A CA 1
ATOM 2124 C C . ALA A 1 293 ? -6.691 19.344 25.703 1 93 293 ALA A C 1
ATOM 2126 O O . ALA A 1 293 ? -6.898 18.125 25.688 1 93 293 ALA A O 1
ATOM 2127 N N . LEU A 1 294 ? -6.355 20.031 24.656 1 93.94 294 LEU A N 1
ATOM 2128 C CA . LEU A 1 294 ? -6.238 19.375 23.375 1 93.94 294 LEU A CA 1
ATOM 2129 C C . LEU A 1 294 ? -5.074 18.375 23.375 1 93.94 294 LEU A C 1
ATOM 2131 O O . LEU A 1 294 ? -5.184 17.281 22.812 1 93.94 294 LEU A O 1
ATOM 2135 N N . LEU A 1 295 ? -3.98 18.734 24.031 1 93.19 295 LEU A N 1
ATOM 2136 C CA . LEU A 1 295 ? -2.842 17.828 24.156 1 93.19 295 LEU A CA 1
ATOM 2137 C C . LEU A 1 295 ? -3.225 16.562 24.922 1 93.19 295 LEU A C 1
ATOM 2139 O O . LEU A 1 295 ? -2.861 15.461 24.531 1 93.19 295 LEU A O 1
ATOM 2143 N N . ALA A 1 296 ? -3.977 16.766 25.969 1 92.12 296 ALA A N 1
ATOM 2144 C CA . ALA A 1 296 ? -4.414 15.641 26.781 1 92.12 296 ALA A CA 1
ATOM 2145 C C . ALA A 1 296 ? -5.332 14.711 25.984 1 92.12 296 ALA A C 1
ATOM 2147 O O . ALA A 1 296 ? -5.238 13.484 26.109 1 92.12 296 ALA A O 1
ATOM 2148 N N . VAL A 1 297 ? -6.188 15.305 25.219 1 92.56 297 VAL A N 1
ATOM 2149 C CA . VAL A 1 297 ? -7.109 14.547 24.375 1 92.56 297 VAL A CA 1
ATOM 2150 C C . VAL A 1 297 ? -6.32 13.672 23.406 1 92.56 297 VAL A C 1
ATOM 2152 O O . VAL A 1 297 ? -6.609 12.484 23.266 1 92.56 297 VAL A O 1
ATOM 2155 N N . SER A 1 298 ? -5.312 14.227 22.781 1 92.94 298 SER A N 1
ATOM 2156 C CA . SER A 1 298 ? -4.504 13.508 21.797 1 92.94 298 SER A CA 1
ATOM 2157 C C . SER A 1 298 ? -3.65 12.438 22.469 1 92.94 298 SER A C 1
ATOM 2159 O O . SER A 1 298 ? -3.428 11.367 21.891 1 92.94 298 SER A O 1
ATOM 2161 N N . GLU A 1 299 ? -3.215 12.664 23.656 1 90.38 299 GLU A N 1
ATOM 2162 C CA . GLU A 1 299 ? -2.449 11.688 24.422 1 90.38 299 GLU A CA 1
ATOM 2163 C C . GLU A 1 299 ? -3.309 10.477 24.797 1 90.38 299 GLU A C 1
ATOM 2165 O O . GLU A 1 299 ? -2.793 9.375 24.969 1 90.38 299 GLU A O 1
ATOM 2170 N N . ALA A 1 300 ? -4.559 10.75 24.859 1 89.75 300 ALA A N 1
ATOM 2171 C CA . ALA A 1 300 ? -5.488 9.672 25.172 1 89.75 300 ALA A CA 1
ATOM 2172 C C . ALA A 1 300 ? -5.902 8.922 23.922 1 89.75 300 ALA A C 1
ATOM 2174 O O . ALA A 1 300 ? -6.676 7.965 23.984 1 89.75 300 ALA A O 1
ATOM 2175 N N . GLY A 1 301 ? -5.41 9.328 22.781 1 89.25 301 GLY A N 1
ATOM 2176 C CA . GLY A 1 301 ? -5.691 8.656 21.516 1 89.25 301 GLY A CA 1
ATOM 2177 C C . GLY A 1 301 ? -6.934 9.188 20.828 1 89.25 301 GLY A C 1
ATOM 2178 O O . GLY A 1 301 ? -7.402 8.602 19.844 1 89.25 301 GLY A O 1
ATOM 2179 N N . GLU A 1 302 ? -7.453 10.297 21.344 1 93.12 302 GLU A N 1
ATOM 2180 C CA . GLU A 1 302 ? -8.664 10.883 20.781 1 93.12 302 GLU A CA 1
ATOM 2181 C C . GLU A 1 302 ? -8.328 12.062 19.875 1 93.12 302 GLU A C 1
ATOM 2183 O O . GLU A 1 302 ? -7.191 12.539 19.859 1 93.12 302 GLU A O 1
ATOM 2188 N N . ALA A 1 303 ? -9.297 12.484 19.062 1 95.44 303 ALA A N 1
ATOM 2189 C CA . ALA A 1 303 ? -9.18 13.641 18.188 1 95.44 303 ALA A CA 1
ATOM 2190 C C . ALA A 1 303 ? -10.367 14.578 18.359 1 95.44 303 ALA A C 1
ATOM 2192 O O . ALA A 1 303 ? -11.445 14.156 18.781 1 95.44 303 ALA A O 1
ATOM 2193 N N . VAL A 1 304 ? -10.133 15.844 18.125 1 95.31 304 VAL A N 1
ATOM 2194 C CA . VAL A 1 304 ? -11.227 16.812 18 1 95.31 304 VAL A CA 1
ATOM 2195 C C . VAL A 1 304 ? -11.859 16.688 16.609 1 95.31 304 VAL A C 1
ATOM 2197 O O . VAL A 1 304 ? -11.172 16.766 15.594 1 95.31 304 VAL A O 1
ATOM 2200 N N . ILE A 1 305 ? -13.18 16.484 16.562 1 94.56 305 ILE A N 1
ATOM 2201 C CA . ILE A 1 305 ? -13.812 16.266 15.258 1 94.56 305 ILE A CA 1
ATOM 2202 C C . ILE A 1 305 ? -14.82 17.375 14.977 1 94.56 305 ILE A C 1
ATOM 2204 O O . ILE A 1 305 ? -15.555 17.312 13.984 1 94.56 305 ILE A O 1
ATOM 2208 N N . GLY A 1 306 ? -14.805 18.359 15.898 1 92.75 306 GLY A N 1
ATOM 2209 C CA . GLY A 1 306 ? -15.695 19.5 15.695 1 92.75 306 GLY A CA 1
ATOM 2210 C C . GLY A 1 306 ? -15.461 20.625 16.688 1 92.75 306 GLY A C 1
ATOM 2211 O O . GLY A 1 306 ? -15 20.375 17.812 1 92.75 306 GLY A O 1
ATOM 2212 N N . PHE A 1 307 ? -15.688 21.797 16.25 1 90 307 PHE A N 1
ATOM 2213 C CA . PHE A 1 307 ? -15.695 23 17.078 1 90 307 PHE A CA 1
ATOM 2214 C C . PHE A 1 307 ? -17.109 23.578 17.172 1 90 307 PHE A C 1
ATOM 2216 O O . PHE A 1 307 ? -17.547 24.328 16.297 1 90 307 PHE A O 1
ATOM 2223 N N . VAL A 1 308 ? -17.828 23.266 18.234 1 85.44 308 VAL A N 1
ATOM 2224 C CA . VAL A 1 308 ? -19.266 23.469 18.375 1 85.44 308 VAL A CA 1
ATOM 2225 C C . VAL A 1 308 ? -19.531 24.906 18.812 1 85.44 308 VAL A C 1
ATOM 2227 O O . VAL A 1 308 ? -20.5 25.531 18.375 1 85.44 308 VAL A O 1
ATOM 2230 N N . ALA A 1 309 ? -18.859 25.406 19.703 1 82.25 309 ALA A N 1
ATOM 2231 C CA . ALA A 1 309 ? -18.891 26.75 20.266 1 82.25 309 ALA A CA 1
ATOM 2232 C C . ALA A 1 309 ? -17.516 27.156 20.797 1 82.25 309 ALA A C 1
ATOM 2234 O O . ALA A 1 309 ? -16.625 26.328 20.906 1 82.25 309 ALA A O 1
ATOM 2235 N N . PRO A 1 310 ? -17.516 28.484 20.922 1 78.69 310 PRO A N 1
ATOM 2236 C CA . PRO A 1 310 ? -16.234 28.859 21.547 1 78.69 310 PRO A CA 1
ATOM 2237 C C . PRO A 1 310 ? -15.938 28.047 22.812 1 78.69 310 PRO A C 1
ATOM 2239 O O . PRO A 1 310 ? -16.781 27.984 23.703 1 78.69 310 PRO A O 1
ATOM 2242 N N . ARG A 1 311 ? -14.992 27.156 22.891 1 83.44 311 ARG A N 1
ATOM 2243 C CA . ARG A 1 311 ? -14.492 26.344 24 1 83.44 311 ARG A CA 1
ATOM 2244 C C . ARG A 1 311 ? -15.242 25.031 24.094 1 83.44 311 ARG A C 1
ATOM 2246 O O . ARG A 1 311 ? -15.219 24.359 25.125 1 83.44 311 ARG A O 1
ATOM 2253 N N . THR A 1 312 ? -16.031 24.812 23.125 1 91.12 312 THR A N 1
ATOM 2254 C CA . THR A 1 312 ? -16.703 23.516 23.078 1 91.12 312 THR A CA 1
ATOM 2255 C C . THR A 1 312 ? -16.266 22.734 21.844 1 91.12 312 THR A C 1
ATOM 2257 O O . THR A 1 312 ? -16.406 23.203 20.719 1 91.12 312 THR A O 1
ATOM 2260 N N . VAL A 1 313 ? -15.727 21.578 22.188 1 94.44 313 VAL A N 1
ATOM 2261 C CA . VAL A 1 313 ? -15.219 20.75 21.094 1 94.44 313 VAL A CA 1
ATOM 2262 C C . VAL A 1 313 ? -15.898 19.391 21.109 1 94.44 313 VAL A C 1
ATOM 2264 O O . VAL A 1 313 ? -16.375 18.938 22.156 1 94.44 313 VAL A O 1
ATOM 2267 N N . ALA A 1 314 ? -16.078 18.844 19.953 1 95.12 314 ALA A N 1
ATOM 2268 C CA . ALA A 1 314 ? -16.5 17.453 19.828 1 95.12 314 ALA A CA 1
ATOM 2269 C C . ALA A 1 314 ? -15.297 16.531 19.703 1 95.12 314 ALA A C 1
ATOM 2271 O O . ALA A 1 314 ? -14.375 16.781 18.922 1 95.12 314 ALA A O 1
ATOM 2272 N N . LEU A 1 315 ? -15.289 15.492 20.5 1 95.12 315 LEU A N 1
ATOM 2273 C CA . LEU A 1 315 ? -14.195 14.523 20.547 1 95.12 315 LEU A CA 1
ATOM 2274 C C . LEU A 1 315 ? -14.641 13.18 19.984 1 95.12 315 LEU A C 1
ATOM 2276 O O . LEU A 1 315 ? -15.828 12.844 20.031 1 95.12 315 LEU A O 1
ATOM 2280 N N . ALA A 1 316 ? -13.68 12.492 19.391 1 94.75 316 ALA A N 1
ATOM 2281 C CA . ALA A 1 316 ? -13.945 11.141 18.906 1 94.75 316 ALA A CA 1
ATOM 2282 C C . ALA A 1 316 ? -12.836 10.18 19.328 1 94.75 316 ALA A C 1
ATOM 2284 O O . ALA A 1 316 ? -11.68 10.586 19.484 1 94.75 316 ALA A O 1
ATOM 2285 N N . ARG A 1 317 ? -13.273 8.969 19.578 1 92.31 317 ARG A N 1
ATOM 2286 C CA . ARG A 1 317 ? -12.375 7.848 19.844 1 92.31 317 ARG A CA 1
ATOM 2287 C C . ARG A 1 317 ? -12.555 6.738 18.812 1 92.31 317 ARG A C 1
ATOM 2289 O O . ARG A 1 317 ? -13.672 6.48 18.375 1 92.31 317 ARG A O 1
ATOM 2296 N N . ARG A 1 318 ? -11.445 6.098 18.516 1 88.88 318 ARG A N 1
ATOM 2297 C CA . ARG A 1 318 ? -11.508 4.973 17.594 1 88.88 318 ARG A CA 1
ATOM 2298 C C . ARG A 1 318 ? -11.484 3.645 18.328 1 88.88 318 ARG A C 1
ATOM 2300 O O . ARG A 1 318 ? -11.031 3.578 19.484 1 88.88 318 ARG A O 1
ATOM 2307 N N . ALA A 1 319 ? -11.984 2.672 17.625 1 89.12 319 ALA A N 1
ATOM 2308 C CA . ALA A 1 319 ? -12.031 1.326 18.203 1 89.12 319 ALA A CA 1
ATOM 2309 C C . ALA A 1 319 ? -10.625 0.764 18.391 1 89.12 319 ALA A C 1
ATOM 2311 O O . ALA A 1 319 ? -9.703 1.122 17.656 1 89.12 319 ALA A O 1
ATOM 2312 N N . THR A 1 320 ? -10.469 -0.017 19.406 1 83.88 320 THR A N 1
ATOM 2313 C CA . THR A 1 320 ? -9.234 -0.765 19.609 1 83.88 320 THR A CA 1
ATOM 2314 C C . THR A 1 320 ? -9.344 -2.17 19.031 1 83.88 320 THR A C 1
ATOM 2316 O O . THR A 1 320 ? -10.117 -2.994 19.516 1 83.88 320 THR A O 1
ATOM 2319 N N . PRO A 1 321 ? -8.586 -2.402 17.984 1 84.62 321 PRO A N 1
ATOM 2320 C CA . PRO A 1 321 ? -8.68 -3.736 17.391 1 84.62 321 PRO A CA 1
ATOM 2321 C C . PRO A 1 321 ? -8.148 -4.832 18.312 1 84.62 321 PRO A C 1
ATOM 2323 O O . PRO A 1 321 ? -7.215 -4.602 19.078 1 84.62 321 PRO A O 1
ATOM 2326 N N . THR A 1 322 ? -8.891 -5.965 18.359 1 81.56 322 THR A N 1
ATOM 2327 C CA . THR A 1 322 ? -8.445 -7.141 19.109 1 81.56 322 THR A CA 1
ATOM 2328 C C . THR A 1 322 ? -8.281 -8.336 18.172 1 81.56 322 THR A C 1
ATOM 2330 O O . THR A 1 322 ? -8.992 -8.453 17.172 1 81.56 322 THR A O 1
ATOM 2333 N N . THR A 1 323 ? -7.156 -9.062 18.344 1 71.06 323 THR A N 1
ATOM 2334 C CA . THR A 1 323 ? -6.996 -10.297 17.578 1 71.06 323 THR A CA 1
ATOM 2335 C C . THR A 1 323 ? -7.945 -11.375 18.078 1 71.06 323 THR A C 1
ATOM 2337 O O . THR A 1 323 ? -8.219 -11.461 19.281 1 71.06 323 THR A O 1
ATOM 2340 N N . SER A 1 324 ? -8.938 -11.859 17.328 1 56.03 324 SER A N 1
ATOM 2341 C CA . SER A 1 324 ? -9.742 -12.984 17.797 1 56.03 324 SER A CA 1
ATOM 2342 C C . SER A 1 324 ? -8.891 -14.242 17.969 1 56.03 324 SER A C 1
ATOM 2344 O O . SER A 1 324 ? -7.867 -14.398 17.297 1 56.03 324 SER A O 1
ATOM 2346 N N . MET B 1 1 ? -20.797 -26.188 -35.438 1 27.36 1 MET B N 1
ATOM 2347 C CA . MET B 1 1 ? -19.484 -26.375 -34.812 1 27.36 1 MET B CA 1
ATOM 2348 C C . MET B 1 1 ? -19.469 -27.625 -33.938 1 27.36 1 MET B C 1
ATOM 2350 O O . MET B 1 1 ? -20.422 -27.891 -33.219 1 27.36 1 MET B O 1
ATOM 2354 N N . ALA B 1 2 ? -18.938 -28.625 -34.469 1 35.59 2 ALA B N 1
ATOM 2355 C CA . ALA B 1 2 ? -19.031 -29.906 -33.781 1 35.59 2 ALA B CA 1
ATOM 2356 C C . ALA B 1 2 ? -19.047 -29.703 -32.25 1 35.59 2 ALA B C 1
ATOM 2358 O O . ALA B 1 2 ? -18.328 -28.828 -31.75 1 35.59 2 ALA B O 1
ATOM 2359 N N . GLU B 1 3 ? -20.016 -29.734 -31.531 1 38.34 3 GLU B N 1
ATOM 2360 C CA . GLU B 1 3 ? -20.188 -29.562 -30.094 1 38.34 3 GLU B CA 1
ATOM 2361 C C . GLU B 1 3 ? -19.016 -30.172 -29.312 1 38.34 3 GLU B C 1
ATOM 2363 O O . GLU B 1 3 ? -19.078 -31.328 -28.906 1 38.34 3 GLU B O 1
ATOM 2368 N N . PHE B 1 4 ? -17.781 -30.203 -29.781 1 43.22 4 PHE B N 1
ATOM 2369 C CA . PHE B 1 4 ? -16.578 -30.797 -29.203 1 43.22 4 PHE B CA 1
ATOM 2370 C C . PHE B 1 4 ? -16.516 -30.547 -27.703 1 43.22 4 PHE B C 1
ATOM 2372 O O . PHE B 1 4 ? -16.531 -29.391 -27.266 1 43.22 4 PHE B O 1
ATOM 2379 N N . GLY B 1 5 ? -17.219 -31.391 -26.875 1 62 5 GLY B N 1
ATOM 2380 C CA . GLY B 1 5 ? -17.578 -31.312 -25.469 1 62 5 GLY B CA 1
ATOM 2381 C C . GLY B 1 5 ? -16.422 -30.906 -24.578 1 62 5 GLY B C 1
ATOM 2382 O O . GLY B 1 5 ? -15.258 -31.078 -24.938 1 62 5 GLY B O 1
ATOM 2383 N N . ARG B 1 6 ? -16.641 -29.984 -23.609 1 80.19 6 ARG B N 1
ATOM 2384 C CA . ARG B 1 6 ? -15.68 -29.516 -22.609 1 80.19 6 ARG B CA 1
ATOM 2385 C C . ARG B 1 6 ? -15.031 -30.703 -21.891 1 80.19 6 ARG B C 1
ATOM 2387 O O . ARG B 1 6 ? -15.695 -31.703 -21.594 1 80.19 6 ARG B O 1
ATOM 2394 N N . PRO B 1 7 ? -13.719 -30.672 -21.875 1 88.44 7 PRO B N 1
ATOM 2395 C CA . PRO B 1 7 ? -13.055 -31.75 -21.156 1 88.44 7 PRO B CA 1
ATOM 2396 C C . PRO B 1 7 ? -13.594 -31.938 -19.75 1 88.44 7 PRO B C 1
ATOM 2398 O O . PRO B 1 7 ? -14.07 -30.984 -19.125 1 88.44 7 PRO B O 1
ATOM 2401 N N . SER B 1 8 ? -13.664 -33.25 -19.375 1 94.38 8 SER B N 1
ATOM 2402 C CA . SER B 1 8 ? -13.984 -33.5 -17.969 1 94.38 8 SER B CA 1
ATOM 2403 C C . SER B 1 8 ? -12.914 -32.969 -17.031 1 94.38 8 SER B C 1
ATOM 2405 O O . SER B 1 8 ? -11.719 -33.062 -17.344 1 94.38 8 SER B O 1
ATOM 2407 N N . VAL B 1 9 ? -13.383 -32.375 -15.945 1 96.5 9 VAL B N 1
ATOM 2408 C CA . VAL B 1 9 ? -12.445 -31.766 -15.008 1 96.5 9 VAL B CA 1
ATOM 2409 C C . VAL B 1 9 ? -12.617 -32.406 -13.625 1 96.5 9 VAL B C 1
ATOM 2411 O O . VAL B 1 9 ? -13.742 -32.594 -13.164 1 96.5 9 VAL B O 1
ATOM 2414 N N . GLY B 1 10 ? -11.555 -32.875 -13.07 1 97.75 10 GLY B N 1
ATOM 2415 C CA . GLY B 1 10 ? -11.492 -33.25 -11.664 1 97.75 10 GLY B CA 1
ATOM 2416 C C . GLY B 1 10 ? -10.789 -32.219 -10.797 1 97.75 10 GLY B C 1
ATOM 2417 O O . GLY B 1 10 ? -9.789 -31.641 -11.203 1 97.75 10 GLY B O 1
ATOM 2418 N N . ILE B 1 11 ? -11.336 -31.984 -9.57 1 98.25 11 ILE B N 1
ATOM 2419 C CA . ILE B 1 11 ? -10.719 -31.047 -8.641 1 98.25 11 ILE B CA 1
ATOM 2420 C C . ILE B 1 11 ? -10.438 -31.75 -7.316 1 98.25 11 ILE B C 1
ATOM 2422 O O . ILE B 1 11 ? -11.336 -32.344 -6.719 1 98.25 11 ILE B O 1
ATOM 2426 N N . VAL B 1 12 ? -9.195 -31.703 -6.922 1 98.62 12 VAL B N 1
ATOM 2427 C CA . VAL B 1 12 ? -8.797 -32.188 -5.598 1 98.62 12 VAL B CA 1
ATOM 2428 C C . VAL B 1 12 ? -8.539 -30.984 -4.68 1 98.62 12 VAL B C 1
ATOM 2430 O O . VAL B 1 12 ? -7.605 -30.219 -4.898 1 98.62 12 VAL B O 1
ATOM 2433 N N . GLY B 1 13 ? -9.281 -30.891 -3.596 1 97.75 13 GLY B N 1
ATOM 2434 C CA . GLY B 1 13 ? -9.211 -29.734 -2.715 1 97.75 13 GLY B CA 1
ATOM 2435 C C . GLY B 1 13 ? -10.266 -28.688 -3.021 1 97.75 13 GLY B C 1
ATOM 2436 O O . GLY B 1 13 ? -10.305 -28.141 -4.129 1 97.75 13 GLY B O 1
ATOM 2437 N N . LEU B 1 14 ? -11.102 -28.438 -1.996 1 97.62 14 LEU B N 1
ATOM 2438 C CA . LEU B 1 14 ? -12.219 -27.531 -2.182 1 97.62 14 LEU B CA 1
ATOM 2439 C C . LEU B 1 14 ? -12.156 -26.375 -1.178 1 97.62 14 LEU B C 1
ATOM 2441 O O . LEU B 1 14 ? -13.164 -26.031 -0.56 1 97.62 14 LEU B O 1
ATOM 2445 N N . GLY B 1 15 ? -10.898 -25.875 -1.013 1 94.31 15 GLY B N 1
ATOM 2446 C CA . GLY B 1 15 ? -10.781 -24.578 -0.359 1 94.31 15 GLY B CA 1
ATOM 2447 C C . GLY B 1 15 ? -11.266 -23.438 -1.22 1 94.31 15 GLY B C 1
ATOM 2448 O O . GLY B 1 15 ? -12.102 -23.625 -2.105 1 94.31 15 GLY B O 1
ATOM 2449 N N . HIS B 1 16 ? -10.75 -22.281 -0.949 1 93.38 16 HIS B N 1
ATOM 2450 C CA . HIS B 1 16 ? -11.188 -21.094 -1.672 1 93.38 16 HIS B CA 1
ATOM 2451 C C . HIS B 1 16 ? -10.938 -21.234 -3.17 1 93.38 16 HIS B C 1
ATOM 2453 O O . HIS B 1 16 ? -11.844 -21 -3.977 1 93.38 16 HIS B O 1
ATOM 2459 N N . ILE B 1 17 ? -9.734 -21.703 -3.551 1 93.44 17 ILE B N 1
ATOM 2460 C CA . ILE B 1 17 ? -9.336 -21.781 -4.949 1 93.44 17 ILE B CA 1
ATOM 2461 C C . ILE B 1 17 ? -10.109 -22.906 -5.645 1 93.44 17 ILE B C 1
ATOM 2463 O O . ILE B 1 17 ? -10.758 -22.672 -6.668 1 93.44 17 ILE B O 1
ATOM 2467 N N . GLY B 1 18 ? -10.133 -24.094 -5.074 1 95.81 18 GLY B N 1
ATOM 2468 C CA . GLY B 1 18 ? -10.797 -25.234 -5.695 1 95.81 18 GLY B CA 1
ATOM 2469 C C . GLY B 1 18 ? -12.297 -25.062 -5.805 1 95.81 18 GLY B C 1
ATOM 2470 O O . GLY B 1 18 ? -12.891 -25.375 -6.844 1 95.81 18 GLY B O 1
ATOM 2471 N N . ALA B 1 19 ? -12.875 -24.531 -4.75 1 96.5 19 ALA B N 1
ATOM 2472 C CA . ALA B 1 19 ? -14.32 -24.297 -4.773 1 96.5 19 ALA B CA 1
ATOM 2473 C C . ALA B 1 19 ? -14.688 -23.219 -5.785 1 96.5 19 ALA B C 1
ATOM 2475 O O . ALA B 1 19 ? -15.727 -23.297 -6.445 1 96.5 19 ALA B O 1
ATOM 2476 N N . SER B 1 20 ? -13.828 -22.219 -5.895 1 95.5 20 SER B N 1
ATOM 2477 C CA . SER B 1 20 ? -14.078 -21.172 -6.891 1 95.5 20 SER B CA 1
ATOM 2478 C C . SER B 1 20 ? -14.039 -21.75 -8.305 1 95.5 20 SER B C 1
ATOM 2480 O O . SER B 1 20 ? -14.844 -21.359 -9.156 1 95.5 20 SER B O 1
ATOM 2482 N N . LEU B 1 21 ? -13.117 -22.641 -8.508 1 94.62 21 LEU B N 1
ATOM 2483 C CA . LEU B 1 21 ? -13.039 -23.281 -9.82 1 94.62 21 LEU B CA 1
ATOM 2484 C C . LEU B 1 21 ? -14.258 -24.156 -10.078 1 94.62 21 LEU B C 1
ATOM 2486 O O . LEU B 1 21 ? -14.812 -24.156 -11.172 1 94.62 21 LEU B O 1
ATOM 2490 N N . ALA B 1 22 ? -14.672 -24.875 -9.086 1 96.25 22 ALA B N 1
ATOM 2491 C CA . ALA B 1 22 ? -15.852 -25.719 -9.219 1 96.25 22 ALA B CA 1
ATOM 2492 C C . ALA B 1 22 ? -17.078 -24.906 -9.594 1 96.25 22 ALA B C 1
ATOM 2494 O O . ALA B 1 22 ? -17.828 -25.281 -10.5 1 96.25 22 ALA B O 1
ATOM 2495 N N . LEU B 1 23 ? -17.172 -23.797 -8.961 1 94.81 23 LEU B N 1
ATOM 2496 C CA . LEU B 1 23 ? -18.297 -22.922 -9.258 1 94.81 23 LEU B CA 1
ATOM 2497 C C . LEU B 1 23 ? -18.219 -22.391 -10.68 1 94.81 23 LEU B C 1
ATOM 2499 O O . LEU B 1 23 ? -19.25 -22.281 -11.367 1 94.81 23 LEU B O 1
ATOM 2503 N N . ARG B 1 24 ? -17.062 -22.031 -11.008 1 92.62 24 ARG B N 1
ATOM 2504 C CA . ARG B 1 24 ? -16.844 -21.5 -12.352 1 92.62 24 ARG B CA 1
ATOM 2505 C C . ARG B 1 24 ? -17.234 -22.531 -13.414 1 92.62 24 ARG B C 1
ATOM 2507 O O . ARG B 1 24 ? -17.844 -22.188 -14.422 1 92.62 24 ARG B O 1
ATOM 2514 N N . LEU B 1 25 ? -16.859 -23.688 -13.195 1 90.38 25 LEU B N 1
ATOM 2515 C CA . LEU B 1 25 ? -17.141 -24.75 -14.148 1 90.38 25 LEU B CA 1
ATOM 2516 C C . LEU B 1 25 ? -18.609 -25.172 -14.078 1 90.38 25 LEU B C 1
ATOM 2518 O O . LEU B 1 25 ? -19.219 -25.531 -15.094 1 90.38 25 LEU B O 1
ATOM 2522 N N . GLY B 1 26 ? -19.141 -24.922 -12.82 1 79.62 26 GLY B N 1
ATOM 2523 C CA . GLY B 1 26 ? -20.578 -25.109 -12.633 1 79.62 26 GLY B CA 1
ATOM 2524 C C . GLY B 1 26 ? -21.094 -26.422 -13.195 1 79.62 26 GLY B C 1
ATOM 2525 O O . GLY B 1 26 ? -20.688 -27.5 -12.742 1 79.62 26 GLY B O 1
ATOM 2526 N N . ARG B 1 27 ? -21.953 -26.031 -14.242 1 73.19 27 ARG B N 1
ATOM 2527 C CA . ARG B 1 27 ? -22.625 -27.172 -14.859 1 73.19 27 ARG B CA 1
ATOM 2528 C C . ARG B 1 27 ? -22.25 -27.297 -16.328 1 73.19 27 ARG B C 1
ATOM 2530 O O . ARG B 1 27 ? -23 -27.875 -17.125 1 73.19 27 ARG B O 1
ATOM 2537 N N . ARG B 1 28 ? -21.078 -26.688 -16.688 1 75.44 28 ARG B N 1
ATOM 2538 C CA . ARG B 1 28 ? -20.688 -26.547 -18.078 1 75.44 28 ARG B CA 1
ATOM 2539 C C . ARG B 1 28 ? -20.109 -27.844 -18.641 1 75.44 28 ARG B C 1
ATOM 2541 O O . ARG B 1 28 ? -19.906 -27.969 -19.844 1 75.44 28 ARG B O 1
ATOM 2548 N N . GLY B 1 29 ? -19.953 -28.766 -17.812 1 79.5 29 GLY B N 1
ATOM 2549 C CA . GLY B 1 29 ? -19.375 -30.031 -18.219 1 79.5 29 GLY B CA 1
ATOM 2550 C C . GLY B 1 29 ? -19.188 -31 -17.062 1 79.5 29 GLY B C 1
ATOM 2551 O O . GLY B 1 29 ? -19.578 -30.703 -15.93 1 79.5 29 GLY B O 1
ATOM 2552 N N . PRO B 1 30 ? -18.625 -32.188 -17.453 1 91.56 30 PRO B N 1
ATOM 2553 C CA . PRO B 1 30 ? -18.406 -33.188 -16.375 1 91.56 30 PRO B CA 1
ATOM 2554 C C . PRO B 1 30 ? -17.391 -32.688 -15.344 1 91.56 30 PRO B C 1
ATOM 2556 O O . PRO B 1 30 ? -16.297 -32.25 -15.703 1 91.56 30 PRO B O 1
ATOM 2559 N N . LEU B 1 31 ? -17.844 -32.75 -14.125 1 96.19 31 LEU B N 1
ATOM 2560 C CA . LEU B 1 31 ? -17.031 -32.281 -13 1 96.19 31 LEU B CA 1
ATOM 2561 C C . LEU B 1 31 ? -16.984 -33.312 -11.891 1 96.19 31 LEU B C 1
ATOM 2563 O O . LEU B 1 31 ? -18 -33.906 -11.539 1 96.19 31 LEU B O 1
ATOM 2567 N N . ALA B 1 32 ? -15.805 -33.625 -11.477 1 97.75 32 ALA B N 1
ATOM 2568 C CA . ALA B 1 32 ? -15.586 -34.5 -10.312 1 97.75 32 ALA B CA 1
ATOM 2569 C C . ALA B 1 32 ? -14.781 -33.75 -9.242 1 97.75 32 ALA B C 1
ATOM 2571 O O . ALA B 1 32 ? -13.867 -33 -9.555 1 97.75 32 ALA B O 1
ATOM 2572 N N . VAL B 1 33 ? -15.148 -34 -7.965 1 98.38 33 VAL B N 1
ATOM 2573 C CA . VAL B 1 33 ? -14.461 -33.281 -6.906 1 98.38 33 VAL B CA 1
ATOM 2574 C C . VAL B 1 33 ? -14.164 -34.219 -5.738 1 98.38 33 VAL B C 1
ATOM 2576 O O . VAL B 1 33 ? -14.828 -35.25 -5.578 1 98.38 33 VAL B O 1
ATOM 2579 N N . ILE B 1 34 ? -13.172 -33.875 -4.969 1 98.19 34 ILE B N 1
ATOM 2580 C CA . ILE B 1 34 ? -12.891 -34.594 -3.713 1 98.19 34 ILE B CA 1
ATOM 2581 C C . ILE B 1 34 ? -12.203 -33.625 -2.738 1 98.19 34 ILE B C 1
ATOM 2583 O O . ILE B 1 34 ? -11.445 -32.75 -3.152 1 98.19 34 ILE B O 1
ATOM 2587 N N . ASP B 1 35 ? -12.531 -33.75 -1.528 1 98.19 35 ASP B N 1
ATOM 2588 C CA . ASP B 1 35 ? -11.914 -33 -0.425 1 98.19 35 ASP B CA 1
ATOM 2589 C C . ASP B 1 35 ? -11.969 -33.812 0.867 1 98.19 35 ASP B C 1
ATOM 2591 O O . ASP B 1 35 ? -12.875 -34.625 1.06 1 98.19 35 ASP B O 1
ATOM 2595 N N . GLU B 1 36 ? -11.008 -33.625 1.695 1 96.38 36 GLU B N 1
ATOM 2596 C CA . GLU B 1 36 ? -11.023 -34.281 2.986 1 96.38 36 GLU B CA 1
ATOM 2597 C C . GLU B 1 36 ? -12.117 -33.75 3.891 1 96.38 36 GLU B C 1
ATOM 2599 O O . GLU B 1 36 ? -12.594 -34.438 4.793 1 96.38 36 GLU B O 1
ATOM 2604 N N . ASP B 1 37 ? -12.5 -32.5 3.664 1 96.44 37 ASP B N 1
ATOM 2605 C CA . ASP B 1 37 ? -13.562 -31.859 4.438 1 96.44 37 ASP B CA 1
ATOM 2606 C C . ASP B 1 37 ? -14.93 -32.156 3.842 1 96.44 37 ASP B C 1
ATOM 2608 O O . ASP B 1 37 ? -15.297 -31.609 2.795 1 96.44 37 ASP B O 1
ATOM 2612 N N . PRO B 1 38 ? -15.758 -32.938 4.578 1 96.44 38 PRO B N 1
ATOM 2613 C CA . PRO B 1 38 ? -17.078 -33.281 4.035 1 96.44 38 PRO B CA 1
ATOM 2614 C C . PRO B 1 38 ? -17.984 -32.062 3.867 1 96.44 38 PRO B C 1
ATOM 2616 O O . PRO B 1 38 ? -18.844 -32.031 2.98 1 96.44 38 PRO B O 1
ATOM 2619 N N . GLU B 1 39 ? -17.672 -31.062 4.664 1 97.06 39 GLU B N 1
ATOM 2620 C CA . GLU B 1 39 ? -18.484 -29.859 4.539 1 97.06 39 GLU B CA 1
ATOM 2621 C C . GLU B 1 39 ? -18.188 -29.125 3.238 1 97.06 39 GLU B C 1
ATOM 2623 O O . GLU B 1 39 ? -19.094 -28.578 2.604 1 97.06 39 GLU B O 1
ATOM 2628 N N . ALA B 1 40 ? -16.938 -29.125 2.887 1 97.62 40 ALA B N 1
ATOM 2629 C CA . ALA B 1 40 ? -16.547 -28.516 1.62 1 97.62 40 ALA B CA 1
ATOM 2630 C C . ALA B 1 40 ? -17.172 -29.25 0.439 1 97.62 40 ALA B C 1
ATOM 2632 O O . ALA B 1 40 ? -17.672 -28.625 -0.498 1 97.62 40 ALA B O 1
ATOM 2633 N N . VAL B 1 41 ? -17.203 -30.562 0.495 1 97.75 41 VAL B N 1
ATOM 2634 C CA . VAL B 1 41 ? -17.766 -31.406 -0.558 1 97.75 41 VAL B CA 1
ATOM 2635 C C . VAL B 1 41 ? -19.266 -31.141 -0.672 1 97.75 41 VAL B C 1
ATOM 2637 O O . VAL B 1 41 ? -19.781 -30.906 -1.771 1 97.75 41 VAL B O 1
ATOM 2640 N N . ALA B 1 42 ? -19.922 -31.094 0.482 1 97.19 42 ALA B N 1
ATOM 2641 C CA . ALA B 1 42 ? -21.359 -30.844 0.492 1 97.19 42 ALA B CA 1
ATOM 2642 C C . ALA B 1 42 ? -21.688 -29.469 -0.087 1 97.19 42 ALA B C 1
ATOM 2644 O O . ALA B 1 42 ? -22.625 -29.328 -0.863 1 97.19 42 ALA B O 1
ATOM 2645 N N . TRP B 1 43 ? -20.859 -28.562 0.322 1 97.12 43 TRP B N 1
ATOM 2646 C CA . TRP B 1 43 ? -21.062 -27.188 -0.138 1 97.12 43 TRP B CA 1
ATOM 2647 C C . TRP B 1 43 ? -21 -27.109 -1.659 1 97.12 43 TRP B C 1
ATOM 2649 O O . TRP B 1 43 ? -21.859 -26.516 -2.295 1 97.12 43 TRP B O 1
ATOM 2659 N N . VAL B 1 44 ? -20.016 -27.719 -2.254 1 97 44 VAL B N 1
ATOM 2660 C CA . VAL B 1 44 ? -19.797 -27.672 -3.695 1 97 44 VAL B CA 1
ATOM 2661 C C . VAL B 1 44 ? -20.891 -28.484 -4.406 1 97 44 VAL B C 1
ATOM 2663 O O . VAL B 1 44 ? -21.406 -28.062 -5.441 1 97 44 VAL B O 1
ATOM 2666 N N . ARG B 1 45 ? -21.312 -29.578 -3.883 1 94.69 45 ARG B N 1
ATOM 2667 C CA . ARG B 1 45 ? -22.312 -30.453 -4.488 1 94.69 45 ARG B CA 1
ATOM 2668 C C . ARG B 1 45 ? -23.656 -29.734 -4.582 1 94.69 45 ARG B C 1
ATOM 2670 O O . ARG B 1 45 ? -24.422 -29.953 -5.535 1 94.69 45 ARG B O 1
ATOM 2677 N N . GLU B 1 46 ? -23.891 -28.938 -3.633 1 94.5 46 GLU B N 1
ATOM 2678 C CA . GLU B 1 46 ? -25.141 -28.203 -3.613 1 94.5 46 GLU B CA 1
ATOM 2679 C C . GLU B 1 46 ? -25.188 -27.156 -4.723 1 94.5 46 GLU B C 1
ATOM 2681 O O . GLU B 1 46 ? -26.266 -26.719 -5.133 1 94.5 46 GLU B O 1
ATOM 2686 N N . ARG B 1 47 ? -24.062 -26.922 -5.262 1 94.31 47 ARG B N 1
ATOM 2687 C CA . ARG B 1 47 ? -24 -25.75 -6.133 1 94.31 47 ARG B CA 1
ATOM 2688 C C . ARG B 1 47 ? -23.531 -26.141 -7.531 1 94.31 47 ARG B C 1
ATOM 2690 O O . ARG B 1 47 ? -23.531 -25.312 -8.445 1 94.31 47 ARG B O 1
ATOM 2697 N N . THR B 1 48 ? -23.125 -27.406 -7.629 1 94.56 48 THR B N 1
ATOM 2698 C CA . THR B 1 48 ? -22.641 -27.891 -8.914 1 94.56 48 THR B CA 1
ATOM 2699 C C . THR B 1 48 ? -23.203 -29.281 -9.211 1 94.56 48 THR B C 1
ATOM 2701 O O . THR B 1 48 ? -23.984 -29.828 -8.43 1 94.56 48 THR B O 1
ATOM 2704 N N . SER B 1 49 ? -22.812 -29.828 -10.391 1 90.69 49 SER B N 1
ATOM 2705 C CA . SER B 1 49 ? -23.203 -31.188 -10.766 1 90.69 49 SER B CA 1
ATOM 2706 C C . SER B 1 49 ? -22.062 -32.188 -10.555 1 90.69 49 SER B C 1
ATOM 2708 O O . SER B 1 49 ? -22 -33.219 -11.203 1 90.69 49 SER B O 1
ATOM 2710 N N . ALA B 1 50 ? -21.234 -31.859 -9.633 1 95.44 50 ALA B N 1
ATOM 2711 C CA . ALA B 1 50 ? -19.984 -32.594 -9.5 1 95.44 50 ALA B CA 1
ATOM 2712 C C . ALA B 1 50 ? -20.234 -34 -8.945 1 95.44 50 ALA B C 1
ATOM 2714 O O . ALA B 1 50 ? -21.047 -34.188 -8.031 1 95.44 50 ALA B O 1
ATOM 2715 N N . THR B 1 51 ? -19.641 -34.969 -9.523 1 96.38 51 THR B N 1
ATOM 2716 C CA . THR B 1 51 ? -19.5 -36.281 -8.914 1 96.38 51 THR B CA 1
ATOM 2717 C C . THR B 1 51 ? -18.391 -36.281 -7.871 1 96.38 51 THR B C 1
ATOM 2719 O O . THR B 1 51 ? -17.422 -35.531 -7.992 1 96.38 51 THR B O 1
ATOM 2722 N N . VAL B 1 52 ? -18.641 -37.125 -6.812 1 97.44 52 VAL B N 1
ATOM 2723 C CA . VAL B 1 52 ? -17.688 -37.094 -5.719 1 97.44 52 VAL B CA 1
ATOM 2724 C C . VAL B 1 52 ? -16.875 -38.375 -5.676 1 97.44 52 VAL B C 1
ATOM 2726 O O . VAL B 1 52 ? -17.438 -39.469 -5.746 1 97.44 52 VAL B O 1
ATOM 2729 N N . GLY B 1 53 ? -15.523 -38.219 -5.633 1 97.25 53 GLY B N 1
ATOM 2730 C CA . GLY B 1 53 ? -14.719 -39.375 -5.328 1 97.25 53 GLY B CA 1
ATOM 2731 C C . GLY B 1 53 ? -13.453 -39.469 -6.168 1 97.25 53 GLY B C 1
ATOM 2732 O O . GLY B 1 53 ? -13.391 -38.906 -7.262 1 97.25 53 GLY B O 1
ATOM 2733 N N . TRP B 1 54 ? -12.523 -40.281 -5.688 1 97.75 54 TRP B N 1
ATOM 2734 C CA . TRP B 1 54 ? -11.203 -40.406 -6.301 1 97.75 54 TRP B CA 1
ATOM 2735 C C . TRP B 1 54 ? -11.312 -41.062 -7.676 1 97.75 54 TRP B C 1
ATOM 2737 O O . TRP B 1 54 ? -10.578 -40.688 -8.602 1 97.75 54 TRP B O 1
ATOM 2747 N N . ASP B 1 55 ? -12.211 -41.969 -7.84 1 97.44 55 ASP B N 1
ATOM 2748 C CA . ASP B 1 55 ? -12.336 -42.656 -9.109 1 97.44 55 ASP B CA 1
ATOM 2749 C C . ASP B 1 55 ? -12.742 -41.719 -10.234 1 97.44 55 ASP B C 1
ATOM 2751 O O . ASP B 1 55 ? -12.133 -41.719 -11.305 1 97.44 55 ASP B O 1
ATOM 2755 N N . ALA B 1 56 ? -13.719 -40.875 -9.938 1 96.94 56 ALA B N 1
ATOM 2756 C CA . ALA B 1 56 ? -14.188 -39.938 -10.93 1 96.94 56 ALA B CA 1
ATOM 2757 C C . ALA B 1 56 ? -13.125 -38.875 -11.203 1 96.94 56 ALA B C 1
ATOM 2759 O O . ALA B 1 56 ? -12.898 -38.5 -12.359 1 96.94 56 ALA B O 1
ATOM 2760 N N . VAL B 1 57 ? -12.438 -38.406 -10.156 1 98.12 57 VAL B N 1
ATOM 2761 C CA . VAL B 1 57 ? -11.422 -37.375 -10.297 1 98.12 57 VAL B CA 1
ATOM 2762 C C . VAL B 1 57 ? -10.25 -37.906 -11.117 1 98.12 57 VAL B C 1
ATOM 2764 O O . VAL B 1 57 ? -9.805 -37.25 -12.055 1 98.12 57 VAL B O 1
ATOM 2767 N N . SER B 1 58 ? -9.781 -39.156 -10.82 1 97.69 58 SER B N 1
ATOM 2768 C CA . SER B 1 58 ? -8.609 -39.688 -11.477 1 97.69 58 SER B CA 1
ATOM 2769 C C . SER B 1 58 ? -8.891 -40.031 -12.945 1 97.69 58 SER B C 1
ATOM 2771 O O . SER B 1 58 ? -7.969 -40.125 -13.75 1 97.69 58 SER B O 1
ATOM 2773 N N . ALA B 1 59 ? -10.156 -40.125 -13.336 1 97.38 59 ALA B N 1
ATOM 2774 C CA . ALA B 1 59 ? -10.539 -40.469 -14.695 1 97.38 59 ALA B CA 1
ATOM 2775 C C . ALA B 1 59 ? -10.711 -39.219 -15.562 1 97.38 59 ALA B C 1
ATOM 2777 O O . ALA B 1 59 ? -10.867 -39.312 -16.781 1 97.38 59 ALA B O 1
ATOM 2778 N N . ALA B 1 60 ? -10.688 -38.062 -14.953 1 97.12 60 ALA B N 1
ATOM 2779 C CA . ALA B 1 60 ? -10.945 -36.812 -15.672 1 97.12 60 ALA B CA 1
ATOM 2780 C C . ALA B 1 60 ? -9.836 -36.531 -16.672 1 97.12 60 ALA B C 1
ATOM 2782 O O . ALA B 1 60 ? -8.695 -36.969 -16.5 1 97.12 60 ALA B O 1
ATOM 2783 N N . GLU B 1 61 ? -10.172 -35.781 -17.703 1 96.31 61 GLU B N 1
ATOM 2784 C CA . GLU B 1 61 ? -9.219 -35.375 -18.734 1 96.31 61 GLU B CA 1
ATOM 2785 C C . GLU B 1 61 ? -8.25 -34.312 -18.219 1 96.31 61 GLU B C 1
ATOM 2787 O O . GLU B 1 61 ? -7.105 -34.25 -18.672 1 96.31 61 GLU B O 1
ATOM 2792 N N . ILE B 1 62 ? -8.734 -33.469 -17.328 1 97 62 ILE B N 1
ATOM 2793 C CA . ILE B 1 62 ? -7.934 -32.5 -16.609 1 97 62 ILE B CA 1
ATOM 2794 C C . ILE B 1 62 ? -8.203 -32.594 -15.109 1 97 62 ILE B C 1
ATOM 2796 O O . ILE B 1 62 ? -9.359 -32.625 -14.68 1 97 62 ILE B O 1
ATOM 2800 N N . VAL B 1 63 ? -7.188 -32.75 -14.352 1 98.31 63 VAL B N 1
ATOM 2801 C CA . VAL B 1 63 ? -7.309 -32.75 -12.898 1 98.31 63 VAL B CA 1
ATOM 2802 C C . VAL B 1 63 ? -6.598 -31.531 -12.32 1 98.31 63 VAL B C 1
ATOM 2804 O O . VAL B 1 63 ? -5.438 -31.266 -12.648 1 98.31 63 VAL B O 1
ATOM 2807 N N . VAL B 1 64 ? -7.305 -30.766 -11.492 1 98.06 64 VAL B N 1
ATOM 2808 C CA . VAL B 1 64 ? -6.719 -29.609 -10.82 1 98.06 64 VAL B CA 1
ATOM 2809 C C . VAL B 1 64 ? -6.535 -29.922 -9.336 1 98.06 64 VAL B C 1
ATOM 2811 O O . VAL B 1 64 ? -7.5 -30.234 -8.633 1 98.06 64 VAL B O 1
ATOM 2814 N N . VAL B 1 65 ? -5.297 -29.875 -8.922 1 98.44 65 VAL B N 1
ATOM 2815 C CA . VAL B 1 65 ? -4.961 -30.078 -7.516 1 98.44 65 VAL B CA 1
ATOM 2816 C C . VAL B 1 65 ? -4.875 -28.719 -6.816 1 98.44 65 VAL B C 1
ATOM 2818 O O . VAL B 1 65 ? -3.926 -27.953 -7.031 1 98.44 65 VAL B O 1
ATOM 2821 N N . ALA B 1 66 ? -5.82 -28.438 -5.965 1 96.75 66 ALA B N 1
ATOM 2822 C CA . ALA B 1 66 ? -5.941 -27.156 -5.273 1 96.75 66 ALA B CA 1
ATOM 2823 C C . ALA B 1 66 ? -5.914 -27.344 -3.76 1 96.75 66 ALA B C 1
ATOM 2825 O O . ALA B 1 66 ? -6.684 -26.719 -3.035 1 96.75 66 ALA B O 1
ATOM 2826 N N . THR B 1 67 ? -5.09 -28.25 -3.279 1 95.56 67 THR B N 1
ATOM 2827 C CA . THR B 1 67 ? -4.875 -28.5 -1.857 1 95.56 67 THR B CA 1
ATOM 2828 C C . THR B 1 67 ? -3.787 -27.578 -1.31 1 95.56 67 THR B C 1
ATOM 2830 O O . THR B 1 67 ? -3.096 -26.906 -2.074 1 95.56 67 THR B O 1
ATOM 2833 N N . PRO B 1 68 ? -3.668 -27.484 0.022 1 90.06 68 PRO B N 1
ATOM 2834 C CA . PRO B 1 68 ? -2.512 -26.766 0.567 1 90.06 68 PRO B CA 1
ATOM 2835 C C . PRO B 1 68 ? -1.184 -27.312 0.042 1 90.06 68 PRO B C 1
ATOM 2837 O O . PRO B 1 68 ? -1.051 -28.516 -0.197 1 90.06 68 PRO B O 1
ATOM 2840 N N . THR B 1 69 ? -0.251 -26.453 -0.061 1 89.88 69 THR B N 1
ATOM 2841 C CA . THR B 1 69 ? 1.008 -26.719 -0.749 1 89.88 69 THR B CA 1
ATOM 2842 C C . THR B 1 69 ? 1.709 -27.938 -0.143 1 89.88 69 THR B C 1
ATOM 2844 O O . THR B 1 69 ? 2.188 -28.812 -0.869 1 89.88 69 THR B O 1
ATOM 2847 N N . PRO B 1 70 ? 1.675 -28.141 1.159 1 87.94 70 PRO B N 1
ATOM 2848 C CA . PRO B 1 70 ? 2.43 -29.25 1.741 1 87.94 70 PRO B CA 1
ATOM 2849 C C . PRO B 1 70 ? 1.86 -30.609 1.355 1 87.94 70 PRO B C 1
ATOM 2851 O O . PRO B 1 70 ? 2.557 -31.625 1.458 1 87.94 70 PRO B O 1
ATOM 2854 N N . VAL B 1 71 ? 0.631 -30.609 0.882 1 93.5 71 VAL B N 1
ATOM 2855 C CA . VAL B 1 71 ? 0.011 -31.906 0.629 1 93.5 71 VAL B CA 1
ATOM 2856 C C . VAL B 1 71 ? -0.063 -32.156 -0.875 1 93.5 71 VAL B C 1
ATOM 2858 O O . VAL B 1 71 ? -0.427 -33.25 -1.311 1 93.5 71 VAL B O 1
ATOM 2861 N N . VAL B 1 72 ? 0.341 -31.25 -1.688 1 96.56 72 VAL B N 1
ATOM 2862 C CA . VAL B 1 72 ? 0.22 -31.359 -3.139 1 96.56 72 VAL B CA 1
ATOM 2863 C C . VAL B 1 72 ? 1.02 -32.562 -3.637 1 96.56 72 VAL B C 1
ATOM 2865 O O . VAL B 1 72 ? 0.528 -33.344 -4.453 1 96.56 72 VAL B O 1
ATOM 2868 N N . GLY B 1 73 ? 2.23 -32.719 -3.115 1 95.94 73 GLY B N 1
ATOM 2869 C CA . GLY B 1 73 ? 3.049 -33.844 -3.525 1 95.94 73 GLY B CA 1
ATOM 2870 C C . GLY B 1 73 ? 2.373 -35.188 -3.301 1 95.94 73 GLY B C 1
ATOM 2871 O O . GLY B 1 73 ? 2.375 -36.031 -4.184 1 95.94 73 GLY B O 1
ATOM 2872 N N . ASP B 1 74 ? 1.74 -35.312 -2.135 1 97 74 ASP B N 1
ATOM 2873 C CA . ASP B 1 74 ? 1.042 -36.531 -1.796 1 97 74 ASP B CA 1
ATOM 2874 C C . ASP B 1 74 ? -0.133 -36.781 -2.74 1 97 74 ASP B C 1
ATOM 2876 O O . ASP B 1 74 ? -0.388 -37.906 -3.143 1 97 74 ASP B O 1
ATOM 2880 N N . VAL B 1 75 ? -0.792 -35.719 -3.092 1 98.38 75 VAL B N 1
ATOM 2881 C CA . VAL B 1 75 ? -1.95 -35.844 -3.975 1 98.38 75 VAL B CA 1
ATOM 2882 C C . VAL B 1 75 ? -1.499 -36.25 -5.375 1 98.38 75 VAL B C 1
ATOM 2884 O O . VAL B 1 75 ? -2.125 -37.094 -6.016 1 98.38 75 VAL B O 1
ATOM 2887 N N . LEU B 1 76 ? -0.409 -35.688 -5.848 1 97.94 76 LEU B N 1
ATOM 2888 C CA . LEU B 1 76 ? 0.133 -36.062 -7.148 1 97.94 76 LEU B CA 1
ATOM 2889 C C . LEU B 1 76 ? 0.508 -37.531 -7.184 1 97.94 76 LEU B C 1
ATOM 2891 O O . LEU B 1 76 ? 0.196 -38.219 -8.148 1 97.94 76 LEU B O 1
ATOM 2895 N N . CYS B 1 77 ? 1.11 -37.969 -6.129 1 97.19 77 CYS B N 1
ATOM 2896 C CA . CYS B 1 77 ? 1.485 -39.375 -6.039 1 97.19 77 CYS B CA 1
ATOM 2897 C C . CYS B 1 77 ? 0.252 -40.281 -6.035 1 97.19 77 CYS B C 1
ATOM 2899 O O . CYS B 1 77 ? 0.217 -41.312 -6.727 1 97.19 77 CYS B O 1
ATOM 2901 N N . ALA B 1 78 ? -0.738 -39.875 -5.301 1 97.69 78 ALA B N 1
ATOM 2902 C CA . ALA B 1 78 ? -1.981 -40.625 -5.23 1 97.69 78 ALA B CA 1
ATOM 2903 C C . ALA B 1 78 ? -2.637 -40.75 -6.602 1 97.69 78 ALA B C 1
ATOM 2905 O O . ALA B 1 78 ? -3.145 -41.781 -6.977 1 97.69 78 ALA B O 1
ATOM 2906 N N . LEU B 1 79 ? -2.645 -39.688 -7.348 1 98.12 79 LEU B N 1
ATOM 2907 C CA . LEU B 1 79 ? -3.197 -39.688 -8.695 1 98.12 79 LEU B CA 1
ATOM 2908 C C . LEU B 1 79 ? -2.41 -40.625 -9.602 1 98.12 79 LEU B C 1
ATOM 2910 O O . LEU B 1 79 ? -2.998 -41.375 -10.391 1 98.12 79 LEU B O 1
ATOM 2914 N N . GLY B 1 80 ? -1.071 -40.531 -9.5 1 96.75 80 GLY B N 1
ATOM 2915 C CA . GLY B 1 80 ? -0.243 -41.469 -10.25 1 96.75 80 GLY B CA 1
ATOM 2916 C C . GLY B 1 80 ? -0.552 -42.938 -9.938 1 96.75 80 GLY B C 1
ATOM 2917 O O . GLY B 1 80 ? -0.682 -43.75 -10.852 1 96.75 80 GLY B O 1
ATOM 2918 N N . GLU B 1 81 ? -0.696 -43.25 -8.672 1 96.75 81 GLU B N 1
ATOM 2919 C CA . GLU B 1 81 ? -0.975 -44.594 -8.219 1 96.75 81 GLU B CA 1
ATOM 2920 C C . GLU B 1 81 ? -2.34 -45.062 -8.711 1 96.75 81 GLU B C 1
ATOM 2922 O O . GLU B 1 81 ? -2.539 -46.281 -8.938 1 96.75 81 GLU B O 1
ATOM 2927 N N . ARG B 1 82 ? -3.201 -44.125 -8.914 1 96.75 82 ARG B N 1
ATOM 2928 C CA . ARG B 1 82 ? -4.555 -44.438 -9.352 1 96.75 82 ARG B CA 1
ATOM 2929 C C . ARG B 1 82 ? -4.633 -44.531 -10.875 1 96.75 82 ARG B C 1
ATOM 2931 O O . ARG B 1 82 ? -5.695 -44.844 -11.43 1 96.75 82 ARG B O 1
ATOM 2938 N N . GLY B 1 83 ? -3.521 -44.25 -11.555 1 95.81 83 GLY B N 1
ATOM 2939 C CA . GLY B 1 83 ? -3.443 -44.406 -12.992 1 95.81 83 GLY B CA 1
ATOM 2940 C C . GLY B 1 83 ? -4.066 -43.281 -13.766 1 95.81 83 GLY B C 1
ATOM 2941 O O . GLY B 1 83 ? -4.648 -43.469 -14.828 1 95.81 83 GLY B O 1
ATOM 2942 N N . ALA B 1 84 ? -4.055 -42.094 -13.117 1 97 84 ALA B N 1
ATOM 2943 C CA . ALA B 1 84 ? -4.555 -40.906 -13.844 1 97 84 ALA B CA 1
ATOM 2944 C C . ALA B 1 84 ? -3.824 -40.75 -15.172 1 97 84 ALA B C 1
ATOM 2946 O O . ALA B 1 84 ? -2.594 -40.812 -15.227 1 97 84 ALA B O 1
ATOM 2947 N N . ARG B 1 85 ? -4.578 -40.5 -16.25 1 95.69 85 ARG B N 1
ATOM 2948 C CA . ARG B 1 85 ? -3.99 -40.344 -17.578 1 95.69 85 ARG B CA 1
ATOM 2949 C C . ARG B 1 85 ? -4.203 -38.938 -18.141 1 95.69 85 ARG B C 1
ATOM 2951 O O . ARG B 1 85 ? -3.561 -38.562 -19.109 1 95.69 85 ARG B O 1
ATOM 2958 N N . GLY B 1 86 ? -5.129 -38.25 -17.531 1 96.94 86 GLY B N 1
ATOM 2959 C CA . GLY B 1 86 ? -5.359 -36.875 -17.938 1 96.94 86 GLY B CA 1
ATOM 2960 C C . GLY B 1 86 ? -4.246 -35.906 -17.516 1 96.94 86 GLY B C 1
ATOM 2961 O O . GLY B 1 86 ? -3.287 -36.344 -16.859 1 96.94 86 GLY B O 1
ATOM 2962 N N . LEU B 1 87 ? -4.309 -34.688 -17.953 1 97.38 87 LEU B N 1
ATOM 2963 C CA . LEU B 1 87 ? -3.367 -33.656 -17.547 1 97.38 87 LEU B CA 1
ATOM 2964 C C . LEU B 1 87 ? -3.652 -33.188 -16.125 1 97.38 87 LEU B C 1
ATOM 2966 O O . LEU B 1 87 ? -4.781 -32.812 -15.797 1 97.38 87 LEU B O 1
ATOM 2970 N N . VAL B 1 88 ? -2.641 -33.312 -15.273 1 97.81 88 VAL B N 1
ATOM 2971 C CA . VAL B 1 88 ? -2.771 -32.875 -13.891 1 97.81 88 VAL B CA 1
ATOM 2972 C C . VAL B 1 88 ? -2.117 -31.5 -13.719 1 97.81 88 VAL B C 1
ATOM 2974 O O . VAL B 1 88 ? -0.934 -31.328 -14.023 1 97.81 88 VAL B O 1
ATOM 2977 N N . LEU B 1 89 ? -2.93 -30.5 -13.25 1 97.69 89 LEU B N 1
ATOM 2978 C CA . LEU B 1 89 ? -2.457 -29.172 -12.898 1 97.69 89 LEU B CA 1
ATOM 2979 C C . LEU B 1 89 ? -2.473 -28.969 -11.383 1 97.69 89 LEU B C 1
ATOM 2981 O O . LEU B 1 89 ? -3.482 -29.234 -10.727 1 97.69 89 LEU B O 1
ATOM 2985 N N . ASP B 1 90 ? -1.368 -28.594 -10.82 1 97.5 90 ASP B N 1
ATOM 2986 C CA . ASP B 1 90 ? -1.474 -28.047 -9.469 1 97.5 90 ASP B CA 1
ATOM 2987 C C . ASP B 1 90 ? -1.44 -26.516 -9.492 1 97.5 90 ASP B C 1
ATOM 2989 O O . ASP B 1 90 ? -0.871 -25.922 -10.414 1 97.5 90 ASP B O 1
ATOM 2993 N N . VAL B 1 91 ? -2.105 -25.938 -8.438 1 96.25 91 VAL B N 1
ATOM 2994 C CA . VAL B 1 91 ? -2.188 -24.484 -8.414 1 96.25 91 VAL B CA 1
ATOM 2995 C C . VAL B 1 91 ? -1.488 -23.938 -7.164 1 96.25 91 VAL B C 1
ATOM 2997 O O . VAL B 1 91 ? -1.849 -22.875 -6.652 1 96.25 91 VAL B O 1
ATOM 3000 N N . ALA B 1 92 ? -0.494 -24.734 -6.656 1 93.94 92 ALA B N 1
ATOM 3001 C CA . ALA B 1 92 ? 0.257 -24.312 -5.473 1 93.94 92 ALA B CA 1
ATOM 3002 C C . ALA B 1 92 ? 0.988 -23 -5.715 1 93.94 92 ALA B C 1
ATOM 3004 O O . ALA B 1 92 ? 1.301 -22.656 -6.859 1 93.94 92 ALA B O 1
ATOM 3005 N N . SER B 1 93 ? 1.273 -22.297 -4.637 1 91.56 93 SER B N 1
ATOM 3006 C CA . SER B 1 93 ? 1.876 -20.984 -4.766 1 91.56 93 SER B CA 1
ATOM 3007 C C . SER B 1 93 ? 3.398 -21.062 -4.719 1 91.56 93 SER B C 1
ATOM 3009 O O . SER B 1 93 ? 4.086 -20.062 -4.984 1 91.56 93 SER B O 1
ATOM 3011 N N . VAL B 1 94 ? 3.953 -22.172 -4.363 1 93.5 94 VAL B N 1
ATOM 3012 C CA . VAL B 1 94 ? 5.383 -22.453 -4.457 1 93.5 94 VAL B CA 1
ATOM 3013 C C . VAL B 1 94 ? 5.617 -23.656 -5.352 1 93.5 94 VAL B C 1
ATOM 3015 O O . VAL B 1 94 ? 4.855 -24.641 -5.309 1 93.5 94 VAL B O 1
ATOM 3018 N N . LYS B 1 95 ? 6.668 -23.656 -6.145 1 95.31 95 LYS B N 1
ATOM 3019 C CA . LYS B 1 95 ? 6.68 -24.594 -7.258 1 95.31 95 LYS B CA 1
ATOM 3020 C C . LYS B 1 95 ? 7.797 -25.625 -7.098 1 95.31 95 LYS B C 1
ATOM 3022 O O . LYS B 1 95 ? 7.602 -26.812 -7.383 1 95.31 95 LYS B O 1
ATOM 3027 N N . ARG B 1 96 ? 8.969 -25.25 -6.605 1 93.44 96 ARG B N 1
ATOM 3028 C CA . ARG B 1 96 ? 10.109 -26.172 -6.602 1 93.44 96 ARG B CA 1
ATOM 3029 C C . ARG B 1 96 ? 9.789 -27.438 -5.824 1 93.44 96 ARG B C 1
ATOM 3031 O O . ARG B 1 96 ? 9.938 -28.547 -6.348 1 93.44 96 ARG B O 1
ATOM 3038 N N . PRO B 1 97 ? 9.227 -27.328 -4.605 1 91.12 97 PRO B N 1
ATOM 3039 C CA . PRO B 1 97 ? 8.914 -28.562 -3.867 1 91.12 97 PRO B CA 1
ATOM 3040 C C . PRO B 1 97 ? 7.855 -29.406 -4.562 1 91.12 97 PRO B C 1
ATOM 3042 O O . PRO B 1 97 ? 7.887 -30.641 -4.469 1 91.12 97 PRO B O 1
ATOM 3045 N N . VAL B 1 98 ? 6.98 -28.828 -5.262 1 93.69 98 VAL B N 1
ATOM 3046 C CA . VAL B 1 98 ? 5.883 -29.516 -5.926 1 93.69 98 VAL B CA 1
ATOM 3047 C C . VAL B 1 98 ? 6.406 -30.266 -7.152 1 93.69 98 VAL B C 1
ATOM 3049 O O . VAL B 1 98 ? 6.137 -31.453 -7.328 1 93.69 98 VAL B O 1
ATOM 3052 N N . VAL B 1 99 ? 7.18 -29.516 -7.969 1 94.12 99 VAL B N 1
ATOM 3053 C CA . VAL B 1 99 ? 7.723 -30.109 -9.188 1 94.12 99 VAL B CA 1
ATOM 3054 C C . VAL B 1 99 ? 8.648 -31.266 -8.828 1 94.12 99 VAL B C 1
ATOM 3056 O O . VAL B 1 99 ? 8.625 -32.312 -9.484 1 94.12 99 VAL B O 1
ATOM 3059 N N . ASP B 1 100 ? 9.359 -31.172 -7.734 1 92.12 100 ASP B N 1
ATOM 3060 C CA . ASP B 1 100 ? 10.297 -32.188 -7.293 1 92.12 100 ASP B CA 1
ATOM 3061 C C . ASP B 1 100 ? 9.547 -33.438 -6.789 1 92.12 100 ASP B C 1
ATOM 3063 O O . ASP B 1 100 ? 10.07 -34.562 -6.863 1 92.12 100 ASP B O 1
ATOM 3067 N N . ALA B 1 101 ? 8.359 -33.219 -6.332 1 92.62 101 ALA B N 1
ATOM 3068 C CA . ALA B 1 101 ? 7.598 -34.312 -5.715 1 92.62 101 ALA B CA 1
ATOM 3069 C C . ALA B 1 101 ? 6.754 -35.031 -6.75 1 92.62 101 ALA B C 1
ATOM 3071 O O . ALA B 1 101 ? 6.234 -36.125 -6.48 1 92.62 101 ALA B O 1
ATOM 3072 N N . ALA B 1 102 ? 6.594 -34.469 -7.922 1 93.12 102 ALA B N 1
ATOM 3073 C CA . ALA B 1 102 ? 5.73 -35.094 -8.938 1 93.12 102 ALA B CA 1
ATOM 3074 C C . ALA B 1 102 ? 6.285 -36.438 -9.391 1 93.12 102 ALA B C 1
ATOM 3076 O O . ALA B 1 102 ? 7.461 -36.531 -9.75 1 93.12 102 ALA B O 1
ATOM 3077 N N . PRO B 1 103 ? 5.484 -37.5 -9.391 1 93.25 103 PRO B N 1
ATOM 3078 C CA . PRO B 1 103 ? 5.98 -38.812 -9.828 1 93.25 103 PRO B CA 1
ATOM 3079 C C . PRO B 1 103 ? 6.246 -38.875 -11.328 1 93.25 103 PRO B C 1
ATOM 3081 O O . PRO B 1 103 ? 5.562 -38.219 -12.109 1 93.25 103 PRO B O 1
ATOM 3084 N N . ALA B 1 104 ? 7.211 -39.719 -11.648 1 89.12 104 ALA B N 1
ATOM 3085 C CA . ALA B 1 104 ? 7.516 -39.969 -13.062 1 89.12 104 ALA B CA 1
ATOM 3086 C C . ALA B 1 104 ? 6.312 -40.531 -13.797 1 89.12 104 ALA B C 1
ATOM 3088 O O . ALA B 1 104 ? 5.598 -41.375 -13.25 1 89.12 104 ALA B O 1
ATOM 3089 N N . GLY B 1 105 ? 6.062 -40.062 -15.008 1 89.94 105 GLY B N 1
ATOM 3090 C CA . GLY B 1 105 ? 5.023 -40.625 -15.844 1 89.94 105 GLY B CA 1
ATOM 3091 C C . GLY B 1 105 ? 3.705 -39.875 -15.75 1 89.94 105 GLY B C 1
ATOM 3092 O O . GLY B 1 105 ? 2.828 -40.062 -16.609 1 89.94 105 GLY B O 1
ATOM 3093 N N . LEU B 1 106 ? 3.465 -39.188 -14.594 1 94.56 106 LEU B N 1
ATOM 3094 C CA . LEU B 1 106 ? 2.266 -38.375 -14.492 1 94.56 106 LEU B CA 1
ATOM 3095 C C . LEU B 1 106 ? 2.344 -37.188 -15.445 1 94.56 106 LEU B C 1
ATOM 3097 O O . LEU B 1 106 ? 3.367 -36.5 -15.516 1 94.56 106 LEU B O 1
ATOM 3101 N N . ARG B 1 107 ? 1.335 -37 -16.312 1 96.19 107 ARG B N 1
ATOM 3102 C CA . ARG B 1 107 ? 1.235 -35.781 -17.109 1 96.19 107 ARG B CA 1
ATOM 3103 C C . ARG B 1 107 ? 0.922 -34.594 -16.219 1 96.19 107 ARG B C 1
ATOM 3105 O O . ARG B 1 107 ? -0.242 -34.312 -15.914 1 96.19 107 ARG B O 1
ATOM 3112 N N . HIS B 1 108 ? 1.991 -33.938 -15.789 1 96.69 108 HIS B N 1
ATOM 3113 C CA . HIS B 1 108 ? 1.856 -32.906 -14.773 1 96.69 108 HIS B CA 1
ATOM 3114 C C . HIS B 1 108 ? 2.4 -31.562 -15.281 1 96.69 108 HIS B C 1
ATOM 3116 O O . HIS B 1 108 ? 3.455 -31.531 -15.922 1 96.69 108 HIS B O 1
ATOM 3122 N N . LEU B 1 109 ? 1.662 -30.5 -15.094 1 96.81 109 LEU B N 1
ATOM 3123 C CA . LEU B 1 109 ? 2.074 -29.12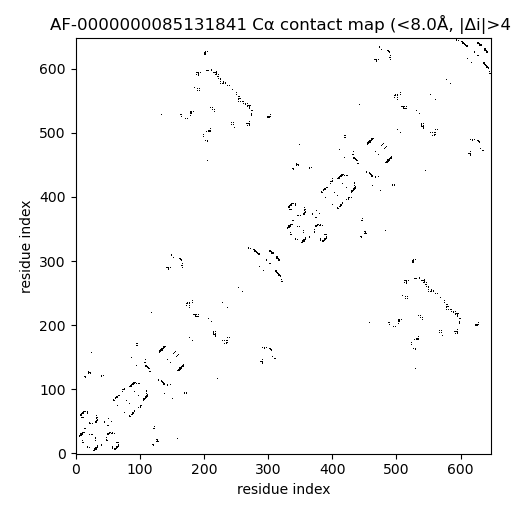5 -15.289 1 96.81 109 LEU B CA 1
ATOM 3124 C C . LEU B 1 109 ? 1.715 -28.281 -14.07 1 96.81 109 LEU B C 1
ATOM 3126 O O . LEU B 1 109 ? 0.541 -28.172 -13.711 1 96.81 109 LEU B O 1
ATOM 3130 N N . SER B 1 110 ? 2.732 -27.734 -13.422 1 96.81 110 SER B N 1
ATOM 3131 C CA . SER B 1 110 ? 2.484 -26.844 -12.289 1 96.81 110 SER B CA 1
ATOM 3132 C C . SER B 1 110 ? 2.148 -25.422 -12.75 1 96.81 110 SER B C 1
ATOM 3134 O O . SER B 1 110 ? 2.877 -24.844 -13.555 1 96.81 110 SER B O 1
ATOM 3136 N N . VAL B 1 111 ? 0.978 -24.891 -12.32 1 97 111 VAL B N 1
ATOM 3137 C CA . VAL B 1 111 ? 0.532 -23.547 -12.688 1 97 111 VAL B CA 1
ATOM 3138 C C . VAL B 1 111 ? 0.175 -22.766 -11.43 1 97 111 VAL B C 1
ATOM 3140 O O . VAL B 1 111 ? -0.004 -23.344 -10.352 1 97 111 VAL B O 1
ATOM 3143 N N . HIS B 1 112 ? 0.186 -21.484 -11.547 1 95.94 112 HIS B N 1
ATOM 3144 C CA . HIS B 1 112 ? -0.116 -20.609 -10.422 1 95.94 112 HIS B CA 1
ATOM 3145 C C . HIS B 1 112 ? -1.015 -19.453 -10.844 1 95.94 112 HIS B C 1
ATOM 3147 O O . HIS B 1 112 ? -0.532 -18.453 -11.375 1 95.94 112 HIS B O 1
ATOM 3153 N N . PRO B 1 113 ? -2.322 -19.609 -10.562 1 95 113 PRO B N 1
ATOM 3154 C CA . PRO B 1 113 ? -3.18 -18.453 -10.766 1 95 113 PRO B CA 1
ATOM 3155 C C . PRO B 1 113 ? -2.924 -17.344 -9.75 1 95 113 PRO B C 1
ATOM 3157 O O . PRO B 1 113 ? -2.984 -17.578 -8.539 1 95 113 PRO B O 1
ATOM 3160 N N . MET B 1 114 ? -2.568 -16.219 -10.328 1 92.25 114 MET B N 1
ATOM 3161 C CA . MET B 1 114 ? -2.424 -15.055 -9.461 1 92.25 114 MET B CA 1
ATOM 3162 C C . MET B 1 114 ? -3.787 -14.492 -9.07 1 92.25 114 MET B C 1
ATOM 3164 O O . MET B 1 114 ? -4.117 -13.352 -9.406 1 92.25 114 MET B O 1
ATOM 3168 N N . ALA B 1 115 ? -4.445 -15.32 -8.445 1 85.44 115 ALA B N 1
ATOM 3169 C CA . ALA B 1 115 ? -5.816 -15.055 -8.031 1 85.44 115 ALA B CA 1
ATOM 3170 C C . ALA B 1 115 ? -6.023 -15.406 -6.562 1 85.44 115 ALA B C 1
ATOM 3172 O O . ALA B 1 115 ? -5.152 -16.016 -5.938 1 85.44 115 ALA B O 1
ATOM 3173 N N . GLY B 1 116 ? -6.969 -15.023 -6.055 1 77.25 116 GLY B N 1
ATOM 3174 C CA . GLY B 1 116 ? -7.324 -15.336 -4.68 1 77.25 116 GLY B CA 1
ATOM 3175 C C . GLY B 1 116 ? -7.488 -14.102 -3.811 1 77.25 116 GLY B C 1
ATOM 3176 O O . GLY B 1 116 ? -6.879 -13.062 -4.078 1 77.25 116 GLY B O 1
ATOM 3177 N N . ARG B 1 117 ? -8.484 -14.164 -3.094 1 70.75 117 ARG B N 1
ATOM 3178 C CA . ARG B 1 117 ? -8.812 -13.117 -2.133 1 70.75 117 ARG B CA 1
ATOM 3179 C C . ARG B 1 117 ? -8.703 -13.641 -0.702 1 70.75 117 ARG B C 1
ATOM 3181 O O . ARG B 1 117 ? -8.32 -14.789 -0.48 1 70.75 117 ARG B O 1
ATOM 3188 N N . GLU B 1 118 ? -8.977 -12.695 0.106 1 67.56 118 GLU B N 1
ATOM 3189 C CA . GLU B 1 118 ? -9.055 -13.047 1.52 1 67.56 118 GLU B CA 1
ATOM 3190 C C . GLU B 1 118 ? -10.25 -13.953 1.797 1 67.56 118 GLU B C 1
ATOM 3192 O O . GLU B 1 118 ? -11.281 -13.852 1.131 1 67.56 118 GLU B O 1
ATOM 3197 N N . GLY B 1 119 ? -9.969 -15.305 2.123 1 70.56 119 GLY B N 1
ATOM 3198 C CA . GLY B 1 119 ? -11.031 -16.234 2.479 1 70.56 119 GLY B CA 1
ATOM 3199 C C . GLY B 1 119 ? -10.523 -17.641 2.721 1 70.56 119 GLY B C 1
ATOM 3200 O O . GLY B 1 119 ? -9.445 -18.016 2.246 1 70.56 119 GLY B O 1
ATOM 3201 N N . HIS B 1 120 ? -11.352 -18.172 3.51 1 78.88 120 HIS B N 1
ATOM 3202 C CA . HIS B 1 120 ? -10.969 -19.547 3.826 1 78.88 120 HIS B CA 1
ATOM 3203 C C . HIS B 1 120 ? -12.133 -20.5 3.609 1 78.88 120 HIS B C 1
ATOM 3205 O O . HIS B 1 120 ? -13.281 -20.188 3.92 1 78.88 120 HIS B O 1
ATOM 3211 N N . GLY B 1 121 ? -11.773 -21.625 2.932 1 87.5 121 GLY B N 1
ATOM 3212 C CA . GLY B 1 121 ? -12.773 -22.672 2.793 1 87.5 121 GLY B CA 1
ATOM 3213 C C . GLY B 1 121 ? -13.68 -22.484 1.592 1 87.5 121 GLY B C 1
ATOM 3214 O O . GLY B 1 121 ? -13.562 -21.484 0.873 1 87.5 121 GLY B O 1
ATOM 3215 N N . ALA B 1 122 ? -14.547 -23.438 1.439 1 93.38 122 ALA B N 1
ATOM 3216 C CA . ALA B 1 122 ? -15.445 -23.484 0.284 1 93.38 122 ALA B CA 1
ATOM 3217 C C . ALA B 1 122 ? -16.422 -22.328 0.306 1 93.38 122 ALA B C 1
ATOM 3219 O O . ALA B 1 122 ? -16.781 -21.781 -0.743 1 93.38 122 ALA B O 1
ATOM 3220 N N . ALA B 1 123 ? -16.734 -21.906 1.527 1 91.88 123 ALA B N 1
ATOM 3221 C CA . ALA B 1 123 ? -17.781 -20.891 1.679 1 91.88 123 ALA B CA 1
ATOM 3222 C C . ALA B 1 123 ? -17.281 -19.531 1.191 1 91.88 123 ALA B C 1
ATOM 3224 O O . ALA B 1 123 ? -18.094 -18.625 0.934 1 91.88 123 ALA B O 1
ATOM 3225 N N . SER B 1 124 ? -16.016 -19.375 1.073 1 91.94 124 SER B N 1
ATOM 3226 C CA . SER B 1 124 ? -15.453 -18.125 0.604 1 91.94 124 SER B CA 1
ATOM 3227 C C . SER B 1 124 ? -15.273 -18.125 -0.911 1 91.94 124 SER B C 1
ATOM 3229 O O . SER B 1 124 ? -14.742 -17.172 -1.481 1 91.94 124 SER B O 1
ATOM 3231 N N . ALA B 1 125 ? -15.758 -19.109 -1.555 1 94.5 125 ALA B N 1
ATOM 3232 C CA . ALA B 1 125 ? -15.539 -19.297 -2.986 1 94.5 125 ALA B CA 1
ATOM 3233 C C . ALA B 1 125 ? -16.188 -18.172 -3.791 1 94.5 125 ALA B C 1
ATOM 3235 O O . ALA B 1 125 ? -17.266 -17.703 -3.459 1 94.5 125 ALA B O 1
ATOM 3236 N N . ASP B 1 126 ? -15.539 -17.734 -4.805 1 93.94 126 ASP B N 1
ATOM 3237 C CA . ASP B 1 126 ? -15.977 -16.719 -5.754 1 93.94 126 ASP B CA 1
ATOM 3238 C C . ASP B 1 126 ? -15.445 -17.016 -7.156 1 93.94 126 ASP B C 1
ATOM 3240 O O . ASP B 1 126 ? -14.25 -16.891 -7.41 1 93.94 126 ASP B O 1
ATOM 3244 N N . PRO B 1 127 ? -16.312 -17.375 -8.086 1 92.12 127 PRO B N 1
ATOM 3245 C CA . PRO B 1 127 ? -15.867 -17.75 -9.422 1 92.12 127 PRO B CA 1
ATOM 3246 C C . PRO B 1 127 ? -15.234 -16.578 -10.188 1 92.12 127 PRO B C 1
ATOM 3248 O O . PRO B 1 127 ? -14.57 -16.797 -11.195 1 92.12 127 PRO B O 1
ATOM 3251 N N . SER B 1 128 ? -15.445 -15.352 -9.711 1 92.75 128 SER B N 1
ATOM 3252 C CA . SER B 1 128 ? -14.961 -14.188 -10.438 1 92.75 128 SER B CA 1
ATOM 3253 C C . SER B 1 128 ? -13.477 -13.938 -10.164 1 92.75 128 SER B C 1
ATOM 3255 O O . SER B 1 128 ? -12.844 -13.133 -10.844 1 92.75 128 SER B O 1
ATOM 3257 N N . ILE B 1 129 ? -12.828 -14.703 -9.203 1 90.88 129 ILE B N 1
ATOM 3258 C CA . ILE B 1 129 ? -11.438 -14.445 -8.852 1 90.88 129 ILE B CA 1
ATOM 3259 C C . ILE B 1 129 ? -10.539 -14.773 -10.039 1 90.88 129 ILE B C 1
ATOM 3261 O O . ILE B 1 129 ? -9.406 -14.281 -10.125 1 90.88 129 ILE B O 1
ATOM 3265 N N . TRP B 1 130 ? -11.055 -15.57 -10.984 1 88.31 130 TRP B N 1
ATOM 3266 C CA . TRP B 1 130 ? -10.266 -16.078 -12.094 1 88.31 130 TRP B CA 1
ATOM 3267 C C . TRP B 1 130 ? -10.273 -15.102 -13.266 1 88.31 130 TRP B C 1
ATOM 3269 O O . TRP B 1 130 ? -9.422 -15.18 -14.156 1 88.31 130 TRP B O 1
ATOM 3279 N N . ASP B 1 131 ? -11.25 -14.273 -13.266 1 91.12 131 ASP B N 1
ATOM 3280 C CA . ASP B 1 131 ? -11.438 -13.383 -14.406 1 91.12 131 ASP B CA 1
ATOM 3281 C C . ASP B 1 131 ? -10.25 -12.43 -14.555 1 91.12 131 ASP B C 1
ATOM 3283 O O . ASP B 1 131 ? -9.969 -11.641 -13.656 1 91.12 131 ASP B O 1
ATOM 3287 N N . GLY B 1 132 ? -9.531 -12.648 -15.648 1 91.44 132 GLY B N 1
ATOM 3288 C CA . GLY B 1 132 ? -8.453 -11.734 -15.984 1 91.44 132 GLY B CA 1
ATOM 3289 C C . GLY B 1 132 ? -7.191 -11.969 -15.188 1 91.44 132 GLY B C 1
ATOM 3290 O O . GLY B 1 132 ? -6.223 -11.211 -15.305 1 91.44 132 GLY B O 1
ATOM 3291 N N . ALA B 1 133 ? -7.184 -13.008 -14.438 1 93.25 133 ALA B N 1
ATOM 3292 C CA . ALA B 1 133 ? -6.023 -13.273 -13.586 1 93.25 133 ALA B CA 1
ATOM 3293 C C . ALA B 1 133 ? -4.832 -13.742 -14.422 1 93.25 133 ALA B C 1
ATOM 3295 O O . ALA B 1 133 ? -5 -14.469 -15.406 1 93.25 133 ALA B O 1
ATOM 3296 N N . SER B 1 134 ? -3.666 -13.305 -14.047 1 94.88 134 SER B N 1
ATOM 3297 C CA . SER B 1 134 ? -2.451 -13.852 -14.641 1 94.88 134 SER B CA 1
ATOM 3298 C C . SER B 1 134 ? -2.137 -15.234 -14.078 1 94.88 134 SER B C 1
ATOM 3300 O O . SER B 1 134 ? -2.418 -15.508 -12.906 1 94.88 134 SER B O 1
ATOM 3302 N N . TRP B 1 135 ? -1.566 -16.078 -14.914 1 96.38 135 TRP B N 1
ATOM 3303 C CA . TRP B 1 135 ? -1.136 -17.406 -14.523 1 96.38 135 TRP B CA 1
ATOM 3304 C C . TRP B 1 135 ? 0.345 -17.609 -14.828 1 96.38 135 TRP B C 1
ATOM 3306 O O . TRP B 1 135 ? 0.82 -17.25 -15.906 1 96.38 135 TRP B O 1
ATOM 3316 N N . ALA B 1 136 ? 1.008 -18.156 -13.898 1 96.31 136 ALA B N 1
ATOM 3317 C CA . ALA B 1 136 ? 2.354 -18.656 -14.172 1 96.31 136 ALA B CA 1
ATOM 3318 C C . ALA B 1 136 ? 2.322 -20.125 -14.586 1 96.31 136 ALA B C 1
ATOM 3320 O O . ALA B 1 136 ? 1.707 -20.953 -13.914 1 96.31 136 ALA B O 1
ATOM 3321 N N . PHE B 1 137 ? 2.881 -20.438 -15.727 1 97.06 137 PHE B N 1
ATOM 3322 C CA . PHE B 1 137 ? 3.133 -21.812 -16.156 1 97.06 137 PHE B CA 1
ATOM 3323 C C . PHE B 1 137 ? 4.566 -22.219 -15.852 1 97.06 137 PHE B C 1
ATOM 3325 O O . PHE B 1 137 ? 5.516 -21.578 -16.312 1 97.06 137 PHE B O 1
ATOM 3332 N N . VAL B 1 138 ? 4.695 -23.219 -15.07 1 96.69 138 VAL B N 1
ATOM 3333 C CA . VAL B 1 138 ? 6.027 -23.688 -14.711 1 96.69 138 VAL B CA 1
ATOM 3334 C C . VAL B 1 138 ? 6.465 -24.781 -15.688 1 96.69 138 VAL B C 1
ATOM 3336 O O . VAL B 1 138 ? 5.973 -25.906 -15.625 1 96.69 138 VAL B O 1
ATOM 3339 N N . LEU B 1 139 ? 7.441 -24.453 -16.547 1 94.88 139 LEU B N 1
ATOM 3340 C CA . LEU B 1 139 ? 7.875 -25.344 -17.609 1 94.88 139 LEU B CA 1
ATOM 3341 C C . LEU B 1 139 ? 9.328 -25.766 -17.406 1 94.88 139 LEU B C 1
ATOM 3343 O O . LEU B 1 139 ? 10.195 -24.938 -17.172 1 94.88 139 LEU B O 1
ATOM 3347 N N . HIS B 1 140 ? 9.523 -27.125 -17.391 1 85.31 140 HIS B N 1
ATOM 3348 C CA . HIS B 1 140 ? 10.859 -27.641 -17.125 1 85.31 140 HIS B CA 1
ATOM 3349 C C . HIS B 1 140 ? 11.328 -28.547 -18.266 1 85.31 140 HIS B C 1
ATOM 3351 O O . HIS B 1 140 ? 12.297 -29.297 -18.109 1 85.31 140 HIS B O 1
ATOM 3357 N N . GLY B 1 141 ? 10.633 -28.516 -19.266 1 78.75 141 GLY B N 1
ATOM 3358 C CA . GLY B 1 141 ? 11.094 -29.234 -20.453 1 78.75 141 GLY B CA 1
ATOM 3359 C C . GLY B 1 141 ? 10.516 -30.625 -20.562 1 78.75 141 GLY B C 1
ATOM 3360 O O . GLY B 1 141 ? 10.656 -31.281 -21.594 1 78.75 141 GLY B O 1
ATOM 3361 N N . SER B 1 142 ? 9.82 -31.172 -19.516 1 78.31 142 SER B N 1
ATOM 3362 C CA . SER B 1 142 ? 9.273 -32.531 -19.562 1 78.31 142 SER B CA 1
ATOM 3363 C C . SER B 1 142 ? 7.844 -32.531 -20.078 1 78.31 142 SER B C 1
ATOM 3365 O O . SER B 1 142 ? 7.301 -33.562 -20.422 1 78.31 142 SER B O 1
ATOM 3367 N N . GLU B 1 143 ? 7.25 -31.391 -20.203 1 87.62 143 GLU B N 1
ATOM 3368 C CA . GLU B 1 143 ? 5.863 -31.297 -20.641 1 87.62 143 GLU B CA 1
ATOM 3369 C C . GLU B 1 143 ? 5.762 -31.422 -22.172 1 87.62 143 GLU B C 1
ATOM 3371 O O . GLU B 1 143 ? 6.609 -30.906 -22.891 1 87.62 143 GLU B O 1
ATOM 3376 N N . SER B 1 144 ? 4.77 -32.125 -22.672 1 90.75 144 SER B N 1
ATOM 3377 C CA . SER B 1 144 ? 4.535 -32.188 -24.109 1 90.75 144 SER B CA 1
ATOM 3378 C C . SER B 1 144 ? 3.852 -30.922 -24.625 1 90.75 144 SER B C 1
ATOM 3380 O O . SER B 1 144 ? 3.193 -30.219 -23.859 1 90.75 144 SER B O 1
ATOM 3382 N N . ASP B 1 145 ? 4.02 -30.703 -25.859 1 90.19 145 ASP B N 1
ATOM 3383 C CA . ASP B 1 145 ? 3.334 -29.578 -26.5 1 90.19 145 ASP B CA 1
ATOM 3384 C C . ASP B 1 145 ? 1.82 -29.688 -26.312 1 90.19 145 ASP B C 1
ATOM 3386 O O . ASP B 1 145 ? 1.139 -28.688 -26.109 1 90.19 145 ASP B O 1
ATOM 3390 N N . ASP B 1 146 ? 1.408 -30.922 -26.391 1 91.31 146 ASP B N 1
ATOM 3391 C CA . ASP B 1 146 ? -0.027 -31.141 -26.266 1 91.31 146 ASP B CA 1
ATOM 3392 C C . ASP B 1 146 ? -0.514 -30.781 -24.859 1 91.31 146 ASP B C 1
ATOM 3394 O O . ASP B 1 146 ? -1.588 -30.203 -24.703 1 91.31 146 ASP B O 1
ATOM 3398 N N . ASP B 1 147 ? 0.263 -31.125 -23.875 1 93.75 147 ASP B N 1
ATOM 3399 C CA . ASP B 1 147 ? -0.105 -30.812 -22.484 1 93.75 147 ASP B CA 1
ATOM 3400 C C . ASP B 1 147 ? -0.156 -29.297 -22.266 1 93.75 147 ASP B C 1
ATOM 3402 O O . ASP B 1 147 ? -1.099 -28.781 -21.656 1 93.75 147 ASP B O 1
ATOM 3406 N N . VAL B 1 148 ? 0.833 -28.609 -22.812 1 94.94 148 VAL B N 1
ATOM 3407 C CA . VAL B 1 148 ? 0.895 -27.156 -22.672 1 94.94 148 VAL B CA 1
ATOM 3408 C C . VAL B 1 148 ? -0.289 -26.516 -23.391 1 94.94 148 VAL B C 1
ATOM 3410 O O . VAL B 1 148 ? -0.943 -25.625 -22.859 1 94.94 148 VAL B O 1
ATOM 3413 N N . ALA B 1 149 ? -0.594 -27.016 -24.578 1 93.12 149 ALA B N 1
ATOM 3414 C CA . ALA B 1 149 ? -1.725 -26.5 -25.344 1 93.12 149 ALA B CA 1
ATOM 3415 C C . ALA B 1 149 ? -3.041 -26.734 -24.609 1 93.12 149 ALA B C 1
ATOM 3417 O O . ALA B 1 149 ? -3.896 -25.859 -24.547 1 93.12 149 ALA B O 1
ATOM 3418 N N . THR B 1 150 ? -3.184 -27.938 -24.094 1 93.75 150 THR B N 1
ATOM 3419 C CA . THR B 1 150 ? -4.379 -28.266 -23.328 1 93.75 150 THR B CA 1
ATOM 3420 C C . THR B 1 150 ? -4.535 -27.344 -22.125 1 93.75 150 THR B C 1
ATOM 3422 O O . THR B 1 150 ? -5.637 -26.875 -21.828 1 93.75 150 THR B O 1
ATOM 3425 N N . ALA B 1 151 ? -3.459 -27.078 -21.438 1 95.62 151 ALA B N 1
ATOM 3426 C CA . ALA B 1 151 ? -3.482 -26.188 -20.281 1 95.62 151 ALA B CA 1
ATOM 3427 C C . ALA B 1 151 ? -3.875 -24.766 -20.703 1 95.62 151 ALA B C 1
ATOM 3429 O O . ALA B 1 151 ? -4.688 -24.125 -20.031 1 95.62 151 ALA B O 1
ATOM 3430 N N . LEU B 1 152 ? -3.312 -24.297 -21.797 1 95.25 152 LEU B N 1
ATOM 3431 C CA . LEU B 1 152 ? -3.646 -22.969 -22.297 1 95.25 152 LEU B CA 1
ATOM 3432 C C . LEU B 1 152 ? -5.129 -22.875 -22.641 1 95.25 152 LEU B C 1
ATOM 3434 O O . LEU B 1 152 ? -5.789 -21.891 -22.297 1 95.25 152 LEU B O 1
ATOM 3438 N N . GLU B 1 153 ? -5.574 -23.875 -23.312 1 92.94 153 GLU B N 1
ATOM 3439 C CA . GLU B 1 153 ? -6.992 -23.906 -23.656 1 92.94 153 GLU B CA 1
ATOM 3440 C C . GLU B 1 153 ? -7.875 -23.859 -22.422 1 92.94 153 GLU B C 1
ATOM 3442 O O . GLU B 1 153 ? -8.875 -23.141 -22.391 1 92.94 153 GLU B O 1
ATOM 3447 N N . PHE B 1 154 ? -7.504 -24.562 -21.469 1 93.19 154 PHE B N 1
ATOM 3448 C CA . PHE B 1 154 ? -8.266 -24.641 -20.234 1 93.19 154 PHE B CA 1
ATOM 3449 C C . PHE B 1 154 ? -8.281 -23.297 -19.516 1 93.19 154 PHE B C 1
ATOM 3451 O O . PHE B 1 154 ? -9.336 -22.797 -19.125 1 93.19 154 PHE B O 1
ATOM 3458 N N . VAL B 1 155 ? -7.109 -22.609 -19.359 1 93.69 155 VAL B N 1
ATOM 3459 C CA . VAL B 1 155 ? -7.02 -21.422 -18.5 1 93.69 155 VAL B CA 1
ATOM 3460 C C . VAL B 1 155 ? -7.664 -20.234 -19.219 1 93.69 155 VAL B C 1
ATOM 3462 O O . VAL B 1 155 ? -8.297 -19.391 -18.578 1 93.69 155 VAL B O 1
ATOM 3465 N N . PHE B 1 156 ? -7.516 -20.172 -20.531 1 93.06 156 PHE B N 1
ATOM 3466 C CA . PHE B 1 156 ? -8.117 -19.062 -21.25 1 93.06 156 PHE B CA 1
ATOM 3467 C C . PHE B 1 156 ? -9.594 -19.328 -21.516 1 93.06 156 PHE B C 1
ATOM 3469 O O . PHE B 1 156 ? -10.406 -18.391 -21.547 1 93.06 156 PHE B O 1
ATOM 3476 N N . GLY B 1 157 ? -9.961 -20.516 -21.703 1 88.62 157 GLY B N 1
ATOM 3477 C CA . GLY B 1 157 ? -11.32 -20.875 -22.078 1 88.62 157 GLY B CA 1
ATOM 3478 C C . GLY B 1 157 ? -12.227 -21.078 -20.875 1 88.62 157 GLY B C 1
ATOM 3479 O O . GLY B 1 157 ? -13.281 -20.453 -20.766 1 88.62 157 GLY B O 1
ATOM 3480 N N . ASP B 1 158 ? -11.797 -21.891 -19.953 1 85.31 158 ASP B N 1
ATOM 3481 C CA . ASP B 1 158 ? -12.656 -22.312 -18.844 1 85.31 158 ASP B CA 1
ATOM 3482 C C . ASP B 1 158 ? -12.43 -21.422 -17.625 1 85.31 158 ASP B C 1
ATOM 3484 O O . ASP B 1 158 ? -13.391 -20.984 -16.984 1 85.31 158 ASP B O 1
ATOM 3488 N N . ALA B 1 159 ? -11.234 -21.062 -17.312 1 82.88 159 ALA B N 1
ATOM 3489 C CA . ALA B 1 159 ? -10.938 -20.297 -16.109 1 82.88 159 ALA B CA 1
ATOM 3490 C C . ALA B 1 159 ? -11.047 -18.797 -16.359 1 82.88 159 ALA B C 1
ATOM 3492 O O . ALA B 1 159 ? -11.398 -18.031 -15.461 1 82.88 159 ALA B O 1
ATOM 3493 N N . GLY B 1 160 ? -10.758 -18.391 -17.656 1 85.75 160 GLY B N 1
ATOM 3494 C CA . GLY B 1 160 ? -10.852 -16.984 -18 1 85.75 160 GLY B CA 1
ATOM 3495 C C . GLY B 1 160 ? -9.633 -16.188 -17.594 1 85.75 160 GLY B C 1
ATOM 3496 O O . GLY B 1 160 ? -9.766 -15.062 -17.094 1 85.75 160 GLY B O 1
ATOM 3497 N N . ALA B 1 161 ? -8.484 -16.734 -17.844 1 89.06 161 ALA B N 1
ATOM 3498 C CA . ALA B 1 161 ? -7.223 -16.062 -17.531 1 89.06 161 ALA B CA 1
ATOM 3499 C C . ALA B 1 161 ? -7.043 -14.812 -18.375 1 89.06 161 ALA B C 1
ATOM 3501 O O . ALA B 1 161 ? -7.539 -14.734 -19.5 1 89.06 161 ALA B O 1
ATOM 3502 N N . GLY B 1 162 ? -6.336 -13.922 -17.812 1 91.56 162 GLY B N 1
ATOM 3503 C CA . GLY B 1 162 ? -6 -12.703 -18.531 1 91.56 162 GLY B CA 1
ATOM 3504 C C . GLY B 1 162 ? -4.648 -12.773 -19.219 1 91.56 162 GLY B C 1
ATOM 3505 O O . GLY B 1 162 ? -4.449 -12.164 -20.266 1 91.56 162 GLY B O 1
ATOM 3506 N N . ALA B 1 163 ? -3.764 -13.477 -18.625 1 95.19 163 ALA B N 1
ATOM 3507 C CA . ALA B 1 163 ? -2.408 -13.594 -19.156 1 95.19 163 ALA B CA 1
ATOM 3508 C C . ALA B 1 163 ? -1.707 -14.836 -18.625 1 95.19 163 ALA B C 1
ATOM 3510 O O . ALA B 1 163 ? -2.008 -15.289 -17.516 1 95.19 163 ALA B O 1
ATOM 3511 N N . VAL B 1 164 ? -0.817 -15.375 -19.422 1 96.06 164 VAL B N 1
ATOM 3512 C CA . VAL B 1 164 ? 0.022 -16.484 -19 1 96.06 164 VAL B CA 1
ATOM 3513 C C . VAL B 1 164 ? 1.494 -16.141 -19.203 1 96.06 164 VAL B C 1
ATOM 3515 O O . VAL B 1 164 ? 1.878 -15.648 -20.281 1 96.06 164 VAL B O 1
ATOM 3518 N N . VAL B 1 165 ? 2.213 -16.375 -18.156 1 96.06 165 VAL B N 1
ATOM 3519 C CA . VAL B 1 165 ? 3.664 -16.219 -18.188 1 96.06 165 VAL B CA 1
ATOM 3520 C C . VAL B 1 165 ? 4.324 -17.562 -17.891 1 96.06 165 VAL B C 1
ATOM 3522 O O . VAL B 1 165 ? 3.873 -18.297 -17 1 96.06 165 VAL B O 1
ATOM 3525 N N . ALA B 1 166 ? 5.371 -17.875 -18.688 1 95.69 166 ALA B N 1
ATOM 3526 C CA . ALA B 1 166 ? 6.086 -19.141 -18.5 1 95.69 166 ALA B CA 1
ATOM 3527 C C . ALA B 1 166 ? 7.434 -18.906 -17.828 1 95.69 166 ALA B C 1
ATOM 3529 O O . ALA B 1 166 ? 8.156 -17.969 -18.156 1 95.69 166 ALA B O 1
ATOM 3530 N N . LEU B 1 167 ? 7.688 -19.719 -16.828 1 94.44 167 LEU B N 1
ATOM 3531 C CA . LEU B 1 167 ? 8.977 -19.703 -16.141 1 94.44 167 LEU B CA 1
ATOM 3532 C C . LEU B 1 167 ? 9.297 -21.078 -15.57 1 94.44 167 LEU B C 1
ATOM 3534 O O . LEU B 1 167 ? 8.453 -21.984 -15.578 1 94.44 167 LEU B O 1
ATOM 3538 N N . ASP B 1 168 ? 10.539 -21.281 -15.203 1 93.5 168 ASP B N 1
ATOM 3539 C CA . ASP B 1 168 ? 10.836 -22.516 -14.477 1 93.5 168 ASP B CA 1
ATOM 3540 C C . ASP B 1 168 ? 10.523 -22.359 -12.984 1 93.5 168 ASP B C 1
ATOM 3542 O O . ASP B 1 168 ? 10.125 -21.281 -12.539 1 93.5 168 ASP B O 1
ATOM 3546 N N . ALA B 1 169 ? 10.703 -23.438 -12.258 1 94.31 169 ALA B N 1
ATOM 3547 C CA . ALA B 1 169 ? 10.273 -23.469 -10.859 1 94.31 169 ALA B CA 1
ATOM 3548 C C . ALA B 1 169 ? 11.094 -22.484 -10.016 1 94.31 169 ALA B C 1
ATOM 3550 O O . ALA B 1 169 ? 10.547 -21.781 -9.156 1 94.31 169 ALA B O 1
ATOM 3551 N N . THR B 1 170 ? 12.383 -22.391 -10.266 1 93.06 170 THR B N 1
ATOM 3552 C CA . THR B 1 170 ? 13.258 -21.5 -9.516 1 93.06 170 THR B CA 1
ATOM 3553 C C . THR B 1 170 ? 12.914 -20.047 -9.797 1 93.06 170 THR B C 1
ATOM 3555 O O . THR B 1 170 ? 12.727 -19.25 -8.867 1 93.06 170 THR B O 1
ATOM 3558 N N . ALA B 1 171 ? 12.758 -19.719 -11.062 1 93.31 171 ALA B N 1
ATOM 3559 C CA . ALA B 1 171 ? 12.398 -18.359 -11.445 1 93.31 171 ALA B CA 1
ATOM 3560 C C . ALA B 1 171 ? 11.039 -17.969 -10.867 1 93.31 171 ALA B C 1
ATOM 3562 O O . ALA B 1 171 ? 10.844 -16.828 -10.438 1 93.31 171 ALA B O 1
ATOM 3563 N N . HIS B 1 172 ? 10.141 -18.906 -10.883 1 94.88 172 HIS B N 1
ATOM 3564 C CA . HIS B 1 172 ? 8.828 -18.641 -10.312 1 94.88 172 HIS B CA 1
ATOM 3565 C C . HIS B 1 172 ? 8.93 -18.266 -8.836 1 94.88 172 HIS B C 1
ATOM 3567 O O . HIS B 1 172 ? 8.438 -17.219 -8.422 1 94.88 172 HIS B O 1
ATOM 3573 N N . ASP B 1 173 ? 9.578 -19.125 -8.078 1 94.69 173 ASP B N 1
ATOM 3574 C CA . ASP B 1 173 ? 9.625 -18.922 -6.629 1 94.69 173 ASP B CA 1
ATOM 3575 C C . ASP B 1 173 ? 10.375 -17.641 -6.277 1 94.69 173 ASP B C 1
ATOM 3577 O O . ASP B 1 173 ? 9.961 -16.906 -5.379 1 94.69 173 ASP B O 1
ATOM 3581 N N . GLU B 1 174 ? 11.406 -17.344 -7.031 1 93.88 174 GLU B N 1
ATOM 3582 C CA . GLU B 1 174 ? 12.156 -16.109 -6.82 1 93.88 174 GLU B CA 1
ATOM 3583 C C . GLU B 1 174 ? 11.32 -14.891 -7.203 1 93.88 174 GLU B C 1
ATOM 3585 O O . GLU B 1 174 ? 11.336 -13.875 -6.5 1 93.88 174 GLU B O 1
ATOM 3590 N N . THR B 1 175 ? 10.617 -15.016 -8.289 1 93.38 175 THR B N 1
ATOM 3591 C CA . THR B 1 175 ? 9.75 -13.93 -8.734 1 93.38 175 THR B CA 1
ATOM 3592 C C . THR B 1 175 ? 8.648 -13.664 -7.711 1 93.38 175 THR B C 1
ATOM 3594 O O . THR B 1 175 ? 8.422 -12.516 -7.328 1 93.38 175 THR B O 1
ATOM 3597 N N . LEU B 1 176 ? 8.039 -14.672 -7.207 1 93.88 176 LEU B N 1
ATOM 3598 C CA . LEU B 1 176 ? 6.93 -14.508 -6.273 1 93.88 176 LEU B CA 1
ATOM 3599 C C . LEU B 1 176 ? 7.418 -13.969 -4.938 1 93.88 176 LEU B C 1
ATOM 3601 O O . LEU B 1 176 ? 6.695 -13.234 -4.258 1 93.88 176 LEU B O 1
ATOM 3605 N N . ALA B 1 177 ? 8.68 -14.32 -4.574 1 94.75 177 ALA B N 1
ATOM 3606 C CA . ALA B 1 177 ? 9.258 -13.742 -3.365 1 94.75 177 ALA B CA 1
ATOM 3607 C C . ALA B 1 177 ? 9.227 -12.219 -3.418 1 94.75 177 ALA B C 1
ATOM 3609 O O . ALA B 1 177 ? 8.938 -11.562 -2.412 1 94.75 177 ALA B O 1
ATOM 3610 N N . VAL B 1 178 ? 9.398 -11.703 -4.617 1 94.31 178 VAL B N 1
ATOM 3611 C CA . VAL B 1 178 ? 9.531 -10.258 -4.773 1 94.31 178 VAL B CA 1
ATOM 3612 C C . VAL B 1 178 ? 8.156 -9.633 -5.012 1 94.31 178 VAL B C 1
ATOM 3614 O O . VAL B 1 178 ? 7.797 -8.648 -4.367 1 94.31 178 VAL B O 1
ATOM 3617 N N . VAL B 1 179 ? 7.32 -10.25 -5.809 1 93 179 VAL B N 1
ATOM 3618 C CA . VAL B 1 179 ? 6.152 -9.531 -6.316 1 93 179 VAL B CA 1
ATOM 3619 C C . VAL B 1 179 ? 4.938 -9.859 -5.453 1 93 179 VAL B C 1
ATOM 3621 O O . VAL B 1 179 ? 3.865 -9.273 -5.629 1 93 179 VAL B O 1
ATOM 3624 N N . SER B 1 180 ? 5.086 -10.734 -4.465 1 93.31 180 SER B N 1
ATOM 3625 C CA . SER B 1 180 ? 3.947 -11.109 -3.637 1 93.31 180 SER B CA 1
ATOM 3626 C C . SER B 1 180 ? 4.352 -11.266 -2.176 1 93.31 180 SER B C 1
ATOM 3628 O O . SER B 1 180 ? 3.861 -10.547 -1.306 1 93.31 180 SER B O 1
ATOM 3630 N N . HIS B 1 181 ? 5.34 -12.148 -1.881 1 95.19 181 HIS B N 1
ATOM 3631 C CA . HIS B 1 181 ? 5.645 -12.523 -0.502 1 95.19 181 HIS B CA 1
ATOM 3632 C C . HIS B 1 181 ? 6.27 -11.352 0.254 1 95.19 181 HIS B C 1
ATOM 3634 O O . HIS B 1 181 ? 5.863 -11.047 1.378 1 95.19 181 HIS B O 1
ATOM 3640 N N . LEU B 1 182 ? 7.207 -10.695 -0.393 1 96.38 182 LEU B N 1
ATOM 3641 C CA . LEU B 1 182 ? 7.918 -9.602 0.259 1 96.38 182 LEU B CA 1
ATOM 3642 C C . LEU B 1 182 ? 6.961 -8.469 0.616 1 96.38 182 LEU B C 1
ATOM 3644 O O . LEU B 1 182 ? 6.973 -7.973 1.744 1 96.38 182 LEU B O 1
ATOM 3648 N N . PRO B 1 183 ? 6.074 -8.062 -0.284 1 96.81 183 PRO B N 1
ATOM 3649 C CA . PRO B 1 183 ? 5.117 -7.023 0.088 1 96.81 183 PRO B CA 1
ATOM 3650 C C . PRO B 1 183 ? 4.297 -7.391 1.324 1 96.81 183 PRO B C 1
ATOM 3652 O O . PRO B 1 183 ? 3.99 -6.52 2.145 1 96.81 183 PRO B O 1
ATOM 3655 N N . HIS B 1 184 ? 3.938 -8.641 1.504 1 96.94 184 HIS B N 1
ATOM 3656 C CA . HIS B 1 184 ? 3.215 -9.07 2.697 1 96.94 184 HIS B CA 1
ATOM 3657 C C . HIS B 1 184 ? 4.078 -8.93 3.945 1 96.94 184 HIS B C 1
ATOM 3659 O O . HIS B 1 184 ? 3.596 -8.477 4.988 1 96.94 184 HIS B O 1
ATOM 3665 N N . LEU B 1 185 ? 5.32 -9.297 3.826 1 98.19 185 LEU B N 1
ATOM 3666 C CA . LEU B 1 185 ? 6.223 -9.172 4.965 1 98.19 185 LEU B CA 1
ATOM 3667 C C . LEU B 1 185 ? 6.461 -7.707 5.316 1 98.19 185 LEU B C 1
ATOM 3669 O O . LEU B 1 185 ? 6.535 -7.348 6.492 1 98.19 185 LEU B O 1
ATOM 3673 N N . LEU B 1 186 ? 6.613 -6.879 4.293 1 98.69 186 LEU B N 1
ATOM 3674 C CA . LEU B 1 186 ? 6.812 -5.453 4.516 1 98.69 186 LEU B CA 1
ATOM 3675 C C . LEU B 1 186 ? 5.613 -4.84 5.23 1 98.69 186 LEU B C 1
ATOM 3677 O O . LEU B 1 186 ? 5.777 -4.062 6.176 1 98.69 186 LEU B O 1
ATOM 3681 N N . ALA B 1 187 ? 4.426 -5.215 4.789 1 98.38 187 ALA B N 1
ATOM 3682 C CA . ALA B 1 187 ? 3.215 -4.727 5.441 1 98.38 187 ALA B CA 1
ATOM 3683 C C . ALA B 1 187 ? 3.156 -5.18 6.898 1 98.38 187 ALA B C 1
ATOM 3685 O O . ALA B 1 187 ? 2.82 -4.395 7.789 1 98.38 187 ALA B O 1
ATOM 3686 N N . ALA B 1 188 ? 3.506 -6.426 7.105 1 98.25 188 ALA B N 1
ATOM 3687 C CA . ALA B 1 188 ? 3.514 -6.953 8.469 1 98.25 188 ALA B CA 1
ATOM 3688 C C . ALA B 1 188 ? 4.531 -6.215 9.336 1 98.25 188 ALA B C 1
ATOM 3690 O O . ALA B 1 188 ? 4.246 -5.887 10.492 1 98.25 188 ALA B O 1
ATOM 3691 N N . ALA B 1 189 ? 5.719 -5.961 8.789 1 98.38 189 ALA B N 1
ATOM 3692 C CA . ALA B 1 189 ? 6.73 -5.211 9.523 1 98.38 189 ALA B CA 1
ATOM 3693 C C . ALA B 1 189 ? 6.223 -3.82 9.891 1 98.38 189 ALA B C 1
ATOM 3695 O O . ALA B 1 189 ? 6.426 -3.357 11.016 1 98.38 189 ALA B O 1
ATOM 3696 N N . MET B 1 190 ? 5.547 -3.176 8.961 1 96.81 190 MET B N 1
ATOM 3697 C CA . MET B 1 190 ? 4.977 -1.863 9.25 1 96.81 190 MET B CA 1
ATOM 3698 C C . MET B 1 190 ? 3.92 -1.958 10.344 1 96.81 190 MET B C 1
ATOM 3700 O O . MET B 1 190 ? 3.857 -1.101 11.227 1 96.81 190 MET B O 1
ATOM 3704 N N . GLY B 1 191 ? 3.053 -2.998 10.25 1 95.12 191 GLY B N 1
ATOM 3705 C CA . GLY B 1 191 ? 2.092 -3.217 11.32 1 95.12 191 GLY B CA 1
ATOM 3706 C C . GLY B 1 191 ? 2.736 -3.342 12.688 1 95.12 191 GLY B C 1
ATOM 3707 O O . GLY B 1 191 ? 2.236 -2.793 13.672 1 95.12 191 GLY B O 1
ATOM 3708 N N . ARG B 1 192 ? 3.84 -3.998 12.742 1 95.06 192 ARG B N 1
ATOM 3709 C CA . ARG B 1 192 ? 4.539 -4.207 14.008 1 95.06 192 ARG B CA 1
ATOM 3710 C C . ARG B 1 192 ? 5.16 -2.906 14.508 1 95.06 192 ARG B C 1
ATOM 3712 O O . ARG B 1 192 ? 5.191 -2.652 15.711 1 95.06 192 ARG B O 1
ATOM 3719 N N . VAL B 1 193 ? 5.699 -2.092 13.594 1 94.25 193 VAL B N 1
ATOM 3720 C CA . VAL B 1 193 ? 6.211 -0.775 13.961 1 94.25 193 VAL B CA 1
ATOM 3721 C C . VAL B 1 193 ? 5.121 0.024 14.672 1 94.25 193 VAL B C 1
ATOM 3723 O O . VAL B 1 193 ? 5.383 0.681 15.68 1 94.25 193 VAL B O 1
ATOM 3726 N N . LEU B 1 194 ? 3.904 -0.116 14.156 1 90.38 194 LEU B N 1
ATOM 3727 C CA . LEU B 1 194 ? 2.781 0.654 14.68 1 90.38 194 LEU B CA 1
ATOM 3728 C C . LEU B 1 194 ? 2.381 0.157 16.062 1 90.38 194 LEU B C 1
ATOM 3730 O O . LEU B 1 194 ? 1.873 0.928 16.875 1 90.38 194 LEU B O 1
ATOM 3734 N N . VAL B 1 195 ? 2.576 -1.085 16.297 1 85.94 195 VAL B N 1
ATOM 3735 C CA . VAL B 1 195 ? 2.297 -1.643 17.609 1 85.94 195 VAL B CA 1
ATOM 3736 C C . VAL B 1 195 ? 3.371 -1.193 18.609 1 85.94 195 VAL B C 1
ATOM 3738 O O . VAL B 1 195 ? 3.061 -0.787 19.719 1 85.94 195 VAL B O 1
ATOM 3741 N N . ALA B 1 196 ? 4.633 -1.372 18.156 1 75.69 196 ALA B N 1
ATOM 3742 C CA . ALA B 1 196 ? 5.766 -1.063 19.031 1 75.69 196 ALA B CA 1
ATOM 3743 C C . ALA B 1 196 ? 5.836 0.431 19.328 1 75.69 196 ALA B C 1
ATOM 3745 O O . ALA B 1 196 ? 6.312 0.835 20.391 1 75.69 196 ALA B O 1
ATOM 3746 N N . ASP B 1 197 ? 5.715 1.176 18.203 1 65.44 197 ASP B N 1
ATOM 3747 C CA . ASP B 1 197 ? 5.898 2.621 18.297 1 65.44 197 ASP B CA 1
ATOM 3748 C C . ASP B 1 197 ? 4.871 3.246 19.234 1 65.44 197 ASP B C 1
ATOM 3750 O O . ASP B 1 197 ? 3.67 3.215 18.969 1 65.44 197 ASP B O 1
ATOM 3754 N N . SER B 1 198 ? 5.285 3.215 20.453 1 56.88 198 SER B N 1
ATOM 3755 C CA . SER B 1 198 ? 4.629 3.982 21.516 1 56.88 198 SER B CA 1
ATOM 3756 C C . SER B 1 198 ? 4.332 5.406 21.062 1 56.88 198 SER B C 1
ATOM 3758 O O . SER B 1 198 ? 3.857 6.23 21.844 1 56.88 198 SER B O 1
ATOM 3760 N N . GLY B 1 199 ? 4.594 5.594 19.766 1 62.5 199 GLY B N 1
ATOM 3761 C CA . GLY B 1 199 ? 4.457 6.969 19.312 1 62.5 199 GLY B CA 1
ATOM 3762 C C . GLY B 1 199 ? 3.248 7.672 19.906 1 62.5 199 GLY B C 1
ATOM 3763 O O . GLY B 1 199 ? 2.846 7.387 21.031 1 62.5 199 GLY B O 1
ATOM 3764 N N . HIS B 1 200 ? 2.971 8.75 19.328 1 74 200 HIS B N 1
ATOM 3765 C CA . HIS B 1 200 ? 1.834 9.531 19.797 1 74 200 HIS B CA 1
ATOM 3766 C C . HIS B 1 200 ? 0.518 8.812 19.531 1 74 200 HIS B C 1
ATOM 3768 O O . HIS B 1 200 ? 0.28 8.352 18.406 1 74 200 HIS B O 1
ATOM 3774 N N . PRO B 1 201 ? -0.22 8.484 20.562 1 77.56 201 PRO B N 1
ATOM 3775 C CA . PRO B 1 201 ? -1.452 7.707 20.422 1 77.56 201 PRO B CA 1
ATOM 3776 C C . PRO B 1 201 ? -2.369 8.242 19.328 1 77.56 201 PRO B C 1
ATOM 3778 O O . PRO B 1 201 ? -3.189 7.496 18.781 1 77.56 201 PRO B O 1
ATOM 3781 N N . ALA B 1 202 ? -2.172 9.523 19.078 1 76.62 202 ALA B N 1
ATOM 3782 C CA . ALA B 1 202 ? -3.066 10.109 18.078 1 76.62 202 ALA B CA 1
ATOM 3783 C C . ALA B 1 202 ? -2.51 9.93 16.672 1 76.62 202 ALA B C 1
ATOM 3785 O O . ALA B 1 202 ? -3.066 10.453 15.703 1 76.62 202 ALA B O 1
ATOM 3786 N N . ALA B 1 203 ? -1.422 9.117 16.516 1 79.38 203 ALA B N 1
ATOM 3787 C CA . ALA B 1 203 ? -0.751 8.906 15.234 1 79.38 203 ALA B CA 1
ATOM 3788 C C . ALA B 1 203 ? -1.717 8.336 14.203 1 79.38 203 ALA B C 1
ATOM 3790 O O . ALA B 1 203 ? -1.666 8.711 13.023 1 79.38 203 ALA B O 1
ATOM 3791 N N . TRP B 1 204 ? -2.701 7.68 14.672 1 83.31 204 TRP B N 1
ATOM 3792 C CA . TRP B 1 204 ? -3.605 6.969 13.773 1 83.31 204 TRP B CA 1
ATOM 3793 C C . TRP B 1 204 ? -4.566 7.938 13.086 1 83.31 204 TRP B C 1
ATOM 3795 O O . TRP B 1 204 ? -5.109 7.637 12.023 1 83.31 204 TRP B O 1
ATOM 3805 N N . TRP B 1 205 ? -4.719 9.062 13.664 1 90.25 205 TRP B N 1
ATOM 3806 C CA . TRP B 1 205 ? -5.602 10.062 13.07 1 90.25 205 TRP B CA 1
ATOM 3807 C C . TRP B 1 205 ? -4.902 10.812 11.945 1 90.25 205 TRP B C 1
ATOM 3809 O O . TRP B 1 205 ? -5.551 11.484 11.141 1 90.25 205 TRP B O 1
ATOM 3819 N N . LEU B 1 206 ? -3.529 10.633 11.898 1 92 206 LEU B N 1
ATOM 3820 C CA . LEU B 1 206 ? -2.752 11.406 10.938 1 92 206 LEU B CA 1
ATOM 3821 C C . LEU B 1 206 ? -2.238 10.516 9.812 1 92 206 LEU B C 1
ATOM 3823 O O . LEU B 1 206 ? -1.434 10.953 8.984 1 92 206 LEU B O 1
ATOM 3827 N N . GLY B 1 207 ? -2.723 9.289 9.812 1 89.31 207 GLY B N 1
ATOM 3828 C CA . GLY B 1 207 ? -2.26 8.352 8.797 1 89.31 207 GLY B CA 1
ATOM 3829 C C . GLY B 1 207 ? -2.607 8.789 7.387 1 89.31 207 GLY B C 1
ATOM 3830 O O . GLY B 1 207 ? -3.725 9.234 7.129 1 89.31 207 GLY B O 1
ATOM 3831 N N . SER B 1 208 ? -1.693 8.688 6.473 1 83.25 208 SER B N 1
ATOM 3832 C CA . SER B 1 208 ? -1.848 9.055 5.07 1 83.25 208 SER B CA 1
ATOM 3833 C C . SER B 1 208 ? -2.271 7.859 4.227 1 83.25 208 SER B C 1
ATOM 3835 O O . SER B 1 208 ? -2.408 6.746 4.742 1 83.25 208 SER B O 1
ATOM 3837 N N . GLY B 1 209 ? -2.539 8.102 2.936 1 89.56 209 GLY B N 1
ATOM 3838 C CA . GLY B 1 209 ? -2.809 7.031 1.988 1 89.56 209 GLY B CA 1
ATOM 3839 C C . GLY B 1 209 ? -1.649 6.062 1.838 1 89.56 209 GLY B C 1
ATOM 3840 O O . GLY B 1 209 ? -1.857 4.859 1.671 1 89.56 209 GLY B O 1
ATOM 3841 N N . SER B 1 210 ? -0.465 6.633 1.975 1 93 210 SER B N 1
ATOM 3842 C CA . SER B 1 210 ? 0.716 5.785 1.864 1 93 210 SER B CA 1
ATOM 3843 C C . SER B 1 210 ? 0.785 4.777 3.01 1 93 210 SER B C 1
ATOM 3845 O O . SER B 1 210 ? 1.244 3.65 2.826 1 93 210 SER B O 1
ATOM 3847 N N . LEU B 1 211 ? 0.307 5.184 4.223 1 93.88 211 LEU B N 1
ATOM 3848 C CA . LEU B 1 211 ? 0.288 4.262 5.352 1 93.88 211 LEU B CA 1
ATOM 3849 C C . LEU B 1 211 ? -0.74 3.156 5.137 1 93.88 211 LEU B C 1
ATOM 3851 O O . LEU B 1 211 ? -0.47 1.988 5.422 1 93.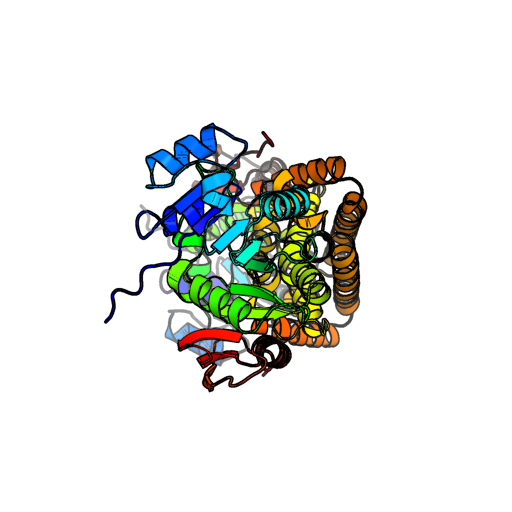88 211 LEU B O 1
ATOM 3855 N N . ARG B 1 212 ? -1.851 3.562 4.652 1 94.38 212 ARG B N 1
ATOM 3856 C CA . ARG B 1 212 ? -2.883 2.572 4.367 1 94.38 212 ARG B CA 1
ATOM 3857 C C . ARG B 1 212 ? -2.385 1.535 3.365 1 94.38 212 ARG B C 1
ATOM 3859 O O . ARG B 1 212 ? -2.582 0.334 3.559 1 94.38 212 ARG B O 1
ATOM 3866 N N . ASP B 1 213 ? -1.729 1.99 2.342 1 96.19 213 ASP B N 1
ATOM 3867 C CA . ASP B 1 213 ? -1.145 1.082 1.359 1 96.19 213 ASP B CA 1
ATOM 3868 C C . ASP B 1 213 ? -0.12 0.156 2.01 1 96.19 213 ASP B C 1
ATOM 3870 O O . ASP B 1 213 ? -0.135 -1.056 1.779 1 96.19 213 ASP B O 1
ATOM 3874 N N . ALA B 1 214 ? 0.703 0.708 2.848 1 97 214 ALA B N 1
ATOM 3875 C CA . ALA B 1 214 ? 1.842 -0.003 3.422 1 97 214 ALA B CA 1
ATOM 3876 C C . ALA B 1 214 ? 1.384 -1.031 4.453 1 97 214 ALA B C 1
ATOM 3878 O O . ALA B 1 214 ? 2.166 -1.886 4.875 1 97 214 ALA B O 1
ATOM 3879 N N . THR B 1 215 ? 0.016 -0.997 4.812 1 96.25 215 THR B N 1
ATOM 3880 C CA . THR B 1 215 ? -0.393 -1.86 5.914 1 96.25 215 THR B CA 1
ATOM 3881 C C . THR B 1 215 ? -1.586 -2.723 5.512 1 96.25 215 THR B C 1
ATOM 3883 O O . THR B 1 215 ? -1.978 -3.631 6.246 1 96.25 215 THR B O 1
ATOM 3886 N N . ARG B 1 216 ? -2.154 -2.467 4.402 1 96.19 216 ARG B N 1
ATOM 3887 C CA . ARG B 1 216 ? -3.42 -3.092 4.027 1 96.19 216 ARG B CA 1
ATOM 3888 C C . ARG B 1 216 ? -3.342 -4.609 4.16 1 96.19 216 ARG B C 1
ATOM 3890 O O . ARG B 1 216 ? -4.176 -5.223 4.832 1 96.19 216 ARG B O 1
ATOM 3897 N N . VAL B 1 217 ? -2.324 -5.215 3.6 1 95.94 217 VAL B N 1
ATOM 3898 C CA . VAL B 1 217 ? -2.314 -6.672 3.525 1 95.94 217 VAL B CA 1
ATOM 3899 C C . VAL B 1 217 ? -1.788 -7.254 4.836 1 95.94 217 VAL B C 1
ATOM 3901 O O . VAL B 1 217 ? -1.798 -8.469 5.031 1 95.94 217 VAL B O 1
ATOM 3904 N N . ALA B 1 218 ? -1.347 -6.406 5.742 1 96.69 218 ALA B N 1
ATOM 3905 C CA . ALA B 1 218 ? -1.038 -6.871 7.094 1 96.69 218 ALA B CA 1
ATOM 3906 C C . ALA B 1 218 ? -2.305 -7.301 7.828 1 96.69 218 ALA B C 1
ATOM 3908 O O . ALA B 1 218 ? -2.232 -7.938 8.883 1 96.69 218 ALA B O 1
ATOM 3909 N N . ARG B 1 219 ? -3.441 -6.949 7.32 1 94.38 219 ARG B N 1
ATOM 3910 C CA . ARG B 1 219 ? -4.707 -7.32 7.945 1 94.38 219 ARG B CA 1
ATOM 3911 C C . ARG B 1 219 ? -5.219 -8.648 7.398 1 94.38 219 ARG B C 1
ATOM 3913 O O . ARG B 1 219 ? -6.316 -9.086 7.746 1 94.38 219 ARG B O 1
ATOM 3920 N N . SER B 1 220 ? -4.402 -9.328 6.586 1 91.19 220 SER B N 1
ATOM 3921 C CA . SER B 1 220 ? -4.715 -10.688 6.148 1 91.19 220 SER B CA 1
ATOM 3922 C C . SER B 1 220 ? -4.551 -11.688 7.285 1 91.19 220 SER B C 1
ATOM 3924 O O . SER B 1 220 ? -3.859 -11.406 8.266 1 91.19 220 SER B O 1
ATOM 3926 N N . ASP B 1 221 ? -5.152 -12.82 7.137 1 90 221 ASP B N 1
ATOM 3927 C CA . ASP B 1 221 ? -5.039 -13.891 8.125 1 90 221 ASP B CA 1
ATOM 3928 C C . ASP B 1 221 ? -3.594 -14.375 8.25 1 90 221 ASP B C 1
ATOM 3930 O O . ASP B 1 221 ? -2.998 -14.812 7.266 1 90 221 ASP B O 1
ATOM 3934 N N . GLY B 1 222 ? -3.088 -14.297 9.477 1 91.25 222 GLY B N 1
ATOM 3935 C CA . GLY B 1 222 ? -1.688 -14.617 9.711 1 91.25 222 GLY B CA 1
ATOM 3936 C C . GLY B 1 222 ? -1.33 -16.047 9.344 1 91.25 222 GLY B C 1
ATOM 3937 O O . GLY B 1 222 ? -0.237 -16.297 8.836 1 91.25 222 GLY B O 1
ATOM 3938 N N . ALA B 1 223 ? -2.18 -16.953 9.633 1 89.06 223 ALA B N 1
ATOM 3939 C CA . ALA B 1 223 ? -1.941 -18.359 9.289 1 89.06 223 ALA B CA 1
ATOM 3940 C C . ALA B 1 223 ? -1.817 -18.531 7.777 1 89.06 223 ALA B C 1
ATOM 3942 O O . ALA B 1 223 ? -0.939 -19.25 7.305 1 89.06 223 ALA B O 1
ATOM 3943 N N . ARG B 1 224 ? -2.609 -17.875 7.035 1 86.25 224 ARG B N 1
ATOM 3944 C CA . ARG B 1 224 ? -2.584 -17.969 5.582 1 86.25 224 ARG B CA 1
ATOM 3945 C C . ARG B 1 224 ? -1.319 -17.328 5.012 1 86.25 224 ARG B C 1
ATOM 3947 O O . ARG B 1 224 ? -0.716 -17.875 4.078 1 86.25 224 ARG B O 1
ATOM 3954 N N . VAL B 1 225 ? -1.02 -16.234 5.578 1 92.62 225 VAL B N 1
ATOM 3955 C CA . VAL B 1 225 ? 0.198 -15.562 5.125 1 92.62 225 VAL B CA 1
ATOM 3956 C C . VAL B 1 225 ? 1.406 -16.453 5.398 1 92.62 225 VAL B C 1
ATOM 3958 O O . VAL B 1 225 ? 2.26 -16.641 4.527 1 92.62 225 VAL B O 1
ATOM 3961 N N . ALA B 1 226 ? 1.411 -17.047 6.574 1 93.19 226 ALA B N 1
ATOM 3962 C CA . ALA B 1 226 ? 2.514 -17.938 6.914 1 93.19 226 ALA B CA 1
ATOM 3963 C C . ALA B 1 226 ? 2.576 -19.125 5.949 1 93.19 226 ALA B C 1
ATOM 3965 O O . ALA B 1 226 ? 3.656 -19.516 5.496 1 93.19 226 ALA B O 1
ATOM 3966 N N . GLU B 1 227 ? 1.459 -19.656 5.609 1 87.25 227 GLU B N 1
ATOM 3967 C CA . GLU B 1 227 ? 1.39 -20.781 4.684 1 87.25 227 GLU B CA 1
ATOM 3968 C C . GLU B 1 227 ? 1.919 -20.391 3.305 1 87.25 227 GLU B C 1
ATOM 3970 O O . GLU B 1 227 ? 2.498 -21.219 2.602 1 87.25 227 GLU B O 1
ATOM 3975 N N . MET B 1 228 ? 1.704 -19.188 3.006 1 88.19 228 MET B N 1
ATOM 3976 C CA . MET B 1 228 ? 2.129 -18.688 1.7 1 88.19 228 MET B CA 1
ATOM 3977 C C . MET B 1 228 ? 3.631 -18.422 1.681 1 88.19 228 MET B C 1
ATOM 3979 O O . MET B 1 228 ? 4.32 -18.797 0.732 1 88.19 228 MET B O 1
ATOM 3983 N N . VAL B 1 229 ? 4.203 -17.906 2.742 1 95.25 229 VAL B N 1
ATOM 3984 C CA . VAL B 1 229 ? 5.547 -17.344 2.629 1 95.25 229 VAL B CA 1
ATOM 3985 C C . VAL B 1 229 ? 6.57 -18.359 3.127 1 95.25 229 VAL B C 1
ATOM 3987 O O . VAL B 1 229 ? 7.707 -18.391 2.65 1 95.25 229 VAL B O 1
ATOM 3990 N N . VAL B 1 230 ? 6.238 -19.25 4.051 1 94.69 230 VAL B N 1
ATOM 3991 C CA . VAL B 1 230 ? 7.191 -20.141 4.711 1 94.69 230 VAL B CA 1
ATOM 3992 C C . VAL B 1 230 ? 7.781 -21.125 3.693 1 94.69 230 VAL B C 1
ATOM 3994 O O . VAL B 1 230 ? 9 -21.328 3.654 1 94.69 230 VAL B O 1
ATOM 3997 N N . PRO B 1 231 ? 6.922 -21.656 2.791 1 92.75 231 PRO B N 1
ATOM 3998 C CA . PRO B 1 231 ? 7.5 -22.594 1.825 1 92.75 231 PRO B CA 1
ATOM 3999 C C . PRO B 1 231 ? 8.5 -21.938 0.883 1 92.75 231 PRO B C 1
ATOM 4001 O O . PRO B 1 231 ? 9.297 -22.609 0.233 1 92.75 231 PRO B O 1
ATOM 4004 N N . ASN B 1 232 ? 8.469 -20.625 0.754 1 94.81 232 ASN B N 1
ATOM 4005 C CA . ASN B 1 232 ? 9.359 -19.875 -0.135 1 94.81 232 ASN B CA 1
ATOM 4006 C C . ASN B 1 232 ? 10.406 -19.094 0.648 1 94.81 232 ASN B C 1
ATOM 4008 O O . ASN B 1 232 ? 10.875 -18.047 0.193 1 94.81 232 ASN B O 1
ATOM 4012 N N . ARG B 1 233 ? 10.766 -19.594 1.823 1 96.06 233 ARG B N 1
ATOM 4013 C CA . ARG B 1 233 ? 11.555 -18.859 2.793 1 96.06 233 ARG B CA 1
ATOM 4014 C C . ARG B 1 233 ? 12.922 -18.484 2.219 1 96.06 233 ARG B C 1
ATOM 4016 O O . ARG B 1 233 ? 13.445 -17.406 2.484 1 96.06 233 ARG B O 1
ATOM 4023 N N . ASP B 1 234 ? 13.586 -19.359 1.441 1 95.38 234 ASP B N 1
ATOM 4024 C CA . ASP B 1 234 ? 14.922 -19.062 0.939 1 95.38 234 ASP B CA 1
ATOM 4025 C C . ASP B 1 234 ? 14.898 -17.875 -0.029 1 95.38 234 ASP B C 1
ATOM 4027 O O . ASP B 1 234 ? 15.656 -16.922 0.13 1 95.38 234 ASP B O 1
ATOM 4031 N N . ALA B 1 235 ? 14.031 -17.938 -1.024 1 94.75 235 ALA B N 1
ATOM 4032 C CA . ALA B 1 235 ? 13.898 -16.844 -1.985 1 94.75 235 ALA B CA 1
ATOM 4033 C C . ALA B 1 235 ? 13.445 -15.562 -1.296 1 94.75 235 ALA B C 1
ATOM 4035 O O . ALA B 1 235 ? 13.914 -14.477 -1.636 1 94.75 235 ALA B O 1
ATOM 4036 N N . LEU B 1 236 ? 12.57 -15.711 -0.328 1 96.69 236 LEU B N 1
ATOM 4037 C CA . LEU B 1 236 ? 12.047 -14.547 0.379 1 96.69 236 LEU B CA 1
ATOM 4038 C C . LEU B 1 236 ? 13.133 -13.891 1.229 1 96.69 236 LEU B C 1
ATOM 4040 O O . LEU B 1 236 ? 13.203 -12.664 1.304 1 96.69 236 LEU B O 1
ATOM 4044 N N . THR B 1 237 ? 13.969 -14.688 1.878 1 97.88 237 THR B N 1
ATOM 4045 C CA . THR B 1 237 ? 15.078 -14.156 2.656 1 97.88 237 THR B CA 1
ATOM 4046 C C . THR B 1 237 ? 16.031 -13.359 1.77 1 97.88 237 THR B C 1
ATOM 4048 O O . THR B 1 237 ? 16.469 -12.273 2.143 1 97.88 237 THR B O 1
ATOM 4051 N N . SER B 1 238 ? 16.281 -13.914 0.621 1 95.81 238 SER B N 1
ATOM 4052 C CA . SER B 1 238 ? 17.141 -13.219 -0.334 1 95.81 238 SER B CA 1
ATOM 4053 C C . SER B 1 238 ? 16.516 -11.914 -0.798 1 95.81 238 SER B C 1
ATOM 4055 O O . SER B 1 238 ? 17.188 -10.875 -0.851 1 95.81 238 SER B O 1
ATOM 4057 N N . ALA B 1 239 ? 15.227 -11.953 -1.12 1 95.19 239 ALA B N 1
ATOM 4058 C CA . ALA B 1 239 ? 14.516 -10.758 -1.559 1 95.19 239 ALA B CA 1
ATOM 4059 C C . ALA B 1 239 ? 14.508 -9.688 -0.466 1 95.19 239 ALA B C 1
ATOM 4061 O O . ALA B 1 239 ? 14.703 -8.5 -0.745 1 95.19 239 ALA B O 1
ATOM 4062 N N . ALA B 1 240 ? 14.312 -10.109 0.797 1 97.81 240 ALA B N 1
ATOM 4063 C CA . ALA B 1 240 ? 14.305 -9.195 1.932 1 97.81 240 ALA B CA 1
ATOM 4064 C C . ALA B 1 240 ? 15.672 -8.531 2.105 1 97.81 240 ALA B C 1
ATOM 4066 O O . ALA B 1 240 ? 15.758 -7.355 2.467 1 97.81 240 ALA B O 1
ATOM 4067 N N . SER B 1 241 ? 16.688 -9.297 1.863 1 97 241 SER B N 1
ATOM 4068 C CA . SER B 1 241 ? 18.047 -8.758 1.964 1 97 241 SER B CA 1
ATOM 4069 C C . SER B 1 241 ? 18.281 -7.656 0.934 1 97 241 SER B C 1
ATOM 4071 O O . SER B 1 241 ? 18.844 -6.617 1.25 1 97 241 SER B O 1
ATOM 4073 N N . VAL B 1 242 ? 17.844 -7.906 -0.277 1 95.88 242 VAL B N 1
ATOM 4074 C CA . VAL B 1 242 ? 17.984 -6.902 -1.328 1 95.88 242 VAL B CA 1
ATOM 4075 C C . VAL B 1 242 ? 17.188 -5.652 -0.956 1 95.88 242 VAL B C 1
ATOM 4077 O O . VAL B 1 242 ? 17.688 -4.531 -1.088 1 95.88 242 VAL B O 1
ATOM 4080 N N . PHE B 1 243 ? 16 -5.828 -0.422 1 97.69 243 PHE B N 1
ATOM 4081 C CA . PHE B 1 243 ? 15.172 -4.707 -0.008 1 97.69 243 PHE B CA 1
ATOM 4082 C C . PHE B 1 243 ? 15.859 -3.895 1.082 1 97.69 243 PHE B C 1
ATOM 4084 O O . PHE B 1 243 ? 15.898 -2.664 1.017 1 97.69 243 PHE B O 1
ATOM 4091 N N . ARG B 1 244 ? 16.344 -4.535 2.059 1 97.94 244 ARG B N 1
ATOM 4092 C CA . ARG B 1 244 ? 17 -3.857 3.168 1 97.94 244 ARG B CA 1
ATOM 4093 C C . ARG B 1 244 ? 18.172 -3.012 2.674 1 97.94 244 ARG B C 1
ATOM 4095 O O . ARG B 1 244 ? 18.391 -1.901 3.162 1 97.94 244 ARG B O 1
ATOM 4102 N N . ALA B 1 245 ? 18.906 -3.561 1.719 1 97.12 245 ALA B N 1
ATOM 4103 C CA . ALA B 1 245 ? 20.031 -2.811 1.158 1 97.12 245 ALA B CA 1
ATOM 4104 C C . ALA B 1 245 ? 19.547 -1.548 0.451 1 97.12 245 ALA B C 1
ATOM 4106 O O . ALA B 1 245 ? 20.156 -0.481 0.59 1 97.12 245 ALA B O 1
ATOM 4107 N N . GLU B 1 246 ? 18.469 -1.68 -0.321 1 97.44 246 GLU B N 1
ATOM 4108 C CA . GLU B 1 246 ? 17.906 -0.52 -1.012 1 97.44 246 GLU B CA 1
ATOM 4109 C C . GLU B 1 246 ? 17.375 0.513 -0.02 1 97.44 246 GLU B C 1
ATOM 4111 O O . GLU B 1 246 ? 17.531 1.718 -0.228 1 97.44 246 GLU B O 1
ATOM 4116 N N . LEU B 1 247 ? 16.719 0.045 1.067 1 98.56 247 LEU B N 1
ATOM 4117 C CA . LEU B 1 247 ? 16.234 0.962 2.092 1 98.56 247 LEU B CA 1
ATOM 4118 C C . LEU B 1 247 ? 17.391 1.69 2.766 1 98.56 247 LEU B C 1
ATOM 4120 O O . LEU B 1 247 ? 17.312 2.9 2.996 1 98.56 247 LEU B O 1
ATOM 4124 N N . GLU B 1 248 ? 18.453 0.965 3.057 1 98 248 GLU B N 1
ATOM 4125 C CA . GLU B 1 248 ? 19.625 1.569 3.676 1 98 248 GLU B CA 1
ATOM 4126 C C . GLU B 1 248 ? 20.234 2.643 2.775 1 98 248 GLU B C 1
ATOM 4128 O O . GLU B 1 248 ? 20.641 3.699 3.254 1 98 248 GLU B O 1
ATOM 4133 N N . ARG B 1 249 ? 20.281 2.338 1.518 1 97.56 249 ARG B N 1
ATOM 4134 C CA . ARG B 1 249 ? 20.781 3.309 0.548 1 97.56 249 ARG B CA 1
ATOM 4135 C C . ARG B 1 249 ? 19.953 4.594 0.591 1 97.56 249 ARG B C 1
ATOM 4137 O O . ARG B 1 249 ? 20.516 5.691 0.663 1 97.56 249 ARG B O 1
ATOM 4144 N N . LEU B 1 250 ? 18.656 4.484 0.572 1 98.5 250 LEU B N 1
ATOM 4145 C CA . LEU B 1 250 ? 17.781 5.652 0.562 1 98.5 250 LEU B CA 1
ATOM 4146 C C . LEU B 1 250 ? 17.906 6.434 1.867 1 98.5 250 LEU B C 1
ATOM 4148 O O . LEU B 1 250 ? 17.875 7.664 1.862 1 98.5 250 LEU B O 1
ATOM 4152 N N . VAL B 1 251 ? 18 5.727 2.99 1 98.62 251 VAL B N 1
ATOM 4153 C CA . VAL B 1 251 ? 18.172 6.383 4.281 1 98.62 251 VAL B CA 1
ATOM 4154 C C . VAL B 1 251 ? 19.484 7.176 4.285 1 98.62 251 VAL B C 1
ATOM 4156 O O . VAL B 1 251 ? 19.516 8.32 4.738 1 98.62 251 VAL B O 1
ATOM 4159 N N . ALA B 1 252 ? 20.547 6.578 3.752 1 98.19 252 ALA B N 1
ATOM 4160 C CA . ALA B 1 252 ? 21.828 7.273 3.65 1 98.19 252 ALA B CA 1
ATOM 4161 C C . ALA B 1 252 ? 21.703 8.516 2.77 1 98.19 252 ALA B C 1
ATOM 4163 O O . ALA B 1 252 ? 22.312 9.555 3.062 1 98.19 252 ALA B O 1
ATOM 4164 N N . ASP B 1 253 ? 20.906 8.422 1.744 1 98.06 253 ASP B N 1
ATOM 4165 C CA . ASP B 1 253 ? 20.75 9.492 0.767 1 98.06 253 ASP B CA 1
ATOM 4166 C C . ASP B 1 253 ? 19.969 10.664 1.358 1 98.06 253 ASP B C 1
ATOM 4168 O O . ASP B 1 253 ? 19.922 11.75 0.768 1 98.06 253 ASP B O 1
ATOM 4172 N N . LEU B 1 254 ? 19.328 10.484 2.543 1 97.56 254 LEU B N 1
ATOM 4173 C CA . LEU B 1 254 ? 18.641 11.594 3.189 1 97.56 254 LEU B CA 1
ATOM 4174 C C . LEU B 1 254 ? 19.594 12.75 3.459 1 97.56 254 LEU B C 1
ATOM 4176 O O . LEU B 1 254 ? 19.172 13.898 3.576 1 97.56 254 LEU B O 1
ATOM 4180 N N . GLU B 1 255 ? 20.906 12.492 3.498 1 96.56 255 GLU B N 1
ATOM 4181 C CA . GLU B 1 255 ? 21.938 13.508 3.707 1 96.56 255 GLU B CA 1
ATOM 4182 C C . GLU B 1 255 ? 22.422 14.094 2.381 1 96.56 255 GLU B C 1
ATOM 4184 O O . GLU B 1 255 ? 23.234 15.008 2.359 1 96.56 255 GLU B O 1
ATOM 4189 N N . ALA B 1 256 ? 22.016 13.555 1.303 1 96.38 256 ALA B N 1
ATOM 4190 C CA . ALA B 1 256 ? 22.391 13.969 -0.046 1 96.38 256 ALA B CA 1
ATOM 4191 C C . ALA B 1 256 ? 21.156 14.109 -0.939 1 96.38 256 ALA B C 1
ATOM 4193 O O . ALA B 1 256 ? 20.906 13.266 -1.8 1 96.38 256 ALA B O 1
ATOM 4194 N N . PRO B 1 257 ? 20.5 15.234 -0.847 1 93.44 257 PRO B N 1
ATOM 4195 C CA . PRO B 1 257 ? 19.188 15.398 -1.482 1 93.44 257 PRO B CA 1
ATOM 4196 C C . PRO B 1 257 ? 19.234 15.164 -2.99 1 93.44 257 PRO B C 1
ATOM 4198 O O . PRO B 1 257 ? 18.297 14.586 -3.553 1 93.44 257 PRO B O 1
ATOM 4201 N N . ALA B 1 258 ? 20.297 15.594 -3.672 1 94.5 258 ALA B N 1
ATOM 4202 C CA . ALA B 1 258 ? 20.391 15.383 -5.113 1 94.5 258 ALA B CA 1
ATOM 4203 C C . ALA B 1 258 ? 20.453 13.898 -5.453 1 94.5 258 ALA B C 1
ATOM 4205 O O . ALA B 1 258 ? 19.781 13.445 -6.391 1 94.5 258 ALA B O 1
ATOM 4206 N N . ARG B 1 259 ? 21.25 13.18 -4.699 1 96.81 259 ARG B N 1
ATOM 4207 C CA . ARG B 1 259 ? 21.344 11.734 -4.895 1 96.81 259 ARG B CA 1
ATOM 4208 C C . ARG B 1 259 ? 20.031 11.055 -4.559 1 96.81 259 ARG B C 1
ATOM 4210 O O . ARG B 1 259 ? 19.609 10.125 -5.254 1 96.81 259 ARG B O 1
ATOM 4217 N N . LEU B 1 260 ? 19.406 11.508 -3.469 1 97.75 260 LEU B N 1
ATOM 4218 C CA . LEU B 1 260 ? 18.109 10.953 -3.1 1 97.75 260 LEU B CA 1
ATOM 4219 C C . LEU B 1 260 ? 17.109 11.125 -4.234 1 97.75 260 LEU B C 1
ATOM 4221 O O . LEU B 1 260 ? 16.391 10.18 -4.594 1 97.75 260 LEU B O 1
ATOM 4225 N N . ARG B 1 261 ? 17.109 12.297 -4.809 1 96.19 261 ARG B N 1
ATOM 4226 C CA . ARG B 1 261 ? 16.188 12.562 -5.902 1 96.19 261 ARG B CA 1
ATOM 4227 C C . ARG B 1 261 ? 16.438 11.617 -7.074 1 96.19 261 ARG B C 1
ATOM 4229 O O . ARG B 1 261 ? 15.492 11.078 -7.652 1 96.19 261 ARG B O 1
ATOM 4236 N N . ALA B 1 262 ? 17.656 11.398 -7.383 1 95.75 262 ALA B N 1
ATOM 4237 C CA . ALA B 1 262 ? 18 10.492 -8.477 1 95.75 262 ALA B CA 1
ATOM 4238 C C . ALA B 1 262 ? 17.531 9.07 -8.18 1 95.75 262 ALA B C 1
ATOM 4240 O O . ALA B 1 262 ? 16.969 8.406 -9.055 1 95.75 262 ALA B O 1
ATOM 4241 N N . ASP B 1 263 ? 17.75 8.641 -6.973 1 96.94 263 ASP B N 1
ATOM 4242 C CA . ASP B 1 263 ? 17.328 7.297 -6.574 1 96.94 263 ASP B CA 1
ATOM 4243 C C . ASP B 1 263 ? 15.812 7.168 -6.57 1 96.94 263 ASP B C 1
ATOM 4245 O O . ASP B 1 263 ? 15.273 6.117 -6.922 1 96.94 263 ASP B O 1
ATOM 4249 N N . LEU B 1 264 ? 15.117 8.242 -6.156 1 97.44 264 LEU B N 1
ATOM 4250 C CA . LEU B 1 264 ? 13.656 8.25 -6.188 1 97.44 264 LEU B CA 1
ATOM 4251 C C . LEU B 1 264 ? 13.141 8.188 -7.621 1 97.44 264 LEU B C 1
ATOM 4253 O O . LEU B 1 264 ? 12.148 7.512 -7.898 1 97.44 264 LEU B O 1
ATOM 4257 N N . ASP B 1 265 ? 13.844 8.82 -8.484 1 95.19 265 ASP B N 1
ATOM 4258 C CA . ASP B 1 265 ? 13.469 8.781 -9.891 1 95.19 265 ASP B CA 1
ATOM 4259 C C . ASP B 1 265 ? 13.633 7.375 -10.469 1 95.19 265 ASP B C 1
ATOM 4261 O O . ASP B 1 265 ? 12.812 6.922 -11.266 1 95.19 265 ASP B O 1
ATOM 4265 N N . GLU B 1 266 ? 14.672 6.727 -10.094 1 93.31 266 GLU B N 1
ATOM 4266 C CA . GLU B 1 266 ? 14.859 5.344 -10.523 1 93.31 266 GLU B CA 1
ATOM 4267 C C . GLU B 1 266 ? 13.773 4.438 -9.961 1 93.31 266 GLU B C 1
ATOM 4269 O O . GLU B 1 266 ? 13.273 3.549 -10.656 1 93.31 266 GLU B O 1
ATOM 4274 N N . ALA B 1 267 ? 13.461 4.648 -8.672 1 95.62 267 ALA B N 1
ATOM 4275 C CA . ALA B 1 267 ? 12.383 3.883 -8.047 1 95.62 267 ALA B CA 1
ATOM 4276 C C . ALA B 1 267 ? 11.07 4.062 -8.805 1 95.62 267 ALA B C 1
ATOM 4278 O O . ALA B 1 267 ? 10.281 3.123 -8.922 1 95.62 267 ALA B O 1
ATOM 4279 N N . TRP B 1 268 ? 10.867 5.277 -9.297 1 95.31 268 TRP B N 1
ATOM 4280 C CA . TRP B 1 268 ? 9.68 5.586 -10.078 1 95.31 268 TRP B CA 1
ATOM 4281 C C . TRP B 1 268 ? 9.578 4.68 -11.297 1 95.31 268 TRP B C 1
ATOM 4283 O O . TRP B 1 268 ? 8.492 4.203 -11.633 1 95.31 268 TRP B O 1
ATOM 4293 N N . VAL B 1 269 ? 10.664 4.375 -11.93 1 92 269 VAL B N 1
ATOM 4294 C CA . VAL B 1 269 ? 10.688 3.529 -13.117 1 92 269 VAL B CA 1
ATOM 4295 C C . VAL B 1 269 ? 10.227 2.119 -12.758 1 92 269 VAL B C 1
ATOM 4297 O O . VAL B 1 269 ? 9.352 1.561 -13.43 1 92 269 VAL B O 1
ATOM 4300 N N . GLY B 1 270 ? 10.781 1.576 -11.719 1 90.62 270 GLY B N 1
ATOM 4301 C CA . GLY B 1 270 ? 10.375 0.253 -11.273 1 90.62 270 GLY B CA 1
ATOM 4302 C C . GLY B 1 270 ? 8.906 0.166 -10.914 1 90.62 270 GLY B C 1
ATOM 4303 O O . GLY B 1 270 ? 8.211 -0.752 -11.352 1 90.62 270 GLY B O 1
ATOM 4304 N N . ALA B 1 271 ? 8.422 1.183 -10.172 1 93.25 271 ALA B N 1
ATOM 4305 C CA . ALA B 1 271 ? 7.031 1.212 -9.734 1 93.25 271 ALA B CA 1
ATOM 4306 C C . ALA B 1 271 ? 6.09 1.383 -10.922 1 93.25 271 ALA B C 1
ATOM 4308 O O . ALA B 1 271 ? 5 0.806 -10.953 1 93.25 271 ALA B O 1
ATOM 4309 N N . SER B 1 272 ? 6.508 2.123 -11.898 1 92.12 272 SER B N 1
ATOM 4310 C CA . SER B 1 272 ? 5.676 2.396 -13.062 1 92.12 272 SER B CA 1
ATOM 4311 C C . SER B 1 272 ? 5.527 1.155 -13.938 1 92.12 272 SER B C 1
ATOM 4313 O O . SER B 1 272 ? 4.516 0.989 -14.625 1 92.12 272 SER B O 1
ATOM 4315 N N . ARG B 1 273 ? 6.465 0.26 -13.891 1 88.69 273 ARG B N 1
ATOM 4316 C CA . ARG B 1 273 ? 6.391 -0.979 -14.656 1 88.69 273 ARG B CA 1
ATOM 4317 C C . ARG B 1 273 ? 5.289 -1.888 -14.125 1 88.69 273 ARG B C 1
ATOM 4319 O O . ARG B 1 273 ? 4.676 -2.641 -14.883 1 88.69 273 ARG B O 1
ATOM 4326 N N . VAL B 1 274 ? 5.039 -1.782 -12.852 1 87.69 274 VAL B N 1
ATOM 4327 C CA . VAL B 1 274 ? 4.031 -2.607 -12.188 1 87.69 274 VAL B CA 1
ATOM 4328 C C . VAL B 1 274 ? 2.658 -2.336 -12.797 1 87.69 274 VAL B C 1
ATOM 4330 O O . VAL B 1 274 ? 1.837 -3.248 -12.922 1 87.69 274 VAL B O 1
ATOM 4333 N N . VAL B 1 275 ? 2.432 -1.091 -13.289 1 88.69 275 VAL B N 1
ATOM 4334 C CA . VAL B 1 275 ? 1.091 -0.711 -13.719 1 88.69 275 VAL B CA 1
ATOM 4335 C C . VAL B 1 275 ? 1.116 -0.319 -15.195 1 88.69 275 VAL B C 1
ATOM 4337 O O . VAL B 1 275 ? 0.205 0.357 -15.68 1 88.69 275 VAL B O 1
ATOM 4340 N N . ALA B 1 276 ? 2.17 -0.678 -15.906 1 88.56 276 ALA B N 1
ATOM 4341 C CA . ALA B 1 276 ? 2.32 -0.261 -17.297 1 88.56 276 ALA B CA 1
ATOM 4342 C C . ALA B 1 276 ? 1.202 -0.833 -18.172 1 88.56 276 ALA B C 1
ATOM 4344 O O . ALA B 1 276 ? 0.792 -1.981 -17.984 1 88.56 276 ALA B O 1
ATOM 4345 N N . ASP B 1 277 ? 0.826 -0.097 -19.109 1 87.69 277 ASP B N 1
ATOM 4346 C CA . ASP B 1 277 ? -0.225 -0.513 -20.031 1 87.69 277 ASP B CA 1
ATOM 4347 C C . ASP B 1 277 ? 0.317 -1.479 -21.078 1 87.69 277 ASP B C 1
ATOM 4349 O O . ASP B 1 277 ? 1.509 -1.46 -21.391 1 87.69 277 ASP B O 1
ATOM 4353 N N . VAL B 1 278 ? -0.635 -2.268 -21.609 1 88.12 278 VAL B N 1
ATOM 4354 C CA . VAL B 1 278 ? -0.305 -3.084 -22.781 1 88.12 278 VAL B CA 1
ATOM 4355 C C . VAL B 1 278 ? -0.211 -2.201 -24.016 1 88.12 278 VAL B C 1
ATOM 4357 O O . VAL B 1 278 ? -1.114 -1.406 -24.297 1 88.12 278 VAL B O 1
ATOM 4360 N N . VAL B 1 279 ? 0.9 -2.262 -24.812 1 87.31 279 VAL B N 1
ATOM 4361 C CA . VAL B 1 279 ? 1.103 -1.354 -25.938 1 87.31 279 VAL B CA 1
ATOM 4362 C C . VAL B 1 279 ? 1.148 -2.15 -27.234 1 87.31 279 VAL B C 1
ATOM 4364 O O . VAL B 1 279 ? 1.055 -1.577 -28.328 1 87.31 279 VAL B O 1
ATOM 4367 N N . ALA B 1 280 ? 1.317 -3.404 -27.172 1 85 280 ALA B N 1
ATOM 4368 C CA . ALA B 1 280 ? 1.371 -4.207 -28.391 1 85 280 ALA B CA 1
ATOM 4369 C C . ALA B 1 280 ? 0.792 -5.602 -28.156 1 85 280 ALA B C 1
ATOM 4371 O O . ALA B 1 280 ? 0.981 -6.188 -27.094 1 85 280 ALA B O 1
ATOM 4372 N N . THR B 1 281 ? 0.008 -5.906 -29.188 1 89.94 281 THR B N 1
ATOM 4373 C CA . THR B 1 281 ? -0.505 -7.273 -29.219 1 89.94 281 THR B CA 1
ATOM 4374 C C . THR B 1 281 ? -0.247 -7.906 -30.594 1 89.94 281 THR B C 1
ATOM 4376 O O . THR B 1 281 ? -0.239 -7.215 -31.609 1 89.94 281 THR B O 1
ATOM 4379 N N . GLU B 1 282 ? 0.179 -9.117 -30.562 1 93.44 282 GLU B N 1
ATOM 4380 C CA . GLU B 1 282 ? 0.398 -9.852 -31.797 1 93.44 282 GLU B CA 1
ATOM 4381 C C . GLU B 1 282 ? -0.052 -11.305 -31.672 1 93.44 282 GLU B C 1
ATOM 4383 O O . GLU B 1 282 ? -0.059 -11.867 -30.578 1 93.44 282 GLU B O 1
ATOM 4388 N N . THR B 1 283 ? -0.497 -11.844 -32.781 1 93.75 283 THR B N 1
ATOM 4389 C CA . THR B 1 283 ? -0.822 -13.258 -32.844 1 93.75 283 THR B CA 1
ATOM 4390 C C . THR B 1 283 ? 0.302 -14.047 -33.5 1 93.75 283 THR B C 1
ATOM 4392 O O . THR B 1 283 ? 0.772 -13.664 -34.594 1 93.75 283 THR B O 1
ATOM 4395 N N . VAL B 1 284 ? 0.733 -15.047 -32.812 1 92.81 284 VAL B N 1
ATOM 4396 C CA . VAL B 1 284 ? 1.863 -15.82 -33.344 1 92.81 284 VAL B CA 1
ATOM 4397 C C . VAL B 1 284 ? 1.488 -17.297 -33.406 1 92.81 284 VAL B C 1
ATOM 4399 O O . VAL B 1 284 ? 0.877 -17.844 -32.469 1 92.81 284 VAL B O 1
ATOM 4402 N N . GLU B 1 285 ? 1.805 -17.938 -34.5 1 92.06 285 GLU B N 1
ATOM 4403 C CA . GLU B 1 285 ? 1.684 -19.391 -34.625 1 92.06 285 GLU B CA 1
ATOM 4404 C C . GLU B 1 285 ? 2.961 -20.094 -34.156 1 92.06 285 GLU B C 1
ATOM 4406 O O . GLU B 1 285 ? 4.059 -19.734 -34.594 1 92.06 285 GLU B O 1
ATOM 4411 N N . VAL B 1 286 ? 2.822 -20.922 -33.188 1 88.75 286 VAL B N 1
ATOM 4412 C CA . VAL B 1 286 ? 3.947 -21.703 -32.688 1 88.75 286 VAL B CA 1
ATOM 4413 C C . VAL B 1 286 ? 3.869 -23.125 -33.219 1 88.75 286 VAL B C 1
ATOM 4415 O O . VAL B 1 286 ? 3.082 -23.938 -32.75 1 88.75 286 VAL B O 1
ATOM 4418 N N . ARG B 1 287 ? 4.695 -23.5 -34.219 1 81.62 287 ARG B N 1
ATOM 4419 C CA . ARG B 1 287 ? 4.59 -24.75 -34.938 1 81.62 287 ARG B CA 1
ATOM 4420 C C . ARG B 1 287 ? 5.148 -25.922 -34.156 1 81.62 287 ARG B C 1
ATOM 4422 O O . ARG B 1 287 ? 4.664 -27.047 -34.25 1 81.62 287 ARG B O 1
ATOM 4429 N N . SER B 1 288 ? 6.223 -25.625 -33.406 1 83.56 288 SER B N 1
ATOM 4430 C CA . SER B 1 288 ? 6.789 -26.688 -32.594 1 83.56 288 SER B CA 1
ATOM 4431 C C . SER B 1 288 ? 7.434 -26.125 -31.328 1 83.56 288 SER B C 1
ATOM 4433 O O . SER B 1 288 ? 7.758 -24.938 -31.266 1 83.56 288 SER B O 1
ATOM 4435 N N . ASP B 1 289 ? 7.492 -26.969 -30.281 1 89.81 289 ASP B N 1
ATOM 4436 C CA . ASP B 1 289 ? 8.164 -26.641 -29.016 1 89.81 289 ASP B CA 1
ATOM 4437 C C . ASP B 1 289 ? 7.469 -25.484 -28.312 1 89.81 289 ASP B C 1
ATOM 4439 O O . ASP B 1 289 ? 8.102 -24.484 -27.984 1 89.81 289 ASP B O 1
ATOM 4443 N N . LEU B 1 290 ? 6.176 -25.688 -28.109 1 92 290 LEU B N 1
ATOM 4444 C CA . LEU B 1 290 ? 5.336 -24.656 -27.516 1 92 290 LEU B CA 1
ATOM 4445 C C . LEU B 1 290 ? 5.895 -24.219 -26.172 1 92 290 LEU B C 1
ATOM 4447 O O . LEU B 1 290 ? 5.941 -23.016 -25.875 1 92 290 LEU B O 1
ATOM 4451 N N . ALA B 1 291 ? 6.395 -25.141 -25.375 1 92.56 291 ALA B N 1
ATOM 4452 C CA . ALA B 1 291 ? 6.949 -24.812 -24.062 1 92.56 291 ALA B CA 1
ATOM 4453 C C . ALA B 1 291 ? 8.141 -23.875 -24.188 1 92.56 291 ALA B C 1
ATOM 4455 O O . ALA B 1 291 ? 8.219 -22.859 -23.5 1 92.56 291 ALA B O 1
ATOM 4456 N N . ARG B 1 292 ? 9.016 -24.188 -25.094 1 92 292 ARG B N 1
ATOM 4457 C CA . ARG B 1 292 ? 10.203 -23.359 -25.312 1 92 292 ARG B CA 1
ATOM 4458 C C . ARG B 1 292 ? 9.812 -21.984 -25.828 1 92 292 ARG B C 1
ATOM 4460 O O . ARG B 1 292 ? 10.414 -20.969 -25.453 1 92 292 ARG B O 1
ATOM 4467 N N . ALA B 1 293 ? 8.852 -21.984 -26.703 1 92.94 293 ALA B N 1
ATOM 4468 C CA . ALA B 1 293 ? 8.398 -20.719 -27.25 1 92.94 293 ALA B CA 1
ATOM 4469 C C . ALA B 1 293 ? 7.812 -19.828 -26.156 1 92.94 293 ALA B C 1
ATOM 4471 O O . ALA B 1 293 ? 8.078 -18.625 -26.109 1 92.94 293 ALA B O 1
ATOM 4472 N N . LEU B 1 294 ? 7.062 -20.422 -25.297 1 93.81 294 LEU B N 1
ATOM 4473 C CA . LEU B 1 294 ? 6.445 -19.656 -24.219 1 93.81 294 LEU B CA 1
ATOM 4474 C C . LEU B 1 294 ? 7.504 -19.125 -23.25 1 93.81 294 LEU B C 1
ATOM 4476 O O . LEU B 1 294 ? 7.402 -17.984 -22.781 1 93.81 294 LEU B O 1
ATOM 4480 N N . LEU B 1 295 ? 8.531 -19.906 -23 1 93.12 295 LEU B N 1
ATOM 4481 C CA . LEU B 1 295 ? 9.633 -19.469 -22.141 1 93.12 295 LEU B CA 1
ATOM 4482 C C . LEU B 1 295 ? 10.359 -18.281 -22.781 1 93.12 295 LEU B C 1
ATOM 4484 O O . LEU B 1 295 ? 10.672 -17.297 -22.094 1 93.12 295 LEU B O 1
ATOM 4488 N N . ALA B 1 296 ? 10.547 -18.359 -24.047 1 92.06 296 ALA B N 1
ATOM 4489 C CA . ALA B 1 296 ? 11.227 -17.281 -24.766 1 92.06 296 ALA B CA 1
ATOM 4490 C C . ALA B 1 296 ? 10.398 -15.992 -24.734 1 92.06 296 ALA B C 1
ATOM 4492 O O . ALA B 1 296 ? 10.945 -14.906 -24.562 1 92.06 296 ALA B O 1
ATOM 4493 N N . VAL B 1 297 ? 9.117 -16.156 -24.891 1 92.44 297 VAL B N 1
ATOM 4494 C CA . VAL B 1 297 ? 8.203 -15.016 -24.844 1 92.44 297 VAL B CA 1
ATOM 4495 C C . VAL B 1 297 ? 8.305 -14.32 -23.484 1 92.44 297 VAL B C 1
ATOM 4497 O O . VAL B 1 297 ? 8.422 -13.094 -23.422 1 92.44 297 VAL B O 1
ATOM 4500 N N . SER B 1 298 ? 8.312 -15.094 -22.422 1 92.94 298 SER B N 1
ATOM 4501 C CA . SER B 1 298 ? 8.367 -14.547 -21.062 1 92.94 298 SER B CA 1
ATOM 4502 C C . SER B 1 298 ? 9.727 -13.93 -20.766 1 92.94 298 SER B C 1
ATOM 4504 O O . SER B 1 298 ? 9.812 -12.922 -20.062 1 92.94 298 SER B O 1
ATOM 4506 N N . GLU B 1 299 ? 10.766 -14.453 -21.312 1 90.38 299 GLU B N 1
ATOM 4507 C CA . GLU B 1 299 ? 12.109 -13.914 -21.156 1 90.38 299 GLU B CA 1
ATOM 4508 C C . GLU B 1 299 ? 12.234 -12.555 -21.844 1 90.38 299 GLU B C 1
ATOM 4510 O O . GLU B 1 299 ? 13.055 -11.727 -21.453 1 90.38 299 GLU B O 1
ATOM 4515 N N . ALA B 1 300 ? 11.406 -12.398 -22.828 1 89.62 300 ALA B N 1
ATOM 4516 C CA . ALA B 1 300 ? 11.406 -11.133 -23.547 1 89.62 300 ALA B CA 1
ATOM 4517 C C . ALA B 1 300 ? 10.508 -10.109 -22.859 1 89.62 300 ALA B C 1
ATOM 4519 O O . ALA B 1 300 ? 10.398 -8.969 -23.312 1 89.62 300 ALA B O 1
ATOM 4520 N N . GLY B 1 301 ? 9.883 -10.484 -21.766 1 89.06 301 GLY B N 1
ATOM 4521 C CA . GLY B 1 301 ? 9.039 -9.578 -21 1 89.06 301 GLY B CA 1
ATOM 4522 C C . GLY B 1 301 ? 7.594 -9.562 -21.469 1 89.06 301 GLY B C 1
ATOM 4523 O O . GLY B 1 301 ? 6.805 -8.719 -21.047 1 89.06 301 GLY B O 1
ATOM 4524 N N . GLU B 1 302 ? 7.27 -10.5 -22.359 1 93 302 GLU B N 1
ATOM 4525 C CA . GLU B 1 302 ? 5.914 -10.555 -22.906 1 93 302 GLU B CA 1
ATOM 4526 C C . GLU B 1 302 ? 5.09 -11.641 -22.203 1 93 302 GLU B C 1
ATOM 4528 O O . GLU B 1 302 ? 5.633 -12.461 -21.469 1 93 302 GLU B O 1
ATOM 4533 N N . ALA B 1 303 ? 3.777 -11.586 -22.406 1 95.38 303 ALA B N 1
ATOM 4534 C CA . ALA B 1 303 ? 2.85 -12.586 -21.875 1 95.38 303 ALA B CA 1
ATOM 4535 C C . ALA B 1 303 ? 1.906 -13.086 -22.969 1 95.38 303 ALA B C 1
ATOM 4537 O O . ALA B 1 303 ? 1.679 -12.398 -23.953 1 95.38 303 ALA B O 1
ATOM 4538 N N . VAL B 1 304 ? 1.47 -14.305 -22.812 1 95.31 304 VAL B N 1
ATOM 4539 C CA . VAL B 1 304 ? 0.376 -14.82 -23.641 1 95.31 304 VAL B CA 1
ATOM 4540 C C . VAL B 1 304 ? -0.956 -14.289 -23.109 1 95.31 304 VAL B C 1
ATOM 4542 O O . VAL B 1 304 ? -1.277 -14.461 -21.938 1 95.31 304 VAL B O 1
ATOM 4545 N N . ILE B 1 305 ? -1.755 -13.656 -23.969 1 94.56 305 ILE B N 1
ATOM 4546 C CA . ILE B 1 305 ? -2.988 -13.047 -23.484 1 94.56 305 ILE B CA 1
ATOM 4547 C C . ILE B 1 305 ? -4.191 -13.711 -24.156 1 94.56 305 ILE B C 1
ATOM 4549 O O . ILE B 1 305 ? -5.328 -13.273 -23.969 1 94.56 305 ILE B O 1
ATOM 4553 N N . GLY B 1 306 ? -3.865 -14.766 -24.938 1 92.69 306 GLY B N 1
ATOM 4554 C CA . GLY B 1 306 ? -4.938 -15.5 -25.578 1 92.69 306 GLY B CA 1
ATOM 4555 C C . GLY B 1 306 ? -4.465 -16.766 -26.266 1 92.69 306 GLY B C 1
ATOM 4556 O O . GLY B 1 306 ? -3.311 -16.859 -26.688 1 92.69 306 GLY B O 1
ATOM 4557 N N . PHE B 1 307 ? -5.305 -17.734 -26.297 1 89.88 307 PHE B N 1
ATOM 4558 C CA . PHE B 1 307 ? -5.133 -18.969 -27.047 1 89.88 307 PHE B CA 1
ATOM 4559 C C . PHE B 1 307 ? -6.129 -19.047 -28.188 1 89.88 307 PHE B C 1
ATOM 4561 O O . PHE B 1 307 ? -7.27 -19.484 -28 1 89.88 307 PHE B O 1
ATOM 4568 N N . VAL B 1 308 ? -5.738 -18.641 -29.391 1 85.19 308 VAL B N 1
ATOM 4569 C CA . VAL B 1 308 ? -6.605 -18.375 -30.531 1 85.19 308 VAL B CA 1
ATOM 4570 C C . VAL B 1 308 ? -6.953 -19.688 -31.234 1 85.19 308 VAL B C 1
ATOM 4572 O O . VAL B 1 308 ? -8.078 -19.875 -31.688 1 85.19 308 VAL B O 1
ATOM 4575 N N . ALA B 1 309 ? -6.07 -20.516 -31.453 1 82.12 309 ALA B N 1
ATOM 4576 C CA . ALA B 1 309 ? -6.16 -21.844 -32.062 1 82.12 309 ALA B CA 1
ATOM 4577 C C . ALA B 1 309 ? -5.062 -22.766 -31.531 1 82.12 309 ALA B C 1
ATOM 4579 O O . ALA B 1 309 ? -4.145 -22.312 -30.844 1 82.12 309 ALA B O 1
ATOM 4580 N N . PRO B 1 310 ? -5.418 -24.031 -31.781 1 78.31 310 PRO B N 1
ATOM 4581 C CA . PRO B 1 310 ? -4.309 -24.891 -31.391 1 78.31 310 PRO B CA 1
ATOM 4582 C C . PRO B 1 310 ? -2.963 -24.422 -31.938 1 78.31 310 PRO B C 1
ATOM 4584 O O . PRO B 1 310 ? -2.828 -24.203 -33.156 1 78.31 310 PRO B O 1
ATOM 4587 N N . ARG B 1 311 ? -2.012 -23.938 -31.188 1 83.12 311 ARG B N 1
ATOM 4588 C CA . ARG B 1 311 ? -0.646 -23.516 -31.469 1 83.12 311 ARG B CA 1
ATOM 4589 C C . ARG B 1 311 ? -0.602 -22.047 -31.875 1 83.12 311 ARG B C 1
ATOM 4591 O O . ARG B 1 311 ? 0.37 -21.594 -32.5 1 83.12 311 ARG B O 1
ATOM 4598 N N . THR B 1 312 ? -1.708 -21.453 -31.75 1 90.94 312 THR B N 1
ATOM 4599 C CA . THR B 1 312 ? -1.722 -20.016 -32 1 90.94 312 THR B CA 1
ATOM 4600 C C . THR B 1 312 ? -2.043 -19.234 -30.719 1 90.94 312 THR B C 1
ATOM 4602 O O . THR B 1 312 ? -3.094 -19.453 -30.109 1 90.94 312 THR B O 1
ATOM 4605 N N . VAL B 1 313 ? -1.089 -18.391 -30.406 1 94.25 313 VAL B N 1
ATOM 4606 C CA . VAL B 1 313 ? -1.263 -17.641 -29.172 1 94.25 313 VAL B CA 1
ATOM 4607 C C . VAL B 1 313 ? -1.22 -16.141 -29.469 1 94.25 313 VAL B C 1
ATOM 4609 O O . VAL B 1 313 ? -0.629 -15.719 -30.469 1 94.25 313 VAL B O 1
ATOM 4612 N N . ALA B 1 314 ? -1.964 -15.391 -28.719 1 95.06 314 ALA B N 1
ATOM 4613 C CA . ALA B 1 314 ? -1.853 -13.93 -28.719 1 95.06 314 ALA B CA 1
ATOM 4614 C C . ALA B 1 314 ? -0.864 -13.453 -27.656 1 95.06 314 ALA B C 1
ATOM 4616 O O . ALA B 1 314 ? -0.927 -13.883 -26.5 1 95.06 314 ALA B O 1
ATOM 4617 N N . LEU B 1 315 ? 0.047 -12.609 -28.062 1 95.06 315 LEU B N 1
ATOM 4618 C CA . LEU B 1 315 ? 1.079 -12.086 -27.188 1 95.06 315 LEU B CA 1
ATOM 4619 C C . LEU B 1 315 ? 0.855 -10.594 -26.906 1 95.06 315 LEU B C 1
ATOM 4621 O O . LEU B 1 315 ? 0.264 -9.898 -27.734 1 95.06 315 LEU B O 1
ATOM 4625 N N . ALA B 1 316 ? 1.265 -10.188 -25.719 1 94.69 316 ALA B N 1
ATOM 4626 C CA . ALA B 1 316 ? 1.207 -8.766 -25.375 1 94.69 316 ALA B CA 1
ATOM 4627 C C . ALA B 1 316 ? 2.516 -8.305 -24.75 1 94.69 316 ALA B C 1
ATOM 4629 O O . ALA B 1 316 ? 3.207 -9.094 -24.094 1 94.69 316 ALA B O 1
ATOM 4630 N N . ARG B 1 317 ? 2.818 -7.066 -25.031 1 92.25 317 ARG B N 1
ATOM 4631 C CA . ARG B 1 317 ? 3.941 -6.363 -24.422 1 92.25 317 ARG B CA 1
ATOM 4632 C C . ARG B 1 317 ? 3.467 -5.121 -23.672 1 92.25 317 ARG B C 1
ATOM 4634 O O . ARG B 1 317 ? 2.533 -4.445 -24.109 1 92.25 317 ARG B O 1
ATOM 4641 N N . ARG B 1 318 ? 4.156 -4.852 -22.578 1 88.75 318 ARG B N 1
ATOM 4642 C CA . ARG B 1 318 ? 3.838 -3.646 -21.828 1 88.75 318 ARG B CA 1
ATOM 4643 C C . ARG B 1 318 ? 4.828 -2.527 -22.125 1 88.75 318 ARG B C 1
ATOM 4645 O O . ARG B 1 318 ? 5.945 -2.789 -22.578 1 88.75 318 ARG B O 1
ATOM 4652 N N . ALA B 1 319 ? 4.344 -1.353 -21.859 1 88.88 319 ALA B N 1
ATOM 4653 C CA . ALA B 1 319 ? 5.168 -0.168 -22.078 1 88.88 319 ALA B CA 1
ATOM 4654 C C . ALA B 1 319 ? 6.363 -0.141 -21.141 1 88.88 319 ALA B C 1
ATOM 4656 O O . ALA B 1 319 ? 6.297 -0.67 -20.031 1 88.88 319 ALA B O 1
ATOM 4657 N N . THR B 1 320 ? 7.438 0.374 -21.609 1 83.56 320 THR B N 1
ATOM 4658 C CA . THR B 1 320 ? 8.602 0.627 -20.781 1 83.56 320 THR B CA 1
ATOM 4659 C C . THR B 1 320 ? 8.594 2.061 -20.25 1 83.56 320 THR B C 1
ATOM 4661 O O . THR B 1 320 ? 8.75 3.01 -21.031 1 83.56 320 THR B O 1
ATOM 4664 N N . PRO B 1 321 ? 8.414 2.189 -18.953 1 84.5 321 PRO B N 1
ATOM 4665 C CA . PRO B 1 321 ? 8.383 3.551 -18.422 1 84.5 321 PRO B CA 1
ATOM 4666 C C . PRO B 1 321 ? 9.734 4.258 -18.516 1 84.5 321 PRO B C 1
ATOM 4668 O O . PRO B 1 321 ? 10.781 3.611 -18.422 1 84.5 321 PRO B O 1
ATOM 4671 N N . THR B 1 322 ? 9.695 5.539 -18.938 1 81.12 322 THR B N 1
ATOM 4672 C CA . THR B 1 322 ? 10.891 6.375 -18.953 1 81.12 322 THR B CA 1
ATOM 4673 C C . THR B 1 322 ? 10.742 7.57 -18.031 1 81.12 322 THR B C 1
ATOM 4675 O O . THR B 1 322 ? 9.625 8.062 -17.812 1 81.12 322 THR B O 1
ATOM 4678 N N . THR B 1 323 ? 11.805 7.844 -17.25 1 70.62 323 THR B N 1
ATOM 4679 C CA . THR B 1 323 ? 11.773 9.055 -16.422 1 70.62 323 THR B CA 1
ATOM 4680 C C . THR B 1 323 ? 11.891 10.297 -17.297 1 70.62 323 THR B C 1
ATOM 4682 O O . THR B 1 323 ? 12.586 10.289 -18.312 1 70.62 323 THR B O 1
ATOM 4685 N N . SER B 1 324 ? 10.922 11.188 -17.375 1 55.84 324 SER B N 1
ATOM 4686 C CA . SER B 1 324 ? 11.109 12.438 -18.109 1 55.84 324 SER B CA 1
ATOM 4687 C C . SER B 1 324 ? 12.18 13.305 -17.453 1 55.84 324 SER B C 1
ATOM 4689 O O . SER B 1 324 ? 12.398 13.227 -16.25 1 55.84 324 SER B O 1
#